Protein AF-A0A7M2WTW3-F1 (afdb_monomer)

pLDDT: mean 86.04, std 19.04, range [20.77, 98.5]

Nearest PDB structures (foldseek):
  6t5o-assembly1_AAA  TM=4.327E-01  e=1.636E-03  Bacteroides salyersiae
  6ik8-assembly1_B  TM=2.704E-01  e=5.068E-05  Solanum lycopersicum
  6t6g-assembly1_AAA  TM=3.487E-01  e=1.735E-03  Bacteroides salyersiae
  3w5g-assembly2_B  TM=2.703E-01  e=1.463E-04  Solanum lycopersicum
  6t7g-assembly1_CCC  TM=3.468E-01  e=3.956E-03  Bacteroides salyersiae CL02T12C01

Solvent-accessible surface area (backbone atoms only — not comparable to full-atom values): 25060 Å² total; per-residue (Å²): 130,83,80,84,72,93,78,81,79,92,83,74,89,85,85,90,75,91,74,86,79,84,78,80,78,76,84,77,74,90,70,78,80,78,69,85,51,74,84,70,75,77,50,54,74,36,30,31,42,18,70,46,69,82,59,99,49,94,29,38,41,47,35,48,77,40,36,70,57,72,98,71,40,53,58,34,52,60,51,12,60,59,36,56,74,42,55,89,30,55,18,34,38,31,34,58,45,62,47,63,45,32,71,71,28,86,82,17,35,21,32,42,83,89,68,47,78,50,95,41,63,31,92,59,59,60,51,11,18,51,56,31,19,53,49,46,35,55,46,50,53,46,14,47,74,50,65,28,61,56,43,31,41,40,31,52,47,78,85,75,64,40,57,93,79,55,56,70,69,42,30,48,43,43,45,56,14,80,69,28,66,66,52,23,64,76,60,74,47,86,48,56,56,44,27,34,80,92,63,31,94,47,85,59,40,40,32,42,45,30,10,50,32,48,23,52,51,21,50,33,44,19,57,18,44,44,53,43,44,41,75,82,34,72,83,37,40,26,29,30,54,60,28,51,32,20,35,74,96,39,48,36,74,31,58,88,43,40,61,40,35,34,38,75,55,37,34,34,68,24,24,13,57,68,50,63,52,33,60,63,30,80,81,58,92,64,68,60,86,38,35,65,40,34,26,48,50,50,39,36,48,38,12,22,34,47,71,43,36,67,65,49,44,39,36,34,36,59,31,42,67,35,48,59,68,59,14,21,32,72,52,68,43,32,59,51,33,55,50,37,35,30,25,26,40,26,26,43,42,34,31,32,52,35,50,70,70,62,98,74,70,68,90,83,73,90,64,67,84,40,46,52,68,66,30,52,49,52,52,28,52,49,33,51,48,56,33,56,77,46,71,71,47,52,50,62,35,41,71,54,51,73,82,71,64,75,84,51,60,58,47,78,26,28,20,30,30,72,85,66,29,32,43,32,43,40,37,47,36,94,92,47,56,67,48,78,44,76,55,100,85,43,79,45,80,45,73,55,50,88,98,50,62,52,48,82,47,79,44,119

Mean predicted aligned error: 7.33 Å

Foldseek 3Di:
DDPPPPDDDPDDDDDDDDDDDDDDDDFDDDDDDDDFFPDDFQADFLAAEECDALPDFPRYAYAAEAELDDPRGDQLLVLQVVLVVDDGNRSEYEYECLQPQQQPPQVQAFAAPVGHGDRAHELQRDVSLVVSQVSQLVSLVSNVVSVHAAREYEYANPDFPQQVPDDPVNQQSRLRGPVNVVVCVQLVHNGSCCLHPVNPPDLCSSQSRRQERLQSSLCSLLSNHVVSCCVRHVNHWYEYAQFAAFDQVLWAQDLCGRTHGHDDGGNTLEYEHEQLFLRDRVNAPADSLAQLLSLLSLLSSLLRRQVGDSRQYAYEAEQQQACRNNHNHDDPSSLVSVLSSCLLSLGRHYYYHADDDDPDDPPPDPGCPGHDSVSVVVSSVSSVVSCVLLVNFGFRHKPDSGRDRSPDQKDKTWTATPVRKIKIKIFGDPPDFWDWDADPNDTDIDGDDPPHRIDIDIGD

Secondary structure (DSSP, 8-state):
-------S---------PPP-PPPPPPPP----PPPPPS--SSPTTEEEESS--SS-SSEEE-EEE--SSTTPPPHHHHHHHHHTSPTT--EEEESSTTTTSS--TTSEEE-TTS-EEEEE-S--SHHHHHHHHHHHHHHHHHHHTT---SEEEE-------GGG--HHHHHHHHHSTTHHHHHHHHT-S-GGGGSTTT-SSTTHHHHHHHHHHHHHHHHHIIIIIHHHHHH-TT-EEEETT-----GGGPEEPTTSSEE--SS--SSSSB--B-------TTS-S-TTSHHHHHHHHHHHHHHHHHH--S-B--EEE-TT--GGG-STTSHHHHHHHHHHHHHHT-SEEEEE-PPPPS-PPTT--S--S--HHHHHHHHHHHHHHHHHTTTPPEEEES--PPPPTT-SEEEEEEEETTS-EEEEEEE-TT--EEEEEETTEEEEEEPPTT-SEEEEEE-

Radius of gyration: 22.62 Å; Cα contacts (8 Å, |Δi|>4): 927; chains: 1; bounding box: 59×53×59 Å

Structure (mmCIF, N/CA/C/O backbone):
data_AF-A0A7M2WTW3-F1
#
_entry.id   AF-A0A7M2WTW3-F1
#
loop_
_atom_site.group_PDB
_atom_site.id
_atom_site.type_symbol
_atom_site.label_atom_id
_atom_site.label_alt_id
_atom_site.label_comp_id
_atom_site.label_asym_id
_atom_site.label_entity_id
_atom_site.label_seq_id
_atom_site.pdbx_PDB_ins_code
_atom_site.Cartn_x
_atom_site.Cartn_y
_atom_site.Cartn_z
_atom_site.occupancy
_atom_site.B_iso_or_equiv
_atom_site.auth_seq_id
_atom_site.auth_comp_id
_atom_site.auth_asym_id
_atom_site.auth_atom_id
_atom_site.pdbx_PDB_model_num
ATOM 1 N N . MET A 1 1 ? 16.345 18.153 0.761 1.00 33.16 1 MET A N 1
ATOM 2 C CA . MET A 1 1 ? 16.183 17.418 -0.510 1.00 33.16 1 MET A CA 1
ATOM 3 C C . MET A 1 1 ? 14.768 17.681 -0.994 1.00 33.16 1 MET A C 1
ATOM 5 O O . MET A 1 1 ? 13.866 17.492 -0.183 1.00 33.16 1 MET A O 1
ATOM 9 N N . PRO A 1 2 ? 14.533 18.180 -2.218 1.00 25.56 2 PRO A N 1
ATOM 10 C CA . PRO A 1 2 ? 13.174 18.228 -2.725 1.00 25.56 2 PRO A CA 1
ATOM 11 C C . PRO A 1 2 ? 12.760 16.778 -2.978 1.00 25.56 2 PRO A C 1
ATOM 13 O O . PRO A 1 2 ? 13.417 16.083 -3.753 1.00 25.56 2 PRO A O 1
ATOM 16 N N . LEU A 1 3 ? 11.705 16.302 -2.312 1.00 30.50 3 LEU A N 1
ATOM 17 C CA . LEU A 1 3 ? 10.959 15.169 -2.845 1.00 30.50 3 LEU A CA 1
ATOM 18 C C . LEU A 1 3 ? 10.530 15.594 -4.251 1.00 30.50 3 LEU A C 1
ATOM 20 O O . LEU A 1 3 ? 9.639 16.431 -4.403 1.00 30.50 3 LEU A O 1
ATOM 24 N N . ARG A 1 4 ? 11.188 15.069 -5.287 1.00 29.17 4 ARG A N 1
ATOM 25 C CA . ARG A 1 4 ? 10.551 14.995 -6.596 1.00 29.17 4 ARG A CA 1
ATOM 26 C C . ARG A 1 4 ? 9.407 14.007 -6.389 1.00 29.17 4 ARG A C 1
ATOM 28 O O . ARG A 1 4 ? 9.630 12.808 -6.406 1.00 29.17 4 ARG A O 1
ATOM 35 N N . LEU A 1 5 ? 8.231 14.537 -6.064 1.00 31.61 5 LEU A N 1
ATOM 36 C CA . LEU A 1 5 ? 6.940 13.873 -6.196 1.00 31.61 5 LEU A CA 1
ATOM 37 C C . LEU A 1 5 ? 6.505 14.111 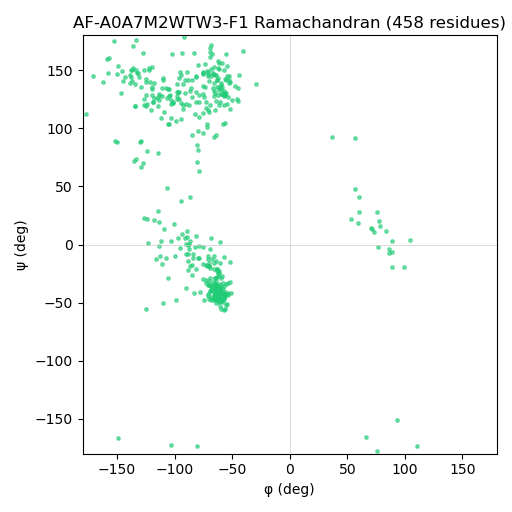-7.645 1.00 31.61 5 LEU A C 1
ATOM 39 O O . LEU A 1 5 ? 5.934 15.172 -7.914 1.00 31.61 5 LEU A O 1
ATOM 43 N N . PRO A 1 6 ? 6.769 13.214 -8.610 1.00 27.55 6 PRO A N 1
ATOM 44 C CA . PRO A 1 6 ? 6.170 13.343 -9.919 1.00 27.55 6 PRO A CA 1
ATOM 45 C C . PRO A 1 6 ? 4.794 12.669 -9.937 1.00 27.55 6 PRO A C 1
ATOM 47 O O . PRO A 1 6 ? 4.485 12.034 -10.920 1.00 27.55 6 PRO A O 1
ATOM 50 N N . PHE A 1 7 ? 3.949 12.778 -8.906 1.00 34.69 7 PHE A N 1
ATOM 51 C CA . PHE A 1 7 ? 2.553 12.329 -9.000 1.00 34.69 7 PHE A CA 1
ATOM 52 C C . PHE A 1 7 ? 1.643 13.160 -8.092 1.00 34.69 7 PHE A C 1
ATOM 54 O O . PHE A 1 7 ? 1.388 12.845 -6.936 1.00 34.69 7 PHE A O 1
ATOM 61 N N . LEU A 1 8 ? 1.146 14.265 -8.648 1.00 32.50 8 LEU A N 1
ATOM 62 C CA . LEU A 1 8 ? -0.045 14.964 -8.170 1.00 32.50 8 LEU A CA 1
ATOM 63 C C . LEU A 1 8 ? -0.688 15.683 -9.365 1.00 32.50 8 LEU A C 1
ATOM 65 O O . LEU A 1 8 ? -0.382 16.829 -9.667 1.00 32.50 8 LEU A O 1
ATOM 69 N N . VAL A 1 9 ? -1.576 14.943 -10.036 1.00 31.53 9 VAL A N 1
ATOM 70 C CA . VAL A 1 9 ? -2.760 15.427 -10.760 1.00 31.53 9 VAL A CA 1
ATOM 71 C C . VAL A 1 9 ? -2.511 16.471 -11.864 1.00 31.53 9 VAL A C 1
ATOM 73 O O . VAL A 1 9 ? -2.630 17.675 -11.654 1.00 31.53 9 VAL A O 1
ATOM 76 N N . ALA A 1 10 ? -2.314 15.995 -13.097 1.00 24.88 10 ALA A N 1
ATOM 77 C CA . ALA A 1 10 ? -2.712 16.747 -14.287 1.00 24.88 10 ALA A CA 1
ATOM 78 C C . ALA A 1 10 ? -4.229 16.556 -14.504 1.00 24.88 10 ALA A C 1
ATOM 80 O O . ALA A 1 10 ? -4.660 15.697 -15.267 1.00 24.88 10 ALA A O 1
ATOM 81 N N . LEU A 1 11 ? -5.052 17.319 -13.773 1.00 27.19 11 LEU A N 1
ATOM 82 C CA . LEU A 1 11 ? -6.486 17.462 -14.055 1.00 27.19 11 LEU A CA 1
ATOM 83 C C . LEU A 1 11 ? -6.646 18.459 -15.208 1.00 27.19 11 LEU A C 1
ATOM 85 O O . LEU A 1 11 ? -6.617 19.670 -15.000 1.00 27.19 11 LEU A O 1
ATOM 89 N N . GLY A 1 12 ? -6.801 17.935 -16.422 1.00 23.22 12 GLY A N 1
ATOM 90 C CA . GLY A 1 12 ? -7.303 18.675 -17.575 1.00 23.22 12 GLY A CA 1
ATOM 91 C C . GLY A 1 12 ? -8.742 18.257 -17.888 1.00 23.22 12 GLY A C 1
ATOM 92 O O . GLY A 1 12 ? -8.962 17.186 -18.443 1.00 23.22 12 GLY A O 1
ATOM 93 N N . LEU A 1 13 ? -9.710 19.106 -17.526 1.00 22.00 13 LEU A N 1
ATOM 94 C CA . LEU A 1 13 ? -11.040 19.222 -18.164 1.00 22.00 13 LEU A CA 1
ATOM 95 C C . LEU A 1 13 ? -10.830 19.408 -19.691 1.00 22.00 13 LEU A C 1
ATOM 97 O O . LEU A 1 13 ? -9.858 20.054 -20.065 1.00 22.00 13 LEU A O 1
ATOM 101 N N . THR A 1 14 ? -11.609 18.938 -20.673 1.00 23.00 14 THR A N 1
ATOM 102 C CA . THR A 1 14 ? -12.991 18.433 -20.818 1.00 23.00 14 THR A CA 1
ATOM 103 C C . THR A 1 14 ? -13.115 17.838 -22.234 1.00 23.00 14 THR A C 1
ATOM 105 O O . THR A 1 14 ? -12.582 18.446 -23.159 1.00 23.00 14 THR A O 1
ATOM 108 N N . LEU A 1 15 ? -13.891 16.761 -22.430 1.00 20.77 15 LEU A N 1
ATOM 109 C CA . LEU A 1 15 ? -14.921 16.631 -23.487 1.00 20.77 15 LEU A CA 1
ATOM 110 C C . LEU A 1 15 ? -15.649 15.284 -23.344 1.00 20.77 15 LEU A C 1
ATOM 112 O O . LEU A 1 15 ? -15.072 14.215 -23.527 1.00 20.77 15 LEU A O 1
ATOM 116 N N . SER A 1 16 ? -16.929 15.358 -22.983 1.00 21.55 16 SER A N 1
ATOM 117 C CA . SER A 1 16 ? -17.823 14.214 -22.829 1.00 21.55 16 SER A CA 1
ATOM 118 C C . SER A 1 16 ? -18.328 13.734 -24.189 1.00 21.55 16 SER A C 1
ATOM 120 O O . SER A 1 16 ? -18.909 14.504 -24.948 1.00 21.55 16 SER A O 1
ATOM 122 N N . THR A 1 17 ? -18.192 12.438 -24.457 1.00 23.02 17 THR A N 1
ATOM 123 C CA . THR A 1 17 ? -19.110 11.706 -25.338 1.00 23.02 17 THR A CA 1
ATOM 124 C C . THR A 1 17 ? -19.767 10.609 -24.512 1.00 23.02 17 THR A C 1
ATOM 126 O O . THR A 1 17 ? -19.100 9.809 -23.861 1.00 23.02 17 THR A O 1
ATOM 129 N N . VAL A 1 18 ? -21.098 10.646 -24.467 1.00 22.48 18 VAL A N 1
ATOM 130 C CA . VAL A 1 18 ? -21.936 9.682 -23.751 1.00 22.48 18 VAL A CA 1
ATOM 131 C C . VAL A 1 18 ? -21.878 8.356 -24.507 1.00 22.48 18 VAL A C 1
ATOM 133 O O . VAL A 1 18 ? -22.323 8.283 -25.651 1.00 22.48 18 VAL A O 1
ATOM 136 N N . LEU A 1 19 ? -21.335 7.313 -23.875 1.00 25.95 19 LEU A N 1
ATOM 137 C CA . LEU A 1 19 ? -21.500 5.929 -24.323 1.00 25.95 19 LEU A CA 1
ATOM 138 C C . LEU A 1 19 ? -22.626 5.268 -23.509 1.00 25.95 19 LEU A C 1
ATOM 140 O O . LEU A 1 19 ? -22.701 5.483 -22.298 1.00 25.95 19 LEU A O 1
ATOM 144 N N . PRO A 1 20 ? -23.510 4.478 -24.139 1.00 25.83 20 PRO A N 1
ATOM 145 C CA . PRO A 1 20 ? -24.639 3.871 -23.450 1.00 25.83 20 PRO A CA 1
ATOM 146 C C . PRO A 1 20 ? -24.216 2.680 -22.573 1.00 25.83 20 PRO A C 1
ATOM 148 O O . PRO A 1 20 ? -23.544 1.761 -23.031 1.00 25.83 20 PRO A O 1
ATOM 151 N N . GLY A 1 21 ? -24.668 2.732 -21.315 1.00 28.78 21 GLY A N 1
ATOM 152 C CA . GLY A 1 21 ? -24.974 1.631 -20.390 1.00 28.78 21 GLY A CA 1
ATOM 153 C C . GLY A 1 21 ? -24.095 0.379 -20.412 1.00 28.78 21 GLY A C 1
ATOM 154 O O . GLY A 1 21 ? -24.427 -0.599 -21.079 1.00 28.78 21 GLY A O 1
ATOM 155 N N . ALA A 1 22 ? -23.062 0.345 -19.566 1.00 29.28 22 ALA A N 1
ATOM 156 C CA . ALA A 1 22 ? -22.469 -0.915 -19.124 1.00 29.28 22 ALA A CA 1
ATOM 157 C C . ALA A 1 22 ? -23.321 -1.506 -17.988 1.00 29.28 22 ALA A C 1
ATOM 159 O O . ALA A 1 22 ? -23.556 -0.854 -16.972 1.00 29.28 22 ALA A O 1
ATOM 160 N N . ALA A 1 23 ? -23.799 -2.736 -18.173 1.00 28.83 23 ALA A N 1
ATOM 161 C CA . ALA A 1 23 ? -24.564 -3.463 -17.169 1.00 28.83 23 ALA A CA 1
ATOM 162 C C . ALA A 1 23 ? -23.736 -3.684 -15.892 1.00 28.83 23 ALA A C 1
ATOM 164 O O . ALA A 1 23 ? -22.574 -4.090 -15.948 1.00 28.83 23 ALA A O 1
ATOM 165 N N . THR A 1 24 ? -24.363 -3.460 -14.738 1.00 32.34 24 THR A N 1
ATOM 166 C CA . THR A 1 24 ? -23.836 -3.821 -13.420 1.00 32.34 24 THR A CA 1
ATOM 167 C C . THR A 1 24 ? -23.468 -5.312 -13.412 1.00 32.34 24 THR A C 1
ATOM 169 O O . THR A 1 24 ? -24.321 -6.131 -13.769 1.00 32.34 24 THR A O 1
ATOM 172 N N . PRO A 1 25 ? -22.241 -5.711 -13.022 1.00 33.41 25 PRO A N 1
ATOM 173 C CA . PRO A 1 25 ? -21.895 -7.123 -12.944 1.00 33.41 25 PRO A CA 1
ATOM 174 C C . PRO A 1 25 ? -22.824 -7.836 -11.958 1.00 33.41 25 PRO A C 1
ATOM 176 O O . PRO A 1 25 ? -23.113 -7.317 -10.876 1.00 33.41 25 PRO A O 1
ATOM 179 N N . ALA A 1 26 ? -23.290 -9.027 -12.336 1.00 28.64 26 ALA A N 1
ATOM 180 C CA . ALA A 1 26 ? -24.079 -9.886 -11.465 1.00 28.64 26 ALA A CA 1
ATOM 181 C C . ALA A 1 26 ? -23.322 -10.176 -10.157 1.00 28.64 26 ALA A C 1
ATOM 183 O O . ALA A 1 26 ? -22.101 -10.343 -10.155 1.00 28.64 26 ALA A O 1
ATOM 184 N N . ALA A 1 27 ? -24.060 -10.235 -9.046 1.00 30.17 27 ALA A N 1
ATOM 185 C CA . ALA A 1 27 ? -23.514 -10.560 -7.736 1.00 30.17 27 ALA A CA 1
ATOM 186 C C . ALA A 1 27 ? -22.765 -11.900 -7.792 1.00 30.17 27 ALA A C 1
ATOM 188 O O . ALA A 1 27 ? -23.343 -12.927 -8.150 1.00 30.17 27 ALA A O 1
ATOM 189 N N . ALA A 1 28 ? -21.476 -11.880 -7.450 1.00 32.91 28 ALA A N 1
ATOM 190 C CA . ALA A 1 28 ? -20.683 -13.091 -7.317 1.00 32.91 28 ALA A CA 1
ATOM 191 C C . ALA A 1 28 ? -21.303 -14.001 -6.244 1.00 32.91 28 ALA A C 1
ATOM 193 O O . ALA A 1 28 ? -21.667 -13.543 -5.159 1.00 32.91 28 ALA A O 1
ATOM 194 N N . THR A 1 29 ? -21.422 -15.291 -6.554 1.00 31.44 29 THR A N 1
ATOM 195 C CA . THR A 1 29 ? -21.826 -16.342 -5.613 1.00 31.44 29 THR A CA 1
ATOM 196 C C . THR A 1 29 ? -20.929 -16.287 -4.366 1.00 31.44 29 THR A C 1
ATOM 198 O O . THR A 1 29 ? -19.723 -16.094 -4.538 1.00 31.44 29 THR A O 1
ATOM 201 N N . PRO A 1 30 ? -21.450 -16.463 -3.132 1.00 35.09 30 PRO A N 1
ATOM 202 C CA . PRO A 1 30 ? -20.634 -16.418 -1.919 1.00 35.09 30 PRO A CA 1
ATOM 203 C C . PRO A 1 30 ? -19.517 -17.466 -1.991 1.00 35.09 30 PRO A C 1
ATOM 205 O O . PRO A 1 30 ? -19.758 -18.667 -1.864 1.00 35.09 30 PRO A O 1
ATOM 208 N N . GLY A 1 31 ? -18.299 -17.006 -2.268 1.00 38.06 31 GLY A N 1
ATOM 209 C CA . GLY A 1 31 ? -17.106 -17.837 -2.307 1.00 38.06 31 GLY A CA 1
ATOM 210 C C . GLY A 1 31 ? -16.693 -18.255 -0.899 1.00 38.06 31 GLY A C 1
ATOM 211 O O . GLY A 1 31 ? -16.928 -17.536 0.071 1.00 38.06 31 GLY A O 1
ATOM 212 N N . SER A 1 32 ? -16.088 -19.438 -0.815 1.00 38.78 32 SER A N 1
ATOM 213 C CA . SER A 1 32 ? -15.446 -20.047 0.357 1.00 38.78 32 SER A CA 1
ATOM 214 C C . SER A 1 32 ? -14.861 -19.048 1.364 1.00 38.78 32 SER A C 1
ATOM 216 O O . SER A 1 32 ? -14.181 -18.101 0.967 1.00 38.78 32 SER A O 1
ATOM 218 N N . GLN A 1 33 ? -15.058 -19.316 2.664 1.00 42.44 33 GLN A N 1
ATOM 219 C CA . GLN A 1 33 ? -14.425 -18.569 3.758 1.00 42.44 33 GLN A CA 1
ATOM 220 C C . GLN A 1 33 ? -12.929 -18.334 3.474 1.00 42.44 33 GLN A C 1
ATOM 222 O O . GLN A 1 33 ? -12.241 -19.277 3.070 1.00 42.44 33 GLN A O 1
ATOM 227 N N . PRO A 1 34 ? -12.410 -17.109 3.684 1.00 45.56 34 PRO A N 1
ATOM 228 C CA . PRO A 1 34 ? -10.998 -16.828 3.474 1.00 45.56 34 PRO A CA 1
ATOM 229 C C . PRO A 1 34 ? -10.151 -17.732 4.373 1.00 45.56 34 PRO A C 1
ATOM 231 O O . PRO A 1 34 ? -10.458 -17.915 5.554 1.00 45.56 34 PRO A O 1
ATOM 234 N N . ALA A 1 35 ? -9.090 -18.308 3.803 1.00 46.06 35 ALA A N 1
ATOM 235 C CA . ALA A 1 35 ? -8.145 -19.119 4.558 1.00 46.06 35 ALA A CA 1
ATOM 236 C C . ALA A 1 35 ? -7.592 -18.307 5.738 1.00 46.06 35 ALA A C 1
ATOM 238 O O . ALA A 1 35 ? -7.339 -17.105 5.621 1.00 46.06 35 ALA A O 1
ATOM 239 N N . THR A 1 36 ? -7.404 -18.965 6.881 1.00 46.28 36 THR A N 1
ATOM 240 C CA . THR A 1 36 ? -6.818 -18.358 8.079 1.00 46.28 36 THR A CA 1
ATOM 241 C C . THR A 1 36 ? -5.497 -17.680 7.722 1.00 46.28 36 THR A C 1
ATOM 243 O O . THR A 1 36 ? -4.560 -18.345 7.275 1.00 46.28 36 THR A O 1
ATOM 246 N N . ARG A 1 37 ? -5.425 -16.354 7.889 1.00 55.03 37 ARG A N 1
ATOM 247 C CA . ARG A 1 37 ? -4.187 -15.602 7.669 1.00 55.03 37 ARG A CA 1
ATOM 248 C C . ARG A 1 37 ? -3.127 -16.067 8.673 1.00 55.03 37 ARG A C 1
ATOM 250 O O . ARG A 1 37 ? -3.480 -16.317 9.828 1.00 55.03 37 ARG A O 1
ATOM 257 N N . PRO A 1 38 ? -1.847 -16.177 8.273 1.00 52.59 38 PRO A N 1
ATOM 258 C CA . PRO A 1 38 ? -0.775 -16.398 9.235 1.00 52.59 38 PRO A CA 1
ATOM 259 C C . PRO A 1 38 ? -0.831 -15.308 10.314 1.00 52.59 38 PRO A C 1
ATOM 261 O O . PRO A 1 38 ? -1.214 -14.172 10.018 1.00 52.59 38 PRO A O 1
ATOM 264 N N . ALA A 1 39 ? -0.496 -15.674 11.558 1.00 53.09 39 ALA A N 1
ATOM 265 C CA . ALA A 1 39 ? -0.490 -14.753 12.692 1.00 53.09 39 ALA A CA 1
ATOM 266 C C . ALA A 1 39 ? 0.196 -13.438 12.285 1.00 53.09 39 ALA A C 1
ATOM 268 O O . ALA A 1 39 ? 1.290 -13.461 11.721 1.00 53.09 39 ALA A O 1
ATOM 269 N N . GLY A 1 40 ? -0.511 -12.318 12.478 1.00 53.31 40 GLY A N 1
ATOM 270 C CA . GLY A 1 40 ? -0.120 -11.011 11.949 1.00 53.31 40 GLY A CA 1
ATOM 271 C C . GLY A 1 40 ? 1.289 -10.586 12.363 1.00 53.31 40 GLY A C 1
ATOM 272 O O . GLY A 1 40 ? 1.870 -11.128 13.300 1.00 53.31 40 GLY A O 1
ATOM 273 N N . SER A 1 41 ? 1.832 -9.587 11.661 1.00 62.38 41 SER A N 1
ATOM 274 C CA . SER A 1 41 ? 3.168 -9.039 11.913 1.00 62.38 41 SER A CA 1
ATOM 275 C C . SER A 1 41 ? 3.456 -8.824 13.402 1.00 62.38 41 SER A C 1
ATOM 277 O O . SER A 1 41 ? 2.580 -8.366 14.146 1.00 62.38 41 SER A O 1
ATOM 279 N N . ALA A 1 42 ? 4.715 -9.021 13.800 1.00 82.94 42 ALA A N 1
ATOM 280 C CA . ALA A 1 42 ? 5.224 -8.724 15.143 1.00 82.94 42 ALA A CA 1
ATOM 281 C C . ALA A 1 42 ? 5.119 -7.236 15.549 1.00 82.94 42 ALA A C 1
ATOM 283 O O . ALA A 1 42 ? 5.542 -6.870 16.641 1.00 82.94 42 ALA A O 1
ATOM 284 N N . LEU A 1 43 ? 4.544 -6.380 14.695 1.00 92.56 43 LEU A N 1
ATOM 285 C CA . LEU A 1 43 ? 4.290 -4.973 14.971 1.00 92.56 43 LEU A CA 1
ATOM 286 C C . LEU A 1 43 ? 3.432 -4.771 16.221 1.00 92.56 43 LEU A C 1
ATOM 288 O O . LEU A 1 43 ? 2.561 -5.589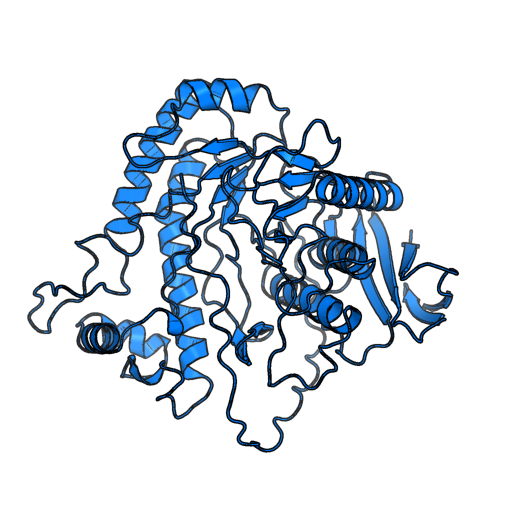 16.555 1.00 92.56 43 LEU A O 1
ATOM 292 N N . GLU A 1 44 ? 3.664 -3.640 16.884 1.00 92.69 44 GLU A N 1
ATOM 293 C CA . GLU A 1 44 ? 2.814 -3.184 17.977 1.00 92.69 44 GLU A CA 1
ATOM 294 C C . GLU A 1 44 ? 1.398 -2.878 17.443 1.00 92.69 44 GLU A C 1
ATOM 296 O O . GLU A 1 44 ? 1.251 -2.060 16.524 1.00 92.69 44 GLU A O 1
ATOM 301 N N . PRO A 1 45 ? 0.337 -3.504 17.986 1.00 94.06 45 PRO A N 1
ATOM 302 C CA . PRO A 1 45 ? -1.028 -3.274 17.531 1.00 94.06 45 PRO A CA 1
ATOM 303 C C . PRO A 1 45 ? -1.470 -1.834 17.729 1.00 94.06 45 PRO A C 1
ATOM 305 O O . PRO A 1 45 ? -1.070 -1.166 18.680 1.00 94.06 45 PRO A O 1
ATOM 308 N N . TYR A 1 46 ? -2.390 -1.396 16.880 1.00 96.38 46 TYR A N 1
ATOM 309 C CA . TYR A 1 46 ? -3.000 -0.073 16.948 1.00 96.38 46 TYR A CA 1
ATOM 310 C C . TYR A 1 46 ? -1.967 1.046 16.810 1.00 96.38 46 TYR A C 1
ATOM 312 O O . TYR A 1 46 ? -2.042 2.063 17.500 1.00 96.38 46 TYR A O 1
ATOM 320 N N . THR A 1 47 ? -1.015 0.847 15.896 1.00 96.88 47 THR A N 1
ATOM 321 C CA . THR A 1 47 ? 0.051 1.804 15.593 1.00 96.88 47 THR A CA 1
ATOM 322 C C . THR A 1 47 ? -0.075 2.315 14.167 1.00 96.88 47 THR A C 1
ATOM 324 O O . THR A 1 47 ? -0.091 1.528 13.216 1.00 96.88 47 THR A O 1
ATOM 327 N N . ALA A 1 48 ? -0.120 3.636 14.029 1.00 97.00 48 ALA A N 1
ATOM 328 C CA . ALA A 1 48 ? 0.052 4.338 12.771 1.00 97.00 48 ALA A CA 1
ATOM 329 C C . ALA A 1 48 ? 1.539 4.664 12.559 1.00 97.00 48 ALA A C 1
ATOM 331 O O . ALA A 1 48 ? 2.164 5.341 13.378 1.00 97.00 48 ALA A O 1
ATOM 332 N N . LEU A 1 49 ? 2.109 4.172 11.464 1.00 96.31 49 LEU A N 1
ATOM 333 C CA . LEU A 1 49 ? 3.519 4.320 11.115 1.00 96.31 49 LEU A CA 1
ATOM 334 C C . LEU A 1 49 ? 3.693 5.527 10.189 1.00 96.31 49 LEU A C 1
ATOM 336 O O . LEU A 1 49 ? 3.272 5.502 9.037 1.00 96.31 49 LEU A O 1
ATOM 340 N N . ALA A 1 50 ? 4.270 6.601 10.711 1.00 94.00 50 ALA A N 1
ATOM 341 C CA . ALA A 1 50 ? 4.347 7.908 10.077 1.00 94.00 50 ALA A CA 1
ATOM 342 C C . ALA A 1 50 ? 5.641 8.096 9.279 1.00 94.00 50 ALA A C 1
ATOM 344 O O . ALA A 1 50 ? 6.724 7.748 9.754 1.00 94.00 50 ALA A O 1
ATOM 345 N N . LEU A 1 51 ? 5.536 8.701 8.090 1.00 86.19 51 LEU A N 1
ATOM 346 C CA . LEU A 1 51 ? 6.692 9.114 7.279 1.00 86.19 51 LEU A CA 1
ATOM 347 C C . LEU A 1 51 ? 7.602 10.080 8.039 1.00 86.19 51 LEU A C 1
ATOM 349 O O . LEU A 1 51 ? 8.820 10.010 7.920 1.00 86.19 51 LEU A O 1
ATOM 353 N N . ASN A 1 52 ? 7.002 10.975 8.821 1.00 83.00 52 ASN A N 1
ATOM 354 C CA . ASN A 1 52 ? 7.711 11.951 9.634 1.00 83.00 52 ASN A CA 1
ATOM 355 C C . ASN A 1 52 ? 7.281 11.846 11.095 1.00 83.00 52 ASN A C 1
ATOM 357 O O . ASN A 1 52 ? 6.102 11.641 11.378 1.00 83.00 52 ASN A O 1
ATOM 361 N N . PHE A 1 53 ? 8.219 12.018 12.027 1.00 80.06 53 PHE A N 1
ATOM 362 C CA . PHE A 1 53 ? 7.940 11.936 13.460 1.00 80.06 53 PHE A CA 1
ATOM 363 C C . PHE A 1 53 ? 7.101 13.143 13.927 1.00 80.06 53 PHE A C 1
ATOM 365 O O . PHE A 1 53 ? 7.607 14.266 13.896 1.00 80.06 53 PHE A O 1
ATOM 372 N N . PRO A 1 54 ? 5.844 12.953 14.376 1.00 75.31 54 PRO A N 1
ATOM 373 C CA . PRO A 1 54 ? 4.974 14.064 14.764 1.00 75.31 54 PRO A CA 1
ATOM 374 C C . PRO A 1 54 ? 5.152 14.497 16.230 1.00 75.31 54 PRO A C 1
ATOM 376 O O . PRO A 1 54 ? 4.422 15.367 16.695 1.00 75.31 54 PRO A O 1
ATOM 379 N N . GLY A 1 55 ? 6.086 13.890 16.972 1.00 81.19 55 GLY A N 1
ATOM 380 C CA . GLY A 1 55 ? 6.231 14.068 18.418 1.00 81.19 55 GLY A CA 1
ATOM 381 C C . GLY A 1 55 ? 5.859 12.807 19.213 1.00 81.19 55 GLY A C 1
ATOM 382 O O . GLY A 1 55 ? 5.635 11.746 18.624 1.00 81.19 55 GLY A O 1
ATOM 383 N N . PRO A 1 56 ? 5.815 12.889 20.556 1.00 89.44 56 PRO A N 1
ATOM 384 C CA . PRO A 1 56 ? 5.635 11.741 21.446 1.00 89.44 56 PRO A CA 1
ATOM 385 C C . PRO A 1 56 ? 4.166 11.286 21.530 1.00 89.44 56 PRO A C 1
ATOM 387 O O . PRO A 1 56 ? 3.550 11.316 22.593 1.00 89.44 56 PRO A O 1
ATOM 390 N N . LEU A 1 57 ? 3.593 10.843 20.409 1.00 93.06 57 LEU A N 1
ATOM 391 C CA . LEU A 1 57 ? 2.242 10.284 20.380 1.00 93.06 57 LEU A CA 1
ATOM 392 C C . LEU A 1 57 ? 2.263 8.778 20.720 1.00 93.06 57 LEU A C 1
ATOM 394 O O . LEU A 1 57 ? 3.104 8.027 20.205 1.00 93.06 57 LEU A O 1
ATOM 398 N N . PRO A 1 58 ? 1.353 8.287 21.586 1.00 93.44 58 PRO A N 1
ATOM 399 C CA . PRO A 1 58 ? 1.319 6.876 21.965 1.00 93.44 58 PRO A CA 1
ATOM 400 C C . PRO A 1 58 ? 1.094 5.928 20.785 1.00 93.44 58 PRO A C 1
ATOM 402 O O . PRO A 1 58 ? 1.771 4.908 20.718 1.00 93.44 58 PRO A O 1
ATOM 405 N N . ASN A 1 59 ? 0.212 6.281 19.844 1.00 96.69 59 ASN A N 1
ATOM 406 C CA . ASN A 1 59 ? -0.213 5.398 18.753 1.00 96.69 59 ASN A CA 1
ATOM 407 C C . ASN A 1 59 ? 0.254 5.846 17.361 1.00 96.69 59 ASN A C 1
ATOM 409 O O . ASN A 1 59 ? -0.090 5.201 16.375 1.00 96.69 59 ASN A O 1
ATOM 413 N N . VAL A 1 60 ? 1.033 6.926 17.261 1.00 96.12 60 VAL A N 1
ATOM 414 C CA . VAL A 1 60 ? 1.632 7.380 15.998 1.00 96.12 60 VAL A CA 1
ATOM 415 C C . VAL A 1 60 ? 3.145 7.385 16.158 1.00 96.12 60 VAL A C 1
ATOM 417 O O . VAL A 1 60 ? 3.684 8.120 16.984 1.00 96.12 60 VAL A O 1
ATOM 420 N N . LYS A 1 61 ? 3.834 6.536 15.396 1.00 94.88 61 LYS A N 1
ATOM 421 C CA . LYS A 1 61 ? 5.276 6.290 15.524 1.00 94.88 61 LYS A CA 1
ATOM 422 C C . LYS A 1 61 ? 5.978 6.646 14.228 1.00 94.88 61 LYS A C 1
ATOM 424 O O . LYS A 1 61 ? 5.510 6.275 13.159 1.00 94.88 61 LYS A O 1
ATOM 429 N N . GLY A 1 62 ? 7.092 7.365 14.320 1.00 93.06 62 GLY A N 1
ATOM 430 C CA . GLY A 1 62 ? 7.907 7.671 13.146 1.00 93.06 62 GLY A CA 1
ATOM 431 C C . GLY A 1 62 ? 8.612 6.423 12.625 1.00 93.06 62 GLY A C 1
ATOM 432 O O . GLY A 1 62 ? 9.108 5.617 13.410 1.00 93.06 62 GLY A O 1
ATOM 433 N N . MET A 1 63 ? 8.674 6.291 11.306 1.00 94.31 63 MET A N 1
ATOM 434 C CA . MET A 1 63 ? 9.580 5.365 10.636 1.00 94.31 63 MET A CA 1
ATOM 435 C C . MET A 1 63 ? 10.962 6.009 10.538 1.00 94.31 63 MET A C 1
ATOM 437 O O . MET A 1 63 ? 11.067 7.221 10.353 1.00 94.31 63 MET A O 1
ATOM 441 N N . TYR A 1 64 ? 12.027 5.220 10.654 1.00 94.19 64 TYR A N 1
ATOM 442 C CA . TYR A 1 64 ? 13.383 5.738 10.497 1.00 94.19 64 TYR A CA 1
ATOM 443 C C . TYR A 1 64 ? 13.735 5.818 9.005 1.00 94.19 64 TYR A C 1
ATOM 445 O O . TYR A 1 64 ? 13.834 4.769 8.359 1.00 94.19 64 TYR A O 1
ATOM 453 N N . PRO A 1 65 ? 13.905 7.021 8.429 1.00 92.81 65 PRO A N 1
ATOM 454 C CA . PRO A 1 65 ? 14.220 7.153 7.017 1.00 92.81 65 PRO A CA 1
ATOM 455 C C . PRO A 1 65 ? 15.671 6.746 6.758 1.00 92.81 65 PRO A C 1
ATOM 457 O O . PRO A 1 65 ? 16.586 7.161 7.471 1.00 92.81 65 PRO A O 1
ATOM 460 N N . VAL A 1 66 ? 15.884 5.967 5.703 1.00 92.62 66 VAL A N 1
ATOM 461 C CA . VAL A 1 66 ? 17.210 5.642 5.181 1.00 92.62 66 VAL A CA 1
ATOM 462 C C . VAL A 1 66 ? 17.295 6.008 3.706 1.00 92.62 66 VAL A C 1
ATOM 464 O O . VAL A 1 66 ? 16.363 5.786 2.931 1.00 92.62 66 VAL A O 1
ATOM 467 N N . THR A 1 67 ? 18.445 6.559 3.346 1.00 88.88 67 THR A N 1
ATOM 468 C CA . THR A 1 67 ? 18.889 6.784 1.974 1.00 88.88 67 THR A CA 1
ATOM 469 C C . THR A 1 67 ? 19.971 5.753 1.697 1.00 88.88 67 THR A C 1
ATOM 471 O O . THR A 1 67 ? 20.918 5.624 2.473 1.00 88.88 67 THR A O 1
ATOM 474 N N . LEU A 1 68 ? 19.838 4.982 0.633 1.00 84.00 68 LEU A N 1
ATOM 475 C CA . LEU A 1 68 ? 20.698 3.841 0.325 1.00 84.00 68 LEU A CA 1
ATOM 476 C C . LEU A 1 68 ? 21.561 4.076 -0.915 1.00 84.00 68 LEU A C 1
ATOM 478 O O . LEU A 1 68 ? 22.477 3.297 -1.181 1.00 84.00 68 LEU A O 1
ATOM 482 N N . ALA A 1 69 ? 21.300 5.152 -1.654 1.00 77.06 69 ALA A N 1
ATOM 483 C CA . ALA A 1 69 ? 22.024 5.542 -2.847 1.00 77.06 69 ALA A CA 1
ATOM 484 C C . ALA A 1 69 ? 22.619 6.958 -2.738 1.00 77.06 69 ALA A C 1
ATOM 486 O O . ALA A 1 69 ? 22.113 7.855 -2.062 1.00 77.06 69 ALA A O 1
ATOM 487 N N . GLY A 1 70 ? 23.721 7.160 -3.462 1.00 78.81 70 GLY A N 1
ATOM 488 C CA . GLY A 1 70 ? 24.376 8.456 -3.615 1.00 78.81 70 GLY A CA 1
ATOM 489 C C . GLY A 1 70 ? 25.190 8.932 -2.399 1.00 78.81 70 GLY A C 1
ATOM 490 O O . GLY A 1 70 ? 25.300 8.239 -1.390 1.00 78.81 70 GLY A O 1
ATOM 491 N N . PRO A 1 71 ? 25.771 10.146 -2.477 1.00 75.25 71 PRO A N 1
ATOM 492 C CA . PRO A 1 71 ? 26.669 10.690 -1.447 1.00 75.25 71 PRO A CA 1
ATOM 493 C C . PRO A 1 71 ? 26.016 10.918 -0.078 1.00 75.25 71 PRO A C 1
ATOM 495 O O . PRO A 1 71 ? 26.708 11.155 0.906 1.00 75.25 71 PRO A O 1
ATOM 498 N N . GLN A 1 72 ? 24.683 10.894 -0.027 1.00 81.12 72 GLN A N 1
ATOM 499 C CA . GLN A 1 72 ? 23.877 11.102 1.175 1.00 81.12 72 GLN A CA 1
ATOM 500 C C . GLN A 1 72 ? 23.372 9.774 1.761 1.00 81.12 72 GLN A C 1
ATOM 502 O O . GLN A 1 72 ? 22.416 9.779 2.535 1.00 81.12 72 GLN A O 1
ATOM 507 N N . SER A 1 73 ? 23.979 8.639 1.386 1.00 82.75 73 SER A N 1
ATOM 508 C CA . SER A 1 73 ? 23.609 7.337 1.935 1.00 82.75 73 SER A CA 1
ATOM 509 C C . SER A 1 73 ? 23.728 7.342 3.462 1.00 82.75 73 SER A C 1
ATOM 511 O O . SER A 1 73 ? 24.770 7.706 4.015 1.00 82.75 73 SER A O 1
ATOM 513 N N . THR A 1 74 ? 22.676 6.920 4.153 1.00 90.06 74 THR A N 1
ATOM 514 C CA . THR A 1 74 ? 22.619 6.852 5.609 1.00 90.06 74 THR A CA 1
ATOM 515 C C . THR A 1 74 ? 23.662 5.873 6.133 1.00 90.06 74 THR A C 1
ATOM 517 O O . THR A 1 74 ? 23.706 4.718 5.710 1.00 90.06 74 THR A O 1
ATOM 520 N N . ASN A 1 75 ? 24.475 6.305 7.100 1.00 95.44 75 ASN A N 1
ATOM 521 C CA . ASN A 1 75 ? 25.462 5.440 7.740 1.00 95.44 75 ASN A CA 1
ATOM 522 C C . ASN A 1 75 ? 24.766 4.259 8.461 1.00 95.44 75 ASN A C 1
ATOM 524 O O . ASN A 1 75 ? 23.997 4.505 9.398 1.00 95.44 75 ASN A O 1
ATOM 528 N N . PRO A 1 76 ? 25.057 2.993 8.095 1.00 96.50 76 PRO A N 1
ATOM 529 C CA . PRO A 1 76 ? 24.387 1.827 8.676 1.00 96.50 76 PRO A CA 1
ATOM 530 C C . PRO A 1 76 ? 24.564 1.699 10.192 1.00 96.50 76 PRO A C 1
ATOM 532 O O . PRO A 1 76 ? 23.634 1.310 10.891 1.00 96.50 76 PRO A O 1
ATOM 535 N N . GLY A 1 77 ? 25.736 2.057 10.724 1.00 97.25 77 GLY A N 1
ATOM 536 C CA . GLY A 1 77 ? 26.021 1.970 12.157 1.00 97.25 77 GLY A CA 1
ATOM 537 C C . GLY A 1 77 ? 25.268 3.011 12.986 1.00 97.25 77 GLY A C 1
ATOM 538 O O . GLY A 1 77 ? 24.846 2.721 14.105 1.00 97.25 77 GLY A O 1
ATOM 539 N N . ILE A 1 78 ? 25.057 4.213 12.439 1.00 96.31 78 ILE A N 1
ATOM 540 C CA . ILE A 1 78 ? 24.204 5.232 13.071 1.00 96.31 78 ILE A CA 1
ATOM 541 C C . ILE A 1 78 ? 22.746 4.770 13.045 1.00 96.31 78 ILE A C 1
ATOM 543 O O . ILE A 1 78 ? 22.095 4.769 14.088 1.00 96.31 78 ILE A O 1
ATOM 547 N N . ALA A 1 79 ? 22.261 4.305 11.890 1.00 96.19 79 ALA A N 1
ATOM 548 C CA . ALA A 1 79 ? 20.904 3.782 11.761 1.00 96.19 79 ALA A CA 1
ATOM 549 C C . ALA A 1 79 ? 20.642 2.622 12.734 1.00 96.19 79 ALA A C 1
ATOM 551 O O . ALA A 1 79 ? 19.609 2.603 13.400 1.00 96.19 79 ALA A O 1
ATOM 552 N N . ALA A 1 80 ? 21.593 1.691 12.876 1.00 97.50 80 ALA A N 1
ATOM 553 C CA . ALA A 1 80 ? 21.493 0.568 13.806 1.00 97.50 80 ALA A CA 1
ATOM 554 C C . ALA A 1 80 ? 21.342 1.039 15.258 1.00 97.50 80 ALA A C 1
ATOM 556 O O . ALA A 1 80 ? 20.451 0.571 15.968 1.00 97.50 80 ALA A O 1
ATOM 557 N N . LYS A 1 81 ? 22.155 2.010 15.694 1.00 96.44 81 LYS A N 1
ATOM 558 C CA . LYS A 1 81 ? 22.068 2.580 17.049 1.00 96.44 81 LYS A CA 1
ATOM 559 C C . LYS A 1 81 ? 20.729 3.259 17.318 1.00 96.44 81 LYS A C 1
ATOM 561 O O . LYS A 1 81 ? 20.219 3.146 18.426 1.00 96.44 81 LYS A O 1
ATOM 566 N N . GLU A 1 82 ? 20.168 3.960 16.337 1.00 95.25 82 GLU A N 1
ATOM 567 C CA . GLU A 1 82 ? 18.884 4.645 16.509 1.00 95.25 82 GLU A CA 1
ATOM 568 C C . GLU A 1 82 ? 17.710 3.662 16.510 1.00 95.25 82 GLU A C 1
ATOM 570 O O . GLU A 1 82 ? 16.887 3.680 17.423 1.00 95.25 82 GLU A O 1
ATOM 575 N N . ILE A 1 83 ? 17.662 2.744 15.543 1.00 94.81 83 ILE A N 1
ATOM 576 C CA . ILE A 1 83 ? 16.581 1.759 15.433 1.00 94.81 83 ILE A CA 1
ATOM 577 C C . ILE A 1 83 ? 16.545 0.802 16.632 1.00 94.81 83 ILE A C 1
ATOM 579 O O . ILE A 1 83 ? 15.469 0.474 17.125 1.00 94.81 83 ILE A O 1
ATOM 583 N N . THR A 1 84 ? 17.697 0.359 17.139 1.00 93.38 84 THR A N 1
ATOM 584 C CA . THR A 1 84 ? 17.750 -0.619 18.248 1.00 93.38 84 THR A CA 1
ATOM 585 C C . THR A 1 84 ? 17.290 -0.055 19.591 1.00 93.38 84 THR A C 1
ATOM 587 O O . THR A 1 84 ? 16.951 -0.832 20.483 1.00 93.38 84 THR A O 1
ATOM 590 N N . ARG A 1 85 ? 17.202 1.276 19.729 1.00 94.62 85 ARG A N 1
ATOM 591 C CA . ARG A 1 85 ? 16.565 1.934 20.883 1.00 94.62 85 ARG A CA 1
ATOM 592 C C . ARG A 1 85 ? 15.048 1.756 20.899 1.00 94.62 85 ARG A C 1
ATOM 594 O O . ARG A 1 85 ? 14.431 1.955 21.942 1.00 94.62 85 ARG A O 1
ATOM 601 N N . LEU A 1 86 ? 14.442 1.406 19.764 1.00 94.25 86 LEU A N 1
ATOM 602 C CA . LEU A 1 86 ? 13.012 1.147 19.664 1.00 94.25 86 LEU A CA 1
ATOM 603 C C . LEU A 1 86 ? 12.686 -0.273 20.146 1.00 94.25 86 LEU A C 1
ATOM 605 O O . LEU A 1 86 ? 13.439 -1.234 19.927 1.00 94.25 86 LEU A O 1
ATOM 609 N N . ALA A 1 87 ? 11.529 -0.404 20.794 1.00 94.69 87 ALA A N 1
ATOM 610 C CA . ALA A 1 87 ? 11.009 -1.694 21.227 1.00 94.69 87 ALA A CA 1
ATOM 611 C C . ALA A 1 87 ? 10.767 -2.630 20.021 1.00 94.69 87 ALA A C 1
ATOM 613 O O . ALA A 1 87 ? 10.480 -2.147 18.922 1.00 94.69 87 ALA A O 1
ATOM 614 N N . PRO A 1 88 ? 10.860 -3.962 20.204 1.00 95.06 88 PRO A N 1
ATOM 615 C CA . PRO A 1 88 ? 10.389 -4.914 19.203 1.00 95.06 88 PRO A CA 1
ATOM 616 C C . PRO A 1 88 ? 8.945 -4.614 18.781 1.00 95.06 88 PRO A C 1
ATOM 618 O O . PRO A 1 88 ? 8.106 -4.270 19.612 1.00 95.06 88 PRO A O 1
ATOM 621 N N . GLY A 1 89 ? 8.671 -4.738 17.490 1.00 94.31 89 GLY A N 1
ATOM 622 C CA . GLY A 1 89 ? 7.418 -4.336 16.858 1.00 94.31 89 GLY A CA 1
ATOM 623 C C . GLY A 1 89 ? 7.362 -2.866 16.424 1.00 94.31 89 GLY A C 1
ATOM 624 O O . GLY A 1 89 ? 6.379 -2.471 15.796 1.00 94.31 89 GLY A O 1
ATOM 625 N N . LEU A 1 90 ? 8.392 -2.063 16.719 1.00 95.50 90 LEU A N 1
ATOM 626 C CA . LEU A 1 90 ? 8.496 -0.649 16.332 1.00 95.50 90 LEU A CA 1
ATOM 627 C C . LEU A 1 90 ? 9.750 -0.325 15.508 1.00 95.50 90 LEU A C 1
ATOM 629 O O . LEU A 1 90 ? 9.952 0.832 15.138 1.00 95.50 90 LEU A O 1
ATOM 633 N N . ARG A 1 91 ? 10.598 -1.309 15.194 1.00 96.62 91 ARG A N 1
ATOM 634 C CA . ARG A 1 91 ? 11.839 -1.111 14.428 1.00 96.62 91 ARG A CA 1
ATOM 635 C C . ARG A 1 91 ? 11.527 -1.029 12.938 1.00 96.62 91 ARG A C 1
ATOM 637 O O . ARG A 1 91 ? 11.792 -1.961 12.177 1.00 96.62 91 ARG A O 1
ATOM 644 N N . VAL A 1 92 ? 10.900 0.077 12.544 1.00 96.88 92 VAL A N 1
ATOM 645 C CA . VAL A 1 92 ? 10.413 0.304 11.181 1.00 96.88 92 VAL A CA 1
ATOM 646 C C . VAL A 1 92 ? 11.359 1.222 10.419 1.00 96.88 92 VAL A C 1
ATOM 648 O O . VAL A 1 92 ? 11.591 2.363 10.818 1.00 96.88 92 VAL A O 1
ATOM 651 N N . VAL A 1 93 ? 11.881 0.722 9.303 1.00 96.38 93 VAL A N 1
ATOM 652 C CA . VAL A 1 93 ? 12.787 1.447 8.406 1.00 96.38 93 VAL A CA 1
ATOM 653 C C . VAL A 1 93 ? 12.032 1.844 7.142 1.00 96.38 93 VAL A C 1
ATOM 655 O O . VAL A 1 93 ? 11.345 1.013 6.555 1.00 96.38 93 VAL A O 1
ATOM 658 N N . LEU A 1 94 ? 12.178 3.094 6.703 1.00 95.12 94 LEU A N 1
ATOM 659 C CA . LEU A 1 94 ? 11.628 3.602 5.446 1.00 95.12 94 LEU A CA 1
ATOM 660 C C . LEU A 1 94 ? 12.761 3.850 4.447 1.00 95.12 94 LEU A C 1
ATOM 662 O O . LEU A 1 94 ? 13.565 4.756 4.646 1.00 95.12 94 LEU A O 1
ATOM 666 N N . ALA A 1 95 ? 12.793 3.091 3.355 1.00 92.88 95 ALA A N 1
ATOM 667 C CA . ALA A 1 95 ? 13.745 3.264 2.263 1.00 92.88 95 ALA A CA 1
ATOM 668 C C . ALA A 1 95 ? 13.054 3.920 1.057 1.00 92.88 95 ALA A C 1
ATOM 670 O O . ALA A 1 95 ? 12.280 3.282 0.338 1.00 92.88 95 ALA A O 1
ATOM 671 N N . GLY A 1 96 ? 13.315 5.213 0.850 1.00 83.19 96 GLY A N 1
ATOM 672 C CA . GLY A 1 96 ? 12.683 5.994 -0.221 1.00 83.19 96 GLY A CA 1
ATOM 673 C C . GLY A 1 96 ? 13.375 5.878 -1.583 1.00 83.19 96 GLY A C 1
ATOM 674 O O . GLY A 1 96 ? 12.733 6.044 -2.612 1.00 83.19 96 GLY A O 1
ATOM 675 N N . ASP A 1 97 ? 14.673 5.582 -1.605 1.00 85.56 97 ASP A N 1
ATOM 676 C CA . ASP A 1 97 ? 15.521 5.643 -2.802 1.00 85.56 97 ASP A CA 1
ATOM 677 C C . ASP A 1 97 ? 16.031 4.275 -3.275 1.00 85.56 97 ASP A C 1
ATOM 679 O O . ASP A 1 97 ? 16.688 4.184 -4.307 1.00 85.56 97 ASP A O 1
ATOM 683 N N . VAL A 1 98 ? 15.699 3.191 -2.566 1.00 79.31 98 VAL A N 1
ATOM 684 C CA . VAL A 1 98 ? 16.117 1.824 -2.933 1.00 79.31 98 VAL A CA 1
ATOM 685 C C . VAL A 1 98 ? 15.588 1.392 -4.307 1.00 79.31 98 VAL A C 1
ATOM 687 O O . VAL A 1 98 ? 16.161 0.510 -4.941 1.00 79.31 98 VAL A O 1
ATOM 690 N N . ALA A 1 99 ? 14.509 2.031 -4.767 1.00 77.50 99 ALA A N 1
ATOM 691 C CA . ALA A 1 99 ? 13.907 1.809 -6.073 1.00 77.50 99 ALA A CA 1
ATOM 692 C C . ALA A 1 99 ? 14.763 2.312 -7.238 1.00 77.50 99 ALA A C 1
ATOM 694 O O . ALA A 1 99 ? 14.682 1.748 -8.323 1.00 77.50 99 ALA A O 1
ATOM 695 N N . GLN A 1 100 ? 15.578 3.345 -7.001 1.00 82.50 100 GLN A N 1
ATOM 696 C CA . GLN A 1 100 ? 16.325 4.021 -8.057 1.00 82.50 100 GLN A CA 1
ATOM 697 C C . GLN A 1 100 ? 17.232 3.025 -8.777 1.00 82.50 100 GLN A C 1
ATOM 699 O O . GLN A 1 100 ? 18.000 2.296 -8.136 1.00 82.50 100 GLN A O 1
ATOM 704 N N . GLY A 1 101 ? 17.178 2.986 -10.106 1.00 87.00 101 GLY A N 1
ATOM 705 C CA . GLY A 1 101 ? 17.983 2.050 -10.885 1.00 87.00 101 GLY A CA 1
ATOM 706 C C . GLY A 1 101 ? 17.324 0.694 -11.130 1.00 87.00 101 GLY A C 1
ATOM 707 O O . GLY A 1 101 ? 17.930 -0.122 -11.821 1.00 87.00 101 GLY A O 1
ATOM 708 N N . ILE A 1 102 ? 16.153 0.381 -10.548 1.00 94.44 102 ILE A N 1
ATOM 709 C CA . ILE A 1 102 ? 15.523 -0.938 -10.745 1.00 94.44 102 ILE A CA 1
ATOM 710 C C . ILE A 1 102 ? 14.974 -1.065 -12.168 1.00 94.44 102 ILE A C 1
ATOM 712 O O . ILE A 1 102 ? 15.119 -2.130 -12.769 1.00 94.44 102 ILE A O 1
ATOM 716 N N . LEU A 1 103 ? 14.331 -0.017 -12.692 1.00 95.12 103 LEU A N 1
ATOM 717 C CA . LEU A 1 103 ? 13.657 -0.056 -13.995 1.00 95.12 103 LEU A CA 1
ATOM 718 C C . LEU A 1 103 ? 14.378 0.722 -15.102 1.00 95.12 103 LEU A C 1
ATOM 720 O O . LEU A 1 103 ? 14.017 0.555 -16.265 1.00 95.12 103 LEU A O 1
ATOM 724 N N . ASP A 1 104 ? 15.379 1.534 -14.766 1.00 93.69 104 ASP A N 1
ATOM 725 C CA . ASP A 1 104 ? 16.114 2.434 -15.667 1.00 93.69 104 ASP A CA 1
ATOM 726 C C . ASP A 1 104 ? 17.616 2.101 -15.767 1.00 93.69 104 ASP A C 1
ATOM 728 O O . ASP A 1 104 ? 18.431 2.939 -16.152 1.00 93.69 104 ASP A O 1
ATOM 732 N N . HIS A 1 105 ? 18.005 0.864 -15.437 1.00 96.00 105 HIS A N 1
ATOM 733 C CA . HIS A 1 105 ? 19.387 0.416 -15.608 1.00 96.00 105 HIS A CA 1
ATOM 734 C C . HIS A 1 105 ? 19.789 0.430 -17.096 1.00 96.00 105 HIS A C 1
ATOM 736 O O . HIS A 1 105 ? 19.026 -0.090 -17.918 1.00 96.00 105 HIS A O 1
ATOM 742 N N . PRO A 1 106 ? 20.989 0.935 -17.453 1.00 96.19 106 PRO A N 1
ATOM 743 C CA . PRO A 1 106 ? 21.419 1.093 -18.850 1.00 96.19 106 PRO A CA 1
ATOM 744 C C . PRO A 1 106 ? 21.500 -0.220 -19.644 1.00 96.19 106 PRO A C 1
ATOM 746 O O . PRO A 1 106 ? 21.369 -0.206 -20.862 1.00 96.19 106 PRO A O 1
ATOM 749 N N . ASP A 1 107 ? 21.677 -1.354 -18.966 1.00 97.19 107 ASP A N 1
ATOM 750 C CA . ASP A 1 107 ? 21.700 -2.679 -19.610 1.00 97.19 107 ASP A CA 1
ATOM 751 C C . ASP A 1 107 ? 20.296 -3.281 -19.836 1.00 97.19 107 ASP A C 1
ATOM 753 O O . ASP A 1 107 ? 20.152 -4.272 -20.550 1.00 97.19 107 ASP A O 1
ATOM 757 N N . ASP A 1 108 ? 19.245 -2.699 -19.247 1.00 97.44 108 ASP A N 1
ATOM 758 C CA . ASP A 1 108 ? 17.862 -3.192 -19.338 1.00 97.44 108 ASP A CA 1
ATOM 759 C C . ASP A 1 108 ? 17.074 -2.511 -20.479 1.00 97.44 108 ASP A C 1
ATOM 761 O O . ASP A 1 108 ? 15.875 -2.234 -20.383 1.00 97.44 108 ASP A O 1
ATOM 765 N N . VAL A 1 109 ? 17.751 -2.252 -21.597 1.00 98.19 109 VAL A N 1
ATOM 766 C CA . VAL A 1 109 ? 17.186 -1.634 -22.807 1.00 98.19 109 VAL A CA 1
ATOM 767 C C . VAL A 1 109 ? 16.486 -2.648 -23.720 1.00 98.19 109 VAL A C 1
ATOM 769 O O . VAL A 1 109 ? 16.640 -3.869 -23.586 1.00 98.19 109 VAL A O 1
ATOM 772 N N . CYS A 1 110 ? 15.679 -2.147 -24.658 1.00 98.38 110 CYS A N 1
ATOM 773 C CA . CYS A 1 110 ? 15.151 -2.953 -25.758 1.00 98.38 110 CYS A CA 1
ATOM 774 C C . CYS A 1 110 ? 16.297 -3.394 -26.676 1.00 98.38 110 CYS A C 1
ATOM 776 O O . CYS A 1 110 ? 17.303 -2.693 -26.802 1.00 98.38 110 CYS A O 1
ATOM 778 N N . MET A 1 111 ? 16.116 -4.526 -27.343 1.00 98.31 111 MET A N 1
ATOM 779 C CA . MET A 1 111 ? 17.039 -5.076 -28.328 1.00 98.31 111 MET A CA 1
ATOM 780 C C . MET A 1 111 ? 16.420 -4.970 -29.718 1.00 98.31 111 MET A C 1
ATOM 782 O O . MET A 1 111 ? 15.230 -5.204 -29.897 1.00 98.31 111 MET A O 1
ATOM 786 N N . THR A 1 112 ? 17.230 -4.666 -30.721 1.00 97.50 112 THR A N 1
ATOM 787 C CA . THR A 1 112 ? 16.840 -4.759 -32.130 1.00 97.50 112 THR A CA 1
ATOM 788 C C . THR A 1 112 ? 16.673 -6.225 -32.561 1.00 97.50 112 THR A C 1
ATOM 790 O O . THR A 1 112 ? 17.115 -7.153 -31.878 1.00 97.50 112 THR A O 1
ATOM 793 N N . ALA A 1 113 ? 16.113 -6.460 -33.753 1.00 95.06 113 ALA A N 1
ATOM 794 C CA . ALA A 1 113 ? 15.929 -7.811 -34.298 1.00 95.06 113 ALA A CA 1
ATOM 795 C C . ALA A 1 113 ? 17.244 -8.608 -34.466 1.00 95.06 113 ALA A C 1
ATOM 797 O O . ALA A 1 113 ? 17.241 -9.833 -34.372 1.00 95.06 113 ALA A O 1
ATOM 798 N N . ASN A 1 114 ? 18.375 -7.926 -34.684 1.00 95.50 114 ASN A N 1
ATOM 799 C CA . ASN A 1 114 ? 19.712 -8.533 -34.737 1.00 95.50 114 ASN A CA 1
ATOM 800 C C . ASN A 1 114 ? 20.413 -8.602 -33.362 1.00 95.50 114 ASN A C 1
ATOM 802 O O . ASN A 1 114 ? 21.610 -8.881 -33.301 1.00 95.50 114 ASN A O 1
ATOM 806 N N . GLY A 1 115 ? 19.689 -8.343 -32.269 1.00 94.75 115 GLY A N 1
ATOM 807 C CA . GLY A 1 115 ? 20.171 -8.486 -30.895 1.00 94.75 115 GLY A CA 1
ATOM 808 C C . GLY A 1 115 ? 21.072 -7.355 -30.395 1.00 94.75 115 GLY A C 1
ATOM 809 O O . GLY A 1 115 ? 21.759 -7.548 -29.396 1.00 94.75 115 GLY A O 1
ATOM 810 N N . GLN A 1 116 ? 21.102 -6.200 -31.066 1.00 97.38 116 GLN A N 1
ATOM 811 C CA . GLN A 1 116 ? 21.867 -5.039 -30.601 1.00 97.38 116 GLN A CA 1
ATOM 812 C C . GLN A 1 116 ? 21.049 -4.220 -29.592 1.00 97.38 116 GLN A C 1
ATOM 814 O O . GLN A 1 116 ? 19.841 -4.064 -29.783 1.00 97.38 116 GLN A O 1
ATOM 819 N N . PRO A 1 117 ? 21.672 -3.677 -28.533 1.00 97.56 117 PRO A N 1
ATOM 820 C CA . PRO A 1 117 ? 20.978 -2.815 -27.585 1.00 97.56 117 PRO A CA 1
ATOM 821 C C . PRO A 1 117 ? 20.536 -1.506 -28.250 1.00 97.56 117 PRO A C 1
ATOM 823 O O . PRO A 1 117 ? 21.271 -0.899 -29.029 1.00 97.56 117 PRO A O 1
ATOM 826 N N . THR A 1 118 ? 19.326 -1.063 -27.925 1.00 97.81 118 THR A N 1
ATOM 827 C CA . THR A 1 118 ? 18.799 0.258 -28.296 1.00 97.81 118 THR A CA 1
ATOM 828 C C . THR A 1 118 ? 19.084 1.284 -27.193 1.00 97.81 118 THR A C 1
ATOM 830 O O . THR A 1 118 ? 19.617 0.952 -26.138 1.00 97.81 118 THR A O 1
ATOM 833 N N . THR A 1 119 ? 18.695 2.542 -27.405 1.00 96.81 119 THR A N 1
ATOM 834 C CA . THR A 1 119 ? 18.713 3.584 -26.362 1.00 96.81 119 THR A CA 1
ATOM 835 C C . THR A 1 119 ? 17.426 3.634 -25.531 1.00 96.81 119 THR A C 1
ATOM 837 O O . THR A 1 119 ? 17.328 4.435 -24.604 1.00 96.81 119 THR A O 1
ATOM 840 N N . LEU A 1 120 ? 16.417 2.825 -25.872 1.00 97.50 120 LEU A N 1
ATOM 841 C CA . LEU A 1 120 ? 15.090 2.878 -25.265 1.00 97.50 120 LEU A CA 1
ATOM 842 C C . LEU A 1 120 ? 14.955 1.810 -24.180 1.00 97.50 120 LEU A C 1
ATOM 844 O O . LEU A 1 120 ? 15.182 0.624 -24.422 1.00 97.50 120 LEU A O 1
ATOM 848 N N . GLN A 1 121 ? 14.535 2.224 -22.984 1.00 97.00 121 GLN A N 1
ATOM 849 C CA . GLN A 1 121 ? 14.384 1.330 -21.837 1.00 97.00 121 GLN A CA 1
ATOM 850 C C . GLN A 1 121 ? 13.355 0.222 -22.109 1.00 97.00 121 GLN A C 1
ATOM 852 O O . GLN A 1 121 ? 12.237 0.493 -22.555 1.00 97.00 121 GLN A O 1
ATOM 857 N N . GLY A 1 122 ? 13.701 -1.024 -21.789 1.00 96.88 122 GLY A N 1
ATOM 858 C CA . GLY A 1 122 ? 12.819 -2.176 -21.944 1.00 96.88 122 GLY A CA 1
ATOM 859 C C . GLY A 1 122 ? 11.798 -2.330 -20.817 1.00 96.88 122 GLY A C 1
ATOM 860 O O . GLY A 1 122 ? 11.667 -1.486 -19.927 1.00 96.88 122 GLY A O 1
ATOM 861 N N . VAL A 1 123 ? 11.071 -3.449 -20.864 1.00 97.44 123 VAL A N 1
ATOM 862 C CA . VAL A 1 123 ? 10.187 -3.937 -19.783 1.00 97.44 123 VAL A CA 1
ATOM 863 C C . VAL A 1 123 ? 10.757 -5.183 -19.094 1.00 97.44 123 VAL A C 1
ATOM 865 O O . VAL A 1 123 ? 10.048 -5.878 -18.373 1.00 97.44 123 VAL A O 1
ATOM 868 N N . TRP A 1 124 ? 12.033 -5.496 -19.330 1.00 97.19 124 TRP A N 1
ATOM 869 C CA . TRP A 1 124 ? 12.713 -6.690 -18.818 1.00 97.19 124 TRP A CA 1
ATOM 870 C C . TRP A 1 124 ? 13.817 -6.293 -17.827 1.00 97.19 124 TRP A C 1
ATOM 872 O O . TRP A 1 124 ? 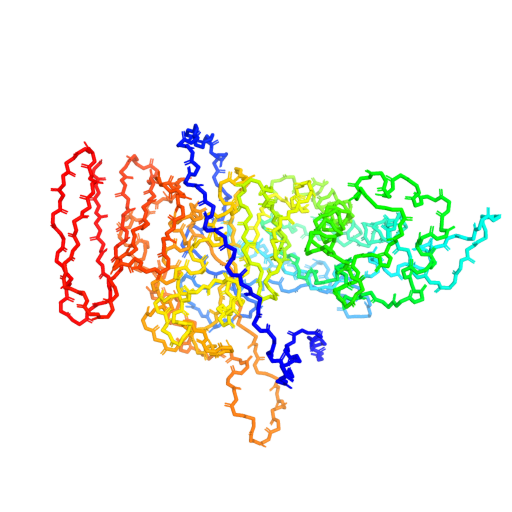14.984 -6.277 -18.216 1.00 97.19 124 TRP A O 1
ATOM 882 N N . PRO A 1 125 ? 13.477 -5.970 -16.567 1.00 95.88 125 PRO A N 1
ATOM 883 C CA . PRO A 1 125 ? 14.461 -5.565 -15.567 1.00 95.88 125 PRO A CA 1
ATOM 884 C C . PRO A 1 125 ? 15.296 -6.774 -15.119 1.00 95.88 125 PRO A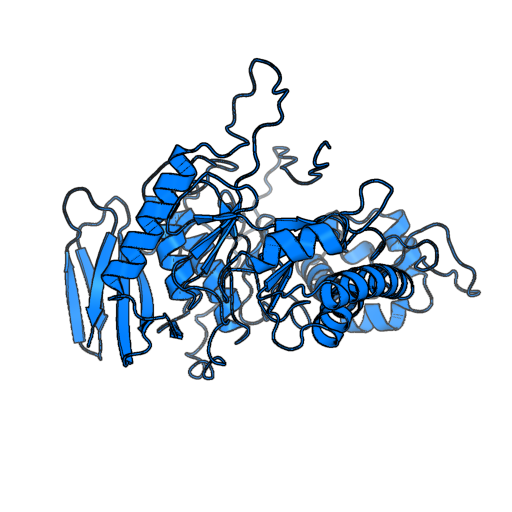 C 1
ATOM 886 O O . PRO A 1 125 ? 14.844 -7.594 -14.316 1.00 95.88 125 PRO A O 1
ATOM 889 N N . ASN A 1 126 ? 16.513 -6.912 -15.645 1.00 95.94 126 ASN A N 1
ATOM 890 C CA . ASN A 1 126 ? 17.433 -8.002 -15.318 1.00 95.94 126 ASN A CA 1
ATOM 891 C C . ASN A 1 126 ? 18.626 -7.498 -14.505 1.00 95.94 126 ASN A C 1
ATOM 893 O O . ASN A 1 126 ? 18.931 -8.072 -13.454 1.00 95.94 126 ASN A O 1
ATOM 897 N N . ALA A 1 127 ? 19.279 -6.438 -14.981 1.00 97.75 127 ALA A N 1
ATOM 898 C CA . ALA A 1 127 ? 20.477 -5.863 -14.385 1.00 97.75 127 ALA A CA 1
ATOM 899 C C . ALA A 1 127 ? 20.145 -4.894 -13.241 1.00 97.75 127 ALA A C 1
ATOM 901 O O . ALA A 1 127 ? 20.756 -4.976 -12.173 1.00 97.75 127 ALA A O 1
ATOM 902 N N . GLY A 1 128 ? 19.119 -4.056 -13.402 1.00 96.69 128 GLY A N 1
ATOM 903 C CA . GLY A 1 128 ? 18.677 -3.089 -12.395 1.00 96.69 128 GLY A CA 1
ATOM 904 C C . GLY A 1 128 ? 18.382 -3.711 -11.028 1.00 96.69 128 GLY A C 1
ATOM 905 O O . GLY A 1 128 ? 18.977 -3.291 -10.029 1.00 96.69 128 GLY A O 1
ATOM 906 N N . PRO A 1 129 ? 17.564 -4.779 -10.949 1.00 96.88 129 PRO A N 1
ATOM 907 C CA . PRO A 1 129 ? 17.298 -5.463 -9.687 1.00 96.88 129 PRO A CA 1
ATOM 908 C C . PRO A 1 129 ? 18.548 -6.054 -9.030 1.00 96.88 129 PRO A C 1
ATOM 910 O O . PRO A 1 129 ? 18.635 -6.077 -7.806 1.00 96.88 129 PRO A O 1
ATOM 913 N N . LEU A 1 130 ? 19.519 -6.530 -9.818 1.00 96.94 130 LEU A N 1
ATOM 914 C CA . LEU A 1 130 ? 20.776 -7.082 -9.301 1.00 96.94 130 LEU A CA 1
ATOM 915 C C . LEU A 1 130 ? 21.677 -5.985 -8.729 1.00 96.94 130 LEU A C 1
ATOM 917 O O . LEU A 1 130 ? 22.202 -6.135 -7.626 1.00 96.94 130 LEU A O 1
ATOM 921 N N . ALA A 1 131 ? 21.809 -4.867 -9.442 1.00 95.25 131 ALA A N 1
ATOM 922 C CA . ALA A 1 131 ? 22.565 -3.713 -8.974 1.00 95.25 131 ALA A CA 1
ATOM 923 C C . ALA A 1 131 ? 21.954 -3.134 -7.686 1.00 95.25 131 ALA A C 1
ATOM 925 O O . ALA A 1 131 ? 22.677 -2.837 -6.732 1.00 95.25 131 ALA A O 1
ATOM 926 N N . ALA A 1 132 ? 20.623 -3.016 -7.625 1.00 94.81 132 ALA A N 1
ATOM 927 C CA . ALA A 1 132 ? 19.910 -2.599 -6.420 1.00 94.81 132 ALA A CA 1
ATOM 928 C C . ALA A 1 132 ? 20.105 -3.592 -5.263 1.00 94.81 132 ALA A C 1
ATOM 930 O O . ALA A 1 132 ? 20.452 -3.167 -4.159 1.00 94.81 132 ALA A O 1
ATOM 931 N N . ALA A 1 133 ? 19.993 -4.901 -5.527 1.00 96.00 133 ALA A N 1
ATOM 932 C CA . ALA A 1 133 ? 20.238 -5.943 -4.531 1.00 96.00 133 ALA A CA 1
ATOM 933 C C . ALA A 1 133 ? 21.644 -5.858 -3.933 1.00 96.00 133 ALA A C 1
ATOM 935 O O . ALA A 1 133 ? 21.789 -5.969 -2.721 1.00 96.00 133 ALA A O 1
ATOM 936 N N . GLN A 1 134 ? 22.677 -5.623 -4.745 1.00 94.94 134 GLN A N 1
ATOM 937 C CA . GLN A 1 134 ? 24.055 -5.514 -4.260 1.00 94.94 134 GLN A CA 1
ATOM 938 C C . GLN A 1 134 ? 24.259 -4.302 -3.339 1.00 94.94 134 GLN A C 1
ATOM 940 O O . GLN A 1 134 ? 24.917 -4.412 -2.298 1.00 94.94 134 GLN A O 1
ATOM 945 N N . ARG A 1 135 ? 23.683 -3.145 -3.696 1.00 92.94 135 ARG A N 1
ATOM 946 C CA . ARG A 1 135 ? 23.713 -1.951 -2.835 1.00 92.94 135 ARG A CA 1
ATOM 947 C C . ARG A 1 135 ? 23.002 -2.222 -1.514 1.00 92.94 135 ARG A C 1
ATOM 949 O O . ARG A 1 135 ? 23.547 -1.937 -0.448 1.00 92.94 135 ARG A O 1
ATOM 956 N N . PHE A 1 136 ? 21.812 -2.813 -1.594 1.00 94.06 136 PHE A N 1
ATOM 957 C CA . PHE A 1 136 ? 20.986 -3.096 -0.429 1.00 94.06 136 PHE A CA 1
ATOM 958 C C . PHE A 1 136 ? 21.629 -4.132 0.500 1.00 94.06 136 PHE A C 1
ATOM 960 O O . PHE A 1 136 ? 21.710 -3.910 1.705 1.00 94.06 136 PHE A O 1
ATOM 967 N N . ASP A 1 137 ? 22.181 -5.208 -0.062 1.00 95.69 137 ASP A N 1
ATOM 968 C CA . ASP A 1 137 ? 22.930 -6.243 0.656 1.00 95.69 137 ASP A CA 1
ATOM 969 C C . ASP A 1 137 ? 24.124 -5.656 1.416 1.00 95.69 137 ASP A C 1
ATOM 971 O O . ASP A 1 137 ? 24.293 -5.913 2.607 1.00 95.69 137 ASP A O 1
ATOM 975 N N . THR A 1 138 ? 24.900 -4.786 0.762 1.00 95.62 138 THR A N 1
ATOM 976 C CA . THR A 1 138 ? 26.054 -4.125 1.385 1.00 95.62 138 THR A CA 1
ATOM 977 C C . THR A 1 138 ? 25.635 -3.301 2.602 1.00 95.62 138 THR A C 1
ATOM 979 O O . THR A 1 138 ? 26.253 -3.407 3.665 1.00 95.62 138 THR A O 1
ATOM 982 N N . TRP A 1 139 ? 24.572 -2.504 2.467 1.00 96.06 139 TRP A N 1
ATOM 983 C CA . TRP A 1 139 ? 24.060 -1.680 3.559 1.00 96.06 139 TRP A CA 1
ATOM 984 C C . TRP A 1 139 ? 23.513 -2.538 4.706 1.00 96.06 139 TRP A C 1
ATOM 986 O O . TRP A 1 139 ? 23.893 -2.337 5.860 1.00 96.06 139 TRP A O 1
ATOM 996 N N . LEU A 1 140 ? 22.682 -3.540 4.397 1.00 97.12 140 LEU A N 1
ATOM 997 C CA . LEU A 1 140 ? 22.077 -4.430 5.391 1.00 97.12 140 LEU A CA 1
ATOM 998 C C . LEU A 1 140 ? 23.121 -5.249 6.147 1.00 97.12 140 LEU A C 1
ATOM 1000 O O . LEU A 1 140 ? 23.009 -5.391 7.362 1.00 97.12 140 LEU A O 1
ATOM 1004 N N . LYS A 1 141 ? 24.163 -5.732 5.464 1.00 98.06 141 LYS A N 1
ATOM 1005 C CA . LYS A 1 141 ? 25.287 -6.430 6.093 1.00 98.06 141 LYS A CA 1
ATOM 1006 C C . LYS A 1 141 ? 25.961 -5.563 7.152 1.00 98.06 141 LYS A C 1
ATOM 1008 O O . LYS A 1 141 ? 26.222 -6.031 8.257 1.00 98.06 141 LYS A O 1
ATOM 1013 N N . GLN A 1 142 ? 26.245 -4.304 6.819 1.00 97.81 142 GLN A N 1
ATOM 1014 C CA . GLN A 1 142 ? 26.880 -3.355 7.735 1.00 97.81 142 GLN A CA 1
ATOM 1015 C C . GLN A 1 142 ? 25.941 -2.964 8.884 1.00 97.81 142 GLN A C 1
ATOM 1017 O O . GLN A 1 142 ? 26.373 -2.903 10.034 1.00 97.81 142 GLN A O 1
ATOM 1022 N N . PHE A 1 143 ? 24.656 -2.753 8.591 1.00 98.19 143 PHE A N 1
ATOM 1023 C CA . PHE A 1 143 ? 23.625 -2.461 9.586 1.00 98.19 143 PHE A CA 1
ATOM 1024 C C . PHE A 1 143 ? 23.468 -3.620 10.586 1.00 98.19 143 PHE A C 1
ATOM 1026 O O . PHE A 1 143 ? 23.490 -3.400 11.796 1.00 98.19 143 PHE A O 1
ATOM 1033 N N . ALA A 1 144 ? 23.391 -4.862 10.098 1.00 98.38 144 ALA A N 1
ATOM 1034 C CA . ALA A 1 144 ? 23.317 -6.067 10.922 1.00 98.38 144 ALA A CA 1
ATOM 1035 C C . ALA A 1 144 ? 24.589 -6.269 11.763 1.00 98.38 144 ALA A C 1
ATOM 1037 O O . ALA A 1 144 ? 24.498 -6.531 12.959 1.00 98.38 144 ALA A O 1
ATOM 1038 N N . ALA A 1 145 ? 25.776 -6.080 11.174 1.00 98.38 145 ALA A N 1
ATOM 1039 C CA . ALA A 1 145 ? 27.051 -6.172 11.893 1.00 98.38 145 ALA A CA 1
ATOM 1040 C C . ALA A 1 145 ? 27.185 -5.121 13.011 1.00 98.38 145 ALA A C 1
ATOM 1042 O O . ALA A 1 145 ? 27.858 -5.365 14.010 1.00 98.38 145 ALA A O 1
ATOM 1043 N N . ALA A 1 146 ? 26.515 -3.974 12.874 1.00 98.12 146 ALA A N 1
ATOM 1044 C CA . ALA A 1 146 ? 26.419 -2.951 13.912 1.00 98.12 146 ALA A CA 1
ATOM 1045 C C . ALA A 1 146 ? 25.347 -3.248 14.985 1.00 98.12 146 ALA A C 1
ATOM 1047 O O . ALA A 1 146 ? 25.075 -2.392 15.827 1.00 98.12 146 ALA A O 1
ATOM 1048 N N . GLY A 1 147 ? 24.733 -4.437 14.964 1.00 97.94 147 GLY A N 1
ATOM 1049 C CA . GLY A 1 147 ? 23.701 -4.865 15.912 1.00 97.94 147 GLY A CA 1
ATOM 1050 C C . GLY A 1 147 ? 22.286 -4.403 15.562 1.00 97.94 147 GLY A C 1
ATOM 1051 O O . GLY A 1 147 ? 21.395 -4.499 16.402 1.00 97.94 147 GLY A O 1
ATOM 1052 N N . GLY A 1 148 ? 22.067 -3.885 14.349 1.00 97.81 148 GLY A N 1
ATOM 1053 C CA . GLY A 1 148 ? 20.758 -3.435 13.889 1.00 97.81 148 GLY A CA 1
ATOM 1054 C C . GLY A 1 148 ? 19.714 -4.557 13.857 1.00 97.81 148 GLY A C 1
ATOM 1055 O O . GLY A 1 148 ? 20.041 -5.735 13.741 1.00 97.81 148 GLY A O 1
ATOM 1056 N N . SER A 1 149 ? 18.435 -4.191 13.941 1.00 96.94 149 SER A N 1
ATOM 1057 C CA . SER A 1 149 ? 17.295 -5.111 13.850 1.00 96.94 149 SER A CA 1
ATOM 1058 C C . SER A 1 149 ? 16.141 -4.411 13.134 1.00 96.94 149 SER A C 1
ATOM 1060 O O . SER A 1 149 ? 15.942 -3.222 13.350 1.00 96.94 149 SER A O 1
ATOM 1062 N N . ILE A 1 150 ? 15.406 -5.120 12.276 1.00 97.00 150 ILE A N 1
ATOM 1063 C CA . ILE A 1 150 ? 14.281 -4.573 11.503 1.00 97.00 150 ILE A CA 1
ATOM 1064 C C . ILE A 1 150 ? 13.056 -5.453 11.747 1.00 97.00 150 ILE A C 1
ATOM 1066 O O . ILE A 1 150 ? 13.117 -6.658 11.516 1.00 97.00 150 ILE A O 1
ATOM 1070 N N . ASP A 1 151 ? 11.949 -4.846 12.176 1.00 97.56 151 ASP A N 1
ATOM 1071 C CA . ASP A 1 151 ? 10.646 -5.518 12.267 1.00 97.56 151 ASP A CA 1
ATOM 1072 C C . ASP A 1 151 ? 9.863 -5.361 10.957 1.00 97.56 151 ASP A C 1
ATOM 1074 O O . ASP A 1 151 ? 9.186 -6.286 10.508 1.00 97.56 151 ASP A O 1
ATOM 1078 N N . LEU A 1 152 ? 9.980 -4.190 10.322 1.00 97.56 152 LEU A N 1
ATOM 1079 C CA . LEU A 1 152 ? 9.340 -3.873 9.050 1.00 97.56 152 LEU A CA 1
ATOM 1080 C C . LEU A 1 152 ? 10.216 -2.936 8.214 1.00 97.56 152 LEU A C 1
ATOM 1082 O O . LEU A 1 152 ? 10.647 -1.882 8.680 1.00 97.56 152 LEU A O 1
ATOM 1086 N N . LEU A 1 153 ? 10.410 -3.303 6.952 1.00 97.19 153 LEU A N 1
ATOM 1087 C CA . LEU A 1 153 ? 10.949 -2.435 5.919 1.00 97.19 153 LEU A CA 1
ATOM 1088 C C . LEU A 1 153 ? 9.815 -1.905 5.038 1.00 97.19 153 LEU A C 1
ATOM 1090 O O . LEU A 1 153 ? 9.094 -2.666 4.391 1.00 97.19 153 LEU A O 1
ATOM 1094 N N . VAL A 1 154 ? 9.699 -0.588 4.966 1.00 96.19 154 VAL A N 1
ATOM 1095 C CA . VAL A 1 154 ? 8.777 0.107 4.074 1.00 96.19 154 VAL A CA 1
ATOM 1096 C C . VAL A 1 154 ? 9.567 0.660 2.906 1.00 96.19 154 VAL A C 1
ATOM 1098 O O . VAL A 1 154 ? 10.523 1.411 3.092 1.00 96.19 154 VAL A O 1
ATOM 1101 N N . VAL A 1 155 ? 9.161 0.300 1.696 1.00 94.38 155 VAL A N 1
ATOM 1102 C CA . VAL A 1 155 ? 9.719 0.854 0.466 1.00 94.38 155 VAL A CA 1
ATOM 1103 C C . VAL A 1 155 ? 8.704 1.797 -0.162 1.00 94.38 155 VAL A C 1
ATOM 1105 O O . VAL A 1 155 ? 7.523 1.468 -0.264 1.00 94.38 155 VAL A O 1
ATOM 1108 N N . SER A 1 156 ? 9.161 2.970 -0.589 1.00 88.75 156 SER A N 1
ATOM 1109 C CA . SER A 1 156 ? 8.333 3.943 -1.311 1.00 88.75 156 SER A CA 1
ATOM 1110 C C . SER A 1 156 ? 8.706 3.983 -2.795 1.00 88.75 156 SER A C 1
ATOM 1112 O O . SER A 1 156 ? 8.954 5.050 -3.348 1.00 88.75 156 SER A O 1
ATOM 1114 N N . ALA A 1 157 ? 8.806 2.812 -3.435 1.00 89.19 157 ALA A N 1
ATOM 1115 C CA . ALA A 1 157 ? 9.104 2.716 -4.858 1.00 89.19 157 ALA A CA 1
ATOM 1116 C C . ALA A 1 157 ? 7.838 3.012 -5.663 1.00 89.19 157 ALA A C 1
ATOM 1118 O O . ALA A 1 157 ? 6.910 2.198 -5.690 1.00 89.19 157 ALA A O 1
ATOM 1119 N N . GLU A 1 158 ? 7.824 4.160 -6.332 1.00 86.88 158 GLU A N 1
ATOM 1120 C CA . GLU A 1 158 ? 6.732 4.577 -7.219 1.00 86.88 158 GLU A CA 1
ATOM 1121 C C . GLU A 1 158 ? 7.040 4.325 -8.702 1.00 86.88 158 GLU A C 1
ATOM 1123 O O . GLU A 1 158 ? 6.144 4.415 -9.530 1.00 86.88 158 GLU A O 1
ATOM 1128 N N . GLU A 1 159 ? 8.279 3.959 -9.048 1.00 89.12 159 GLU A N 1
ATOM 1129 C CA . GLU A 1 159 ? 8.648 3.613 -10.426 1.00 89.12 159 GLU A CA 1
ATOM 1130 C C . GLU A 1 159 ? 7.835 2.413 -10.920 1.00 89.12 159 GLU A C 1
ATOM 1132 O O . GLU A 1 159 ? 7.897 1.333 -10.327 1.00 89.12 159 GLU A O 1
ATOM 1137 N N . ASP A 1 160 ? 7.101 2.571 -12.015 1.00 91.94 160 ASP A N 1
ATOM 1138 C CA . ASP A 1 160 ? 6.286 1.509 -12.590 1.00 91.94 160 ASP A CA 1
ATOM 1139 C C . ASP A 1 160 ? 6.482 1.392 -14.109 1.00 91.94 160 ASP A C 1
ATOM 1141 O O . ASP A 1 160 ? 7.217 2.150 -14.745 1.00 91.94 160 ASP A O 1
ATOM 1145 N N . LEU A 1 161 ? 5.835 0.380 -14.683 1.00 95.44 161 LEU A N 1
ATOM 1146 C CA . LEU A 1 161 ? 5.757 0.170 -16.126 1.00 95.44 161 LEU A CA 1
ATOM 1147 C C . LEU A 1 161 ? 4.307 0.335 -16.617 1.00 95.44 161 LEU A C 1
ATOM 1149 O O . LEU A 1 161 ? 3.891 -0.312 -17.582 1.00 95.44 161 LEU A O 1
ATOM 1153 N N . ALA A 1 162 ? 3.514 1.161 -15.930 1.00 92.88 162 ALA A N 1
ATOM 1154 C CA . ALA A 1 162 ? 2.135 1.414 -16.304 1.00 92.88 162 ALA A CA 1
ATOM 1155 C C . ALA A 1 162 ? 2.064 2.163 -17.637 1.00 92.88 162 ALA A C 1
ATOM 1157 O O . ALA A 1 162 ? 2.925 2.971 -17.982 1.00 92.88 162 ALA A O 1
ATOM 1158 N N . ILE A 1 163 ? 1.016 1.902 -18.410 1.00 93.19 163 ILE A N 1
ATOM 1159 C CA . ILE A 1 163 ? 0.935 2.356 -19.798 1.00 93.19 163 ILE A CA 1
ATOM 1160 C C . ILE A 1 163 ? 0.879 3.880 -19.942 1.00 93.19 163 ILE A C 1
ATOM 1162 O O . ILE A 1 163 ? 1.370 4.422 -20.924 1.00 93.19 163 ILE A O 1
ATOM 1166 N N . TRP A 1 164 ? 0.330 4.592 -18.956 1.00 87.81 164 TRP A N 1
ATOM 1167 C CA . TRP A 1 164 ? 0.301 6.059 -18.952 1.00 87.81 164 TRP A CA 1
ATOM 1168 C C . TRP A 1 164 ? 1.681 6.693 -18.719 1.00 87.81 164 TRP A C 1
ATOM 1170 O O . TRP A 1 164 ? 1.835 7.886 -18.957 1.00 87.81 164 TRP A O 1
ATOM 1180 N N . ASN A 1 165 ? 2.677 5.906 -18.300 1.00 89.88 165 ASN A N 1
ATOM 1181 C CA . ASN A 1 165 ? 4.073 6.324 -18.160 1.00 89.88 165 ASN A CA 1
ATOM 1182 C C . ASN A 1 165 ? 4.932 5.936 -19.381 1.00 89.88 165 ASN A C 1
ATOM 1184 O O . ASN A 1 165 ? 6.151 6.106 -19.363 1.00 89.88 165 ASN A O 1
ATOM 1188 N N . MET A 1 166 ? 4.321 5.398 -20.444 1.00 92.50 166 MET A N 1
ATOM 1189 C CA . MET A 1 166 ? 5.025 4.929 -21.638 1.00 92.50 166 MET A CA 1
ATOM 1190 C C . MET A 1 166 ? 4.883 5.907 -22.803 1.00 92.50 166 MET A C 1
ATOM 1192 O O . MET A 1 166 ? 3.777 6.279 -23.192 1.00 92.50 166 MET A O 1
ATOM 1196 N N . ALA A 1 167 ? 6.018 6.267 -23.399 1.00 93.75 167 ALA A N 1
ATOM 1197 C CA . ALA A 1 167 ? 6.068 6.981 -24.667 1.00 93.75 167 ALA A CA 1
ATOM 1198 C C . ALA A 1 167 ? 5.862 6.022 -25.857 1.00 93.75 167 ALA A C 1
ATOM 1200 O O . ALA A 1 167 ? 6.124 4.819 -25.772 1.00 93.75 167 ALA A O 1
ATOM 1201 N N . GLU A 1 168 ? 5.377 6.555 -26.978 1.00 94.38 168 GLU A N 1
ATOM 1202 C CA . GLU A 1 168 ? 5.031 5.764 -28.165 1.00 94.38 168 GLU A CA 1
ATOM 1203 C C . GLU A 1 168 ? 6.244 5.095 -28.833 1.00 94.38 168 GLU A C 1
ATOM 1205 O O . GLU A 1 168 ? 6.166 3.942 -29.270 1.00 94.38 168 GLU A O 1
ATOM 1210 N N . ASP A 1 169 ? 7.369 5.801 -28.904 1.00 96.69 169 ASP A N 1
ATOM 1211 C CA . ASP A 1 169 ? 8.637 5.289 -29.424 1.00 96.69 169 ASP A CA 1
ATOM 1212 C C . ASP A 1 169 ? 9.149 4.115 -28.578 1.00 96.69 169 ASP A C 1
ATOM 1214 O O . ASP A 1 169 ? 9.521 3.073 -29.120 1.00 96.69 169 ASP A O 1
ATOM 1218 N N . ARG A 1 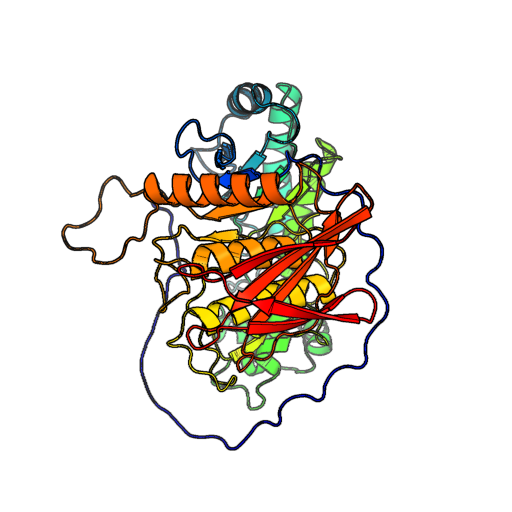170 ? 9.050 4.223 -27.248 1.00 96.56 170 ARG A N 1
ATOM 1219 C CA . ARG A 1 170 ? 9.362 3.137 -26.316 1.00 96.56 170 ARG A CA 1
ATOM 1220 C C . ARG A 1 170 ? 8.472 1.917 -26.552 1.00 96.56 170 ARG A C 1
ATOM 1222 O O . ARG A 1 170 ? 8.982 0.802 -26.595 1.00 96.56 170 ARG A O 1
ATOM 1229 N N . LEU A 1 171 ? 7.162 2.094 -26.746 1.00 96.94 171 LEU A N 1
ATOM 1230 C CA . LEU A 1 171 ? 6.248 0.979 -27.046 1.00 96.94 171 LEU A CA 1
ATOM 1231 C C . LEU A 1 171 ? 6.540 0.323 -28.401 1.00 96.94 171 LEU A C 1
ATOM 1233 O O . LEU A 1 171 ? 6.397 -0.894 -28.536 1.00 96.94 171 LEU A O 1
ATOM 1237 N N . THR A 1 172 ? 6.973 1.108 -29.388 1.00 97.12 172 THR A N 1
ATOM 1238 C CA . THR A 1 172 ? 7.425 0.582 -30.683 1.00 97.12 172 THR A CA 1
ATOM 1239 C C . THR A 1 172 ? 8.667 -0.288 -30.500 1.00 97.12 172 THR A C 1
ATOM 1241 O O . THR A 1 172 ? 8.644 -1.451 -30.894 1.00 97.12 172 THR A O 1
ATOM 1244 N N . ALA A 1 173 ? 9.687 0.206 -29.793 1.00 98.19 173 ALA A N 1
ATOM 1245 C CA . ALA A 1 173 ? 10.896 -0.568 -29.508 1.00 98.19 173 ALA A CA 1
ATOM 1246 C C . ALA A 1 173 ? 10.622 -1.832 -28.677 1.00 98.19 173 ALA A C 1
ATOM 1248 O O . ALA A 1 173 ? 11.198 -2.880 -28.951 1.00 98.19 173 ALA A O 1
ATOM 1249 N N . ILE A 1 174 ? 9.699 -1.770 -27.708 1.00 98.00 174 ILE A N 1
ATOM 1250 C CA . ILE A 1 174 ? 9.257 -2.955 -26.959 1.00 98.00 174 ILE A CA 1
ATOM 1251 C C . ILE A 1 174 ? 8.600 -3.970 -27.895 1.00 98.00 174 ILE A C 1
ATOM 1253 O O . ILE A 1 174 ? 8.849 -5.158 -27.743 1.00 98.00 174 ILE A O 1
ATOM 1257 N N . THR A 1 175 ? 7.771 -3.529 -28.842 1.00 97.81 175 THR A N 1
ATOM 1258 C CA . THR A 1 175 ? 7.076 -4.423 -29.785 1.00 97.81 175 THR A CA 1
ATOM 1259 C C . THR A 1 175 ? 8.048 -5.127 -30.731 1.00 97.81 175 THR A C 1
ATOM 1261 O O . THR A 1 175 ? 7.857 -6.299 -31.051 1.00 97.81 175 THR A O 1
ATOM 1264 N N . GLU A 1 176 ? 9.090 -4.420 -31.165 1.00 97.94 176 GLU A N 1
ATOM 1265 C CA . GLU A 1 176 ? 10.116 -4.922 -32.087 1.00 97.94 176 GLU A CA 1
ATOM 1266 C C . GLU A 1 176 ? 11.179 -5.796 -31.400 1.00 97.94 176 GLU A C 1
ATOM 1268 O O . GLU A 1 176 ? 11.951 -6.481 -32.076 1.00 97.94 176 GLU A O 1
ATOM 1273 N N . ASP A 1 177 ? 11.209 -5.815 -30.065 1.00 98.50 177 ASP A N 1
ATOM 1274 C CA . ASP A 1 177 ? 12.161 -6.603 -29.293 1.00 98.50 177 ASP A CA 1
ATOM 1275 C C . ASP A 1 177 ? 11.936 -8.119 -29.481 1.00 98.50 177 ASP A C 1
ATOM 1277 O O . ASP A 1 177 ? 10.813 -8.609 -29.306 1.00 98.50 177 ASP A O 1
ATOM 1281 N N . PRO A 1 178 ? 12.986 -8.924 -29.742 1.00 97.88 178 PRO A N 1
ATOM 1282 C CA . PRO A 1 178 ? 12.862 -10.373 -29.932 1.00 97.88 178 PRO A CA 1
ATOM 1283 C C . PRO A 1 178 ? 12.301 -11.126 -28.712 1.00 97.88 178 PRO A C 1
ATOM 1285 O O . PRO A 1 178 ? 11.867 -12.273 -28.833 1.00 97.88 178 PRO A O 1
ATOM 1288 N N . ARG A 1 179 ? 12.281 -10.508 -27.524 1.00 97.75 179 ARG A N 1
ATOM 1289 C CA . ARG A 1 179 ? 11.685 -11.062 -26.297 1.00 97.75 179 ARG A CA 1
ATOM 1290 C C . ARG A 1 179 ? 10.177 -10.797 -26.206 1.00 97.75 179 ARG A C 1
ATOM 1292 O O . ARG A 1 179 ? 9.489 -11.476 -25.434 1.00 97.75 179 ARG A O 1
ATOM 1299 N N . PHE A 1 180 ? 9.642 -9.850 -26.979 1.00 98.06 180 PHE A N 1
ATOM 1300 C CA . PHE A 1 180 ? 8.239 -9.440 -26.921 1.00 98.06 180 PHE A CA 1
ATOM 1301 C C . PHE A 1 180 ? 7.224 -10.532 -27.258 1.00 98.06 180 PHE A C 1
ATOM 1303 O O . PHE A 1 180 ? 6.212 -10.576 -26.563 1.00 98.06 180 PHE A O 1
ATOM 1310 N N . PRO A 1 181 ? 7.453 -11.481 -28.191 1.00 97.81 181 PRO A N 1
ATOM 1311 C CA . PRO A 1 181 ? 6.475 -12.535 -28.479 1.00 97.81 181 PRO A CA 1
ATOM 1312 C C . PRO A 1 181 ? 5.991 -13.308 -27.238 1.00 97.81 181 PRO A C 1
ATOM 1314 O O . PRO A 1 181 ? 4.823 -13.694 -27.152 1.00 97.81 181 PRO A O 1
ATOM 1317 N N . LYS A 1 182 ? 6.853 -13.487 -26.225 1.00 96.12 182 LYS A N 1
ATOM 1318 C CA . LYS A 1 182 ? 6.472 -14.099 -24.940 1.00 96.12 182 LYS A CA 1
ATOM 1319 C C . LYS A 1 182 ? 5.541 -13.199 -24.118 1.00 96.12 182 LYS A C 1
ATOM 1321 O O . LYS A 1 182 ? 4.606 -13.699 -23.496 1.00 96.12 182 LYS A O 1
ATOM 1326 N N . VAL A 1 183 ? 5.798 -11.892 -24.116 1.00 96.56 183 VAL A N 1
ATOM 1327 C CA . VAL A 1 183 ? 4.985 -10.874 -23.432 1.00 96.56 183 VAL A CA 1
ATOM 1328 C C . VAL A 1 183 ? 3.642 -10.702 -24.149 1.00 96.56 183 VAL A C 1
ATOM 1330 O O . VAL A 1 183 ? 2.599 -10.784 -23.508 1.00 96.56 183 VAL A O 1
ATOM 1333 N N . ALA A 1 184 ? 3.653 -10.587 -25.478 1.00 96.88 184 ALA A N 1
ATOM 1334 C CA . ALA A 1 184 ? 2.472 -10.518 -26.335 1.00 96.88 184 ALA A CA 1
ATOM 1335 C C . ALA A 1 184 ? 1.503 -11.685 -26.092 1.00 96.88 184 ALA A C 1
ATOM 1337 O O . ALA A 1 184 ? 0.297 -11.482 -25.950 1.00 96.88 184 ALA A O 1
ATOM 1338 N N . LYS A 1 185 ? 2.030 -12.912 -25.954 1.00 96.88 185 LYS A N 1
ATOM 1339 C CA . LYS A 1 185 ? 1.224 -14.092 -25.608 1.00 96.88 185 LYS A CA 1
ATOM 1340 C C . LYS A 1 185 ? 0.505 -13.940 -24.263 1.00 96.88 185 LYS A C 1
ATOM 1342 O O . LYS A 1 185 ? -0.644 -14.354 -24.155 1.00 96.88 185 LYS A O 1
ATOM 1347 N N . ALA A 1 186 ? 1.161 -13.366 -23.253 1.00 95.00 186 ALA A N 1
ATOM 1348 C CA . ALA A 1 186 ? 0.554 -13.129 -21.941 1.00 95.00 186 ALA A CA 1
ATOM 1349 C C . ALA A 1 186 ? -0.471 -11.979 -21.964 1.00 95.00 186 ALA A C 1
ATOM 1351 O O . ALA A 1 186 ? -1.471 -12.035 -21.257 1.00 95.00 186 ALA A O 1
ATOM 1352 N N . LEU A 1 187 ? -0.241 -10.958 -22.793 1.00 95.00 187 LEU A N 1
ATOM 1353 C CA . LEU A 1 187 ? -1.140 -9.813 -22.971 1.00 95.00 187 LEU A CA 1
ATOM 1354 C C . LEU A 1 187 ? -2.387 -10.147 -23.812 1.00 95.00 187 LEU A C 1
ATOM 1356 O O . LEU A 1 187 ? -3.460 -9.562 -23.631 1.00 95.00 187 LEU A O 1
ATOM 1360 N N . GLY A 1 188 ? -2.256 -11.095 -24.742 1.00 94.69 188 GLY A N 1
ATOM 1361 C CA . GLY A 1 188 ? -3.295 -11.434 -25.713 1.00 94.69 188 GLY A CA 1
ATOM 1362 C C . GLY A 1 188 ? -3.400 -10.439 -26.873 1.00 94.69 188 GLY A C 1
ATOM 1363 O O . GLY A 1 188 ? -4.444 -10.386 -27.521 1.00 94.69 188 GLY A O 1
ATOM 1364 N N . PHE A 1 189 ? -2.350 -9.653 -27.128 1.00 94.62 189 PHE A N 1
ATOM 1365 C CA . PHE A 1 189 ? -2.221 -8.773 -28.291 1.00 94.62 189 PHE A CA 1
ATOM 1366 C C . PHE A 1 189 ? -0.762 -8.688 -28.756 1.00 94.62 189 PHE A C 1
ATOM 1368 O O . PHE A 1 189 ? 0.163 -8.828 -27.959 1.00 94.62 189 PHE A O 1
ATOM 1375 N N . ALA A 1 190 ? -0.567 -8.490 -30.062 1.00 94.69 190 ALA A N 1
ATOM 1376 C CA . ALA A 1 190 ? 0.734 -8.599 -30.729 1.00 94.69 190 ALA A CA 1
ATOM 1377 C C . ALA A 1 190 ? 1.491 -7.268 -30.891 1.00 94.69 190 ALA A C 1
ATOM 1379 O O . ALA A 1 190 ? 2.611 -7.280 -31.386 1.00 94.69 190 ALA A O 1
ATOM 1380 N N . ASP A 1 191 ? 0.901 -6.139 -30.490 1.00 94.94 191 ASP A N 1
ATOM 1381 C CA . ASP A 1 191 ? 1.514 -4.808 -30.585 1.00 94.94 191 ASP A CA 1
ATOM 1382 C C . ASP A 1 191 ? 1.310 -4.051 -29.267 1.00 94.94 191 ASP A C 1
ATOM 1384 O O . ASP A 1 191 ? 0.171 -3.809 -28.864 1.00 94.94 191 ASP A O 1
ATOM 1388 N N . ALA A 1 192 ? 2.401 -3.671 -28.592 1.00 95.06 192 ALA A N 1
ATOM 1389 C CA . ALA A 1 192 ? 2.353 -2.985 -27.300 1.00 95.06 192 ALA A CA 1
ATOM 1390 C C . ALA A 1 192 ? 1.585 -1.654 -27.360 1.00 95.06 192 ALA A C 1
ATOM 1392 O O . ALA A 1 192 ? 0.981 -1.245 -26.368 1.00 95.06 192 ALA A O 1
ATOM 1393 N N . ARG A 1 193 ? 1.539 -0.996 -28.527 1.00 94.44 193 ARG A N 1
ATOM 1394 C CA . ARG A 1 193 ? 0.813 0.269 -28.730 1.00 94.44 193 ARG A CA 1
ATOM 1395 C C . ARG A 1 193 ? -0.699 0.115 -28.579 1.00 94.44 193 ARG A C 1
ATOM 1397 O O . ARG A 1 193 ? -1.367 1.101 -28.278 1.00 94.44 193 ARG A O 1
ATOM 1404 N N . GLN A 1 194 ? -1.233 -1.102 -28.718 1.00 92.50 194 GLN A N 1
ATOM 1405 C CA . GLN A 1 194 ? -2.649 -1.390 -28.454 1.00 92.50 194 GLN A CA 1
ATOM 1406 C C . GLN A 1 194 ? -3.021 -1.127 -26.987 1.00 92.50 194 GLN A C 1
ATOM 1408 O O . GLN A 1 194 ? -4.156 -0.777 -26.695 1.00 92.50 194 GLN A O 1
ATOM 1413 N N . ALA A 1 195 ? -2.062 -1.180 -26.056 1.00 90.69 195 ALA A N 1
ATOM 1414 C CA . ALA A 1 195 ? -2.322 -0.836 -24.663 1.00 90.69 195 ALA A CA 1
ATOM 1415 C C . ALA A 1 195 ? -2.585 0.667 -24.435 1.00 90.69 195 ALA A C 1
ATOM 1417 O O . ALA A 1 195 ? -3.150 1.025 -23.400 1.00 90.69 195 ALA A O 1
ATOM 1418 N N . MET A 1 196 ? -2.185 1.568 -25.345 1.00 87.69 196 MET A N 1
ATOM 1419 C CA . MET A 1 196 ? -2.378 3.010 -25.151 1.00 87.69 196 MET A CA 1
ATOM 1420 C C . MET A 1 196 ? -3.864 3.372 -25.152 1.00 87.69 196 MET A C 1
ATOM 1422 O O . MET A 1 196 ? -4.571 3.103 -26.120 1.00 87.69 196 MET A O 1
ATOM 1426 N N . LEU A 1 197 ? -4.316 4.086 -24.116 1.00 72.94 197 LEU A N 1
ATOM 1427 C CA . LEU A 1 197 ? -5.722 4.482 -23.947 1.00 72.94 197 LEU A CA 1
ATOM 1428 C C . LEU A 1 197 ? -6.324 5.155 -25.191 1.00 72.94 197 LEU A C 1
ATOM 1430 O O . LEU A 1 197 ? -7.451 4.855 -25.561 1.00 72.94 197 LEU A O 1
ATOM 1434 N N . GLN A 1 198 ? -5.568 6.033 -25.855 1.00 73.38 198 GLN A N 1
ATOM 1435 C CA . GLN A 1 198 ? -6.042 6.782 -27.028 1.00 73.38 198 GLN A CA 1
ATOM 1436 C C . GLN A 1 198 ? -6.118 5.945 -28.314 1.00 73.38 198 GLN A C 1
ATOM 1438 O O . GLN A 1 198 ? -6.736 6.376 -29.283 1.00 73.38 198 GLN A O 1
ATOM 1443 N N . ARG A 1 199 ? -5.457 4.783 -28.354 1.00 63.97 199 ARG A N 1
ATOM 1444 C CA . ARG A 1 199 ? -5.353 3.927 -29.548 1.00 63.97 199 ARG A CA 1
ATOM 1445 C C . ARG A 1 199 ? -6.016 2.572 -29.377 1.00 63.97 199 ARG A C 1
ATOM 1447 O O . ARG A 1 199 ? -6.184 1.863 -30.364 1.00 63.97 199 ARG A O 1
ATOM 1454 N N . SER A 1 200 ? -6.369 2.211 -28.149 1.00 67.19 200 SER A N 1
ATOM 1455 C CA . SER A 1 200 ? -6.967 0.924 -27.864 1.00 67.19 200 SER A CA 1
ATOM 1456 C C . SER A 1 200 ? -8.412 0.885 -28.367 1.00 67.19 200 SER A C 1
ATOM 1458 O O . SER A 1 200 ? -9.259 1.626 -27.860 1.00 67.19 200 SER A O 1
ATOM 1460 N N . PRO A 1 201 ? -8.744 -0.004 -29.319 1.00 60.47 201 PRO A N 1
ATOM 1461 C CA . PRO A 1 201 ? -10.126 -0.213 -29.735 1.00 60.47 201 PRO A CA 1
ATOM 1462 C C . PRO A 1 201 ? -10.949 -0.940 -28.657 1.00 60.47 201 PRO A C 1
ATOM 1464 O O . PRO A 1 201 ? -12.165 -1.068 -28.799 1.00 60.47 201 PRO A O 1
ATOM 1467 N N . LYS A 1 202 ? -10.306 -1.459 -27.595 1.00 66.94 202 LYS A N 1
ATOM 1468 C CA . LYS A 1 202 ? -10.926 -2.273 -26.543 1.00 66.94 202 LYS A CA 1
ATOM 1469 C C . LYS A 1 202 ? -10.473 -1.812 -25.162 1.00 66.94 202 LYS A C 1
ATOM 1471 O O . LYS A 1 202 ? -9.326 -2.008 -24.785 1.00 66.94 202 LYS A O 1
ATOM 1476 N N . ALA A 1 203 ? -11.413 -1.383 -24.324 1.00 68.38 203 ALA A N 1
ATOM 1477 C CA . ALA A 1 203 ? -11.143 -0.911 -22.958 1.00 68.38 203 ALA A CA 1
ATOM 1478 C C . ALA A 1 203 ? -10.300 -1.857 -22.055 1.00 68.38 203 ALA A C 1
ATOM 1480 O O . ALA A 1 203 ? -9.798 -1.424 -21.021 1.00 68.38 203 ALA A O 1
ATOM 1481 N N . GLY A 1 204 ? -10.122 -3.135 -22.417 1.00 87.44 204 GLY A N 1
ATOM 1482 C CA . GLY A 1 204 ? -9.363 -4.119 -21.637 1.00 87.44 204 GLY A CA 1
ATOM 1483 C C . GLY A 1 204 ? -7.846 -4.192 -21.883 1.00 87.44 204 GLY A C 1
ATOM 1484 O O . GLY A 1 204 ? -7.148 -4.755 -21.043 1.00 87.44 204 GLY A O 1
ATOM 1485 N N . GLU A 1 205 ? -7.307 -3.672 -22.990 1.00 91.94 205 GLU A N 1
ATOM 1486 C CA . GLU A 1 205 ? -5.862 -3.781 -23.299 1.00 91.94 205 GLU A CA 1
ATOM 1487 C C . GLU A 1 205 ? -4.970 -2.964 -22.340 1.00 91.94 205 GLU A C 1
ATOM 1489 O O . GLU A 1 205 ? -4.010 -3.541 -21.813 1.00 91.94 205 GLU A O 1
ATOM 1494 N N . PRO A 1 206 ? -5.299 -1.694 -22.005 1.00 92.12 206 PRO A N 1
ATOM 1495 C CA . PRO A 1 206 ? -4.567 -0.941 -20.983 1.00 92.12 206 PRO A CA 1
ATOM 1496 C C . PRO A 1 206 ? -4.539 -1.661 -19.625 1.00 92.12 206 PRO A C 1
ATOM 1498 O O . PRO A 1 206 ? -3.510 -1.699 -18.950 1.00 92.12 206 PRO A O 1
ATOM 1501 N N . ALA A 1 207 ? -5.664 -2.270 -19.229 1.00 91.88 207 ALA A N 1
ATOM 1502 C CA . ALA A 1 207 ? -5.783 -2.989 -17.962 1.00 91.88 207 ALA A CA 1
ATOM 1503 C C . ALA A 1 207 ? -4.877 -4.231 -17.920 1.00 91.88 207 ALA A C 1
ATOM 1505 O O . ALA A 1 207 ? -4.138 -4.410 -16.954 1.00 91.88 207 ALA A O 1
ATOM 1506 N N . ARG A 1 208 ? -4.863 -5.042 -18.989 1.00 94.31 208 ARG A N 1
ATOM 1507 C CA . ARG A 1 208 ? -3.977 -6.218 -19.104 1.00 94.31 208 ARG A CA 1
ATOM 1508 C C . ARG A 1 208 ? -2.503 -5.847 -19.084 1.00 94.31 208 ARG A C 1
ATOM 1510 O O . ARG A 1 208 ? -1.720 -6.526 -18.421 1.00 94.31 208 ARG A O 1
ATOM 1517 N N . TRP A 1 209 ? -2.129 -4.773 -19.783 1.00 95.69 209 TRP A N 1
ATOM 1518 C CA . TRP A 1 209 ? -0.764 -4.254 -19.746 1.00 95.69 209 TRP A CA 1
ATOM 1519 C C . TRP A 1 209 ? -0.349 -3.915 -18.320 1.00 95.69 209 TRP A C 1
ATOM 1521 O O . TRP A 1 209 ? 0.622 -4.474 -17.815 1.00 95.69 209 TRP A O 1
ATOM 1531 N N . ASN A 1 210 ? -1.116 -3.052 -17.652 1.00 94.62 210 ASN A N 1
ATOM 1532 C CA . ASN A 1 210 ? -0.807 -2.604 -16.297 1.00 94.62 210 ASN A CA 1
ATOM 1533 C C . ASN A 1 210 ? -0.756 -3.770 -15.308 1.00 94.62 210 ASN A C 1
ATOM 1535 O O . ASN A 1 210 ? 0.144 -3.819 -14.472 1.00 94.62 210 ASN A O 1
ATOM 1539 N N . ALA A 1 211 ? -1.673 -4.732 -15.429 1.00 95.19 211 ALA A N 1
ATOM 1540 C CA . ALA A 1 211 ? -1.704 -5.900 -14.563 1.00 95.19 211 ALA A CA 1
ATOM 1541 C C . ALA A 1 211 ? -0.457 -6.782 -14.731 1.00 95.19 211 ALA A C 1
ATOM 1543 O O . ALA A 1 211 ? 0.158 -7.165 -13.732 1.00 95.19 211 ALA A O 1
ATOM 1544 N N . LEU A 1 212 ? -0.055 -7.075 -15.976 1.00 96.94 212 LEU A N 1
ATOM 1545 C CA . LEU A 1 212 ? 1.148 -7.862 -16.263 1.00 96.94 212 LEU A CA 1
ATOM 1546 C C . LEU A 1 212 ? 2.417 -7.126 -15.821 1.00 96.94 212 LEU A C 1
ATOM 1548 O O . LEU A 1 212 ? 3.278 -7.704 -15.157 1.00 96.94 212 LEU A O 1
ATOM 1552 N N . MET A 1 213 ? 2.520 -5.846 -16.173 1.00 97.38 213 MET A N 1
ATOM 1553 C CA . MET A 1 213 ? 3.676 -5.011 -15.870 1.00 97.38 213 MET A CA 1
ATOM 1554 C C . MET A 1 213 ? 3.845 -4.769 -14.370 1.00 97.38 213 MET A C 1
ATOM 1556 O O . MET A 1 213 ? 4.969 -4.816 -13.875 1.00 97.38 213 MET A O 1
ATOM 1560 N N . SER A 1 214 ? 2.751 -4.612 -13.619 1.00 95.25 214 SER A N 1
ATOM 1561 C CA . SER A 1 214 ? 2.802 -4.580 -12.155 1.00 95.25 214 SER A CA 1
ATOM 1562 C C . SER A 1 214 ? 3.453 -5.848 -11.601 1.00 95.25 214 SER A C 1
ATOM 1564 O O . SER A 1 214 ? 4.318 -5.746 -10.739 1.00 95.25 214 SER A O 1
ATOM 1566 N N . GLY A 1 215 ? 3.121 -7.028 -12.135 1.00 95.94 215 GLY A N 1
ATOM 1567 C CA . GLY A 1 215 ? 3.747 -8.289 -11.731 1.00 95.94 215 GLY A CA 1
ATOM 1568 C C . GLY A 1 215 ? 5.249 -8.352 -12.000 1.00 95.94 215 GLY A C 1
ATOM 1569 O O . GLY A 1 215 ? 6.014 -8.819 -11.152 1.00 95.94 215 GLY A O 1
ATOM 1570 N N . VAL A 1 216 ? 5.684 -7.848 -13.159 1.00 97.12 216 VAL A N 1
ATOM 1571 C CA . VAL A 1 216 ? 7.109 -7.739 -13.516 1.00 97.12 216 VAL A CA 1
ATOM 1572 C C . VAL A 1 216 ? 7.845 -6.834 -12.527 1.00 97.12 216 VAL A C 1
ATOM 1574 O O . VAL A 1 216 ? 8.884 -7.223 -11.990 1.00 97.12 216 VAL A O 1
ATOM 1577 N N . VAL A 1 217 ? 7.285 -5.659 -12.233 1.00 96.56 217 VAL A N 1
ATOM 1578 C CA . VAL A 1 217 ? 7.866 -4.693 -11.292 1.00 96.56 217 VAL A CA 1
ATOM 1579 C C . VAL A 1 217 ? 7.913 -5.261 -9.868 1.00 96.56 217 VAL A C 1
ATOM 1581 O O . VAL A 1 217 ? 8.947 -5.169 -9.204 1.00 96.56 217 VAL A O 1
ATOM 1584 N N . SER A 1 218 ? 6.846 -5.909 -9.392 1.00 96.25 218 SER A N 1
ATOM 1585 C CA . SER A 1 218 ? 6.820 -6.510 -8.051 1.00 96.25 218 SER A CA 1
ATOM 1586 C C . SER A 1 218 ? 7.829 -7.661 -7.921 1.00 96.25 218 SER A C 1
ATOM 1588 O O . SER A 1 218 ? 8.494 -7.787 -6.890 1.00 96.25 218 SER A O 1
ATOM 1590 N N . ALA A 1 219 ? 8.024 -8.469 -8.970 1.00 96.44 219 ALA A N 1
ATOM 1591 C CA . ALA A 1 219 ? 9.059 -9.506 -8.991 1.00 96.44 219 ALA A CA 1
ATOM 1592 C C . ALA A 1 219 ? 10.480 -8.915 -8.950 1.00 96.44 219 ALA A C 1
ATOM 1594 O O . ALA A 1 219 ? 11.319 -9.377 -8.173 1.00 96.44 219 ALA A O 1
ATOM 1595 N N . ALA A 1 220 ? 10.735 -7.863 -9.731 1.00 97.00 220 ALA A N 1
ATOM 1596 C CA . ALA A 1 220 ? 12.000 -7.133 -9.727 1.00 97.00 220 ALA A CA 1
ATOM 1597 C C . ALA A 1 220 ? 12.326 -6.558 -8.338 1.00 97.00 220 ALA A C 1
ATOM 1599 O O . ALA A 1 220 ? 13.422 -6.762 -7.817 1.00 97.00 220 ALA A O 1
ATOM 1600 N N . ARG A 1 221 ? 11.349 -5.917 -7.687 1.00 96.12 221 ARG A N 1
ATOM 1601 C CA . ARG A 1 221 ? 11.495 -5.369 -6.329 1.00 96.12 221 ARG A CA 1
ATOM 1602 C C . ARG A 1 221 ? 11.727 -6.448 -5.274 1.00 96.12 221 ARG A C 1
ATOM 1604 O O . ARG A 1 221 ? 12.527 -6.238 -4.366 1.00 96.12 221 ARG A O 1
ATOM 1611 N N . ARG A 1 222 ? 11.082 -7.614 -5.392 1.00 96.38 222 ARG A N 1
ATOM 1612 C CA . ARG A 1 222 ? 11.323 -8.748 -4.483 1.00 96.38 222 ARG A CA 1
ATOM 1613 C C . ARG A 1 222 ? 12.787 -9.186 -4.520 1.00 96.38 222 ARG A C 1
ATOM 1615 O O . ARG A 1 222 ? 13.414 -9.300 -3.470 1.00 96.38 222 ARG A O 1
ATOM 1622 N N . LYS A 1 223 ? 13.336 -9.351 -5.725 1.00 96.69 223 LYS A N 1
ATOM 1623 C CA . LYS A 1 223 ? 14.745 -9.704 -5.943 1.00 96.69 223 LYS A CA 1
ATOM 1624 C C . LYS A 1 223 ? 15.700 -8.615 -5.444 1.00 96.69 223 LYS A C 1
ATOM 1626 O O . LYS A 1 223 ? 16.713 -8.913 -4.822 1.00 96.69 223 LYS A O 1
ATOM 1631 N N . ALA A 1 224 ? 15.360 -7.351 -5.697 1.00 96.50 224 ALA A N 1
ATOM 1632 C CA . ALA A 1 224 ? 16.172 -6.201 -5.310 1.00 96.50 224 ALA A CA 1
ATOM 1633 C C . ALA A 1 224 ? 16.197 -5.945 -3.794 1.00 96.50 224 ALA A C 1
ATOM 1635 O O . ALA A 1 224 ? 17.208 -5.488 -3.269 1.00 96.50 224 ALA A O 1
ATOM 1636 N N . VAL A 1 225 ? 15.088 -6.204 -3.093 1.00 96.31 225 VAL A N 1
ATOM 1637 C CA . VAL A 1 225 ? 14.897 -5.737 -1.712 1.00 96.31 225 VAL A CA 1
ATOM 1638 C C . VAL A 1 225 ? 14.574 -6.868 -0.741 1.00 96.31 225 VAL A C 1
ATOM 1640 O O . VAL A 1 225 ? 15.277 -7.021 0.258 1.00 96.31 225 VAL A O 1
ATOM 1643 N N . LEU A 1 226 ? 13.533 -7.664 -1.007 1.00 96.81 226 LEU A N 1
ATOM 1644 C CA . LEU A 1 226 ? 13.067 -8.679 -0.055 1.00 96.81 226 LEU A CA 1
ATOM 1645 C C . LEU A 1 226 ? 14.112 -9.776 0.164 1.00 96.81 226 LEU A C 1
ATOM 1647 O O . LEU A 1 226 ? 14.377 -10.159 1.300 1.00 96.81 226 LEU A O 1
ATOM 1651 N N . GLU A 1 227 ? 14.714 -10.273 -0.916 1.00 97.06 227 GLU A N 1
ATOM 1652 C CA . GLU A 1 227 ? 15.702 -11.351 -0.835 1.00 97.06 227 GLU A CA 1
ATOM 1653 C C . GLU A 1 227 ? 16.949 -10.942 -0.019 1.00 97.06 227 GLU A C 1
ATOM 1655 O O . GLU A 1 227 ? 17.306 -11.677 0.908 1.00 97.06 227 GLU A O 1
ATOM 1660 N N . PRO A 1 228 ? 17.593 -9.775 -0.255 1.00 97.31 228 PRO A N 1
ATOM 1661 C CA . PRO A 1 228 ? 18.654 -9.300 0.633 1.00 97.31 228 PRO A CA 1
ATOM 1662 C C . PRO A 1 228 ? 18.175 -9.015 2.063 1.00 97.31 228 PRO A C 1
ATOM 1664 O O . PRO A 1 228 ? 18.894 -9.343 3.005 1.00 97.31 228 PRO A O 1
ATOM 1667 N N . LEU A 1 229 ? 16.969 -8.457 2.252 1.00 97.50 229 LEU A N 1
ATOM 1668 C CA . LEU A 1 229 ? 16.402 -8.221 3.588 1.00 97.50 229 LEU A CA 1
ATOM 1669 C C . LEU A 1 229 ? 16.365 -9.514 4.401 1.00 97.50 229 LEU A C 1
ATOM 1671 O O . LEU A 1 229 ? 16.880 -9.557 5.516 1.00 97.50 229 LEU A O 1
ATOM 1675 N N . HIS A 1 230 ? 15.797 -10.578 3.837 1.00 97.94 230 HIS A N 1
ATOM 1676 C CA . HIS A 1 230 ? 15.607 -11.853 4.529 1.00 97.94 230 HIS A CA 1
ATOM 1677 C C . HIS A 1 230 ? 16.897 -12.639 4.754 1.00 97.94 230 HIS A C 1
ATOM 1679 O O . HIS A 1 230 ? 16.939 -13.470 5.659 1.00 97.94 230 HIS A O 1
ATOM 1685 N N . ARG A 1 231 ? 17.973 -12.337 4.018 1.00 98.06 231 ARG A N 1
ATOM 1686 C CA . ARG A 1 231 ? 19.310 -12.885 4.295 1.00 98.06 231 ARG A CA 1
ATOM 1687 C C . ARG A 1 231 ? 19.841 -12.459 5.668 1.00 98.06 231 ARG A C 1
ATOM 1689 O O . ARG A 1 231 ? 20.519 -13.248 6.319 1.00 98.06 231 ARG A O 1
ATOM 1696 N N . TYR A 1 232 ? 19.535 -11.235 6.102 1.00 98.06 232 TYR A N 1
ATOM 1697 C CA . TYR A 1 232 ? 20.002 -10.681 7.381 1.00 98.06 232 TYR A CA 1
ATOM 1698 C C . TYR A 1 232 ? 18.904 -10.622 8.450 1.00 98.06 232 TYR A C 1
ATOM 1700 O O . TYR A 1 232 ? 19.193 -10.735 9.639 1.00 98.06 232 TYR A O 1
ATOM 1708 N N . PHE A 1 233 ? 17.646 -10.475 8.033 1.00 97.00 233 PHE A N 1
ATOM 1709 C CA . PHE A 1 233 ? 16.478 -10.305 8.894 1.00 97.00 233 PHE A CA 1
ATOM 1710 C C . PHE A 1 233 ? 15.316 -11.188 8.403 1.00 97.00 233 PHE A C 1
ATOM 1712 O O . PHE A 1 233 ? 14.333 -10.676 7.868 1.00 97.00 233 PHE A O 1
ATOM 1719 N N . PRO A 1 234 ? 15.389 -12.523 8.567 1.00 96.31 234 PRO A N 1
ATOM 1720 C CA . PRO A 1 234 ? 14.412 -13.461 7.994 1.00 96.31 234 PRO A CA 1
ATOM 1721 C C . PRO A 1 234 ? 12.982 -13.288 8.530 1.00 96.31 234 PRO A C 1
ATOM 1723 O O . PRO A 1 234 ? 12.024 -13.678 7.870 1.00 96.31 234 PRO A O 1
ATOM 1726 N N . ALA A 1 235 ? 12.825 -12.696 9.717 1.00 95.31 235 ALA A N 1
ATOM 1727 C CA . ALA A 1 235 ? 11.522 -12.404 10.312 1.00 95.31 235 ALA A CA 1
ATOM 1728 C C . ALA A 1 235 ? 10.966 -11.017 9.934 1.00 95.31 235 ALA A C 1
ATOM 1730 O O . ALA A 1 235 ? 9.818 -10.719 10.264 1.00 95.31 235 ALA A O 1
ATOM 1731 N N . ALA A 1 236 ? 11.757 -10.161 9.273 1.00 96.44 236 ALA A N 1
ATOM 1732 C CA . ALA A 1 236 ? 11.329 -8.809 8.943 1.00 96.44 236 ALA A CA 1
ATOM 1733 C C . ALA A 1 236 ? 10.186 -8.829 7.924 1.00 96.44 236 ALA A C 1
ATOM 1735 O O . ALA A 1 236 ? 10.224 -9.520 6.897 1.00 96.44 236 ALA A O 1
ATOM 1736 N N . ALA A 1 237 ? 9.171 -8.015 8.190 1.00 96.88 237 ALA A N 1
ATOM 1737 C CA . ALA A 1 237 ? 8.147 -7.710 7.216 1.00 96.88 237 ALA A CA 1
ATOM 1738 C C . ALA A 1 237 ? 8.690 -6.763 6.134 1.00 96.88 237 ALA A C 1
ATOM 1740 O O . ALA A 1 237 ? 9.605 -5.976 6.373 1.00 96.88 237 ALA A O 1
ATOM 1741 N N . MET A 1 238 ? 8.083 -6.800 4.950 1.00 96.38 238 MET A N 1
ATOM 1742 C CA . MET A 1 238 ? 8.309 -5.803 3.910 1.00 96.38 238 MET A CA 1
ATOM 1743 C C . MET A 1 238 ? 6.989 -5.440 3.248 1.00 96.38 238 MET A C 1
ATOM 1745 O O . MET A 1 238 ? 6.208 -6.327 2.904 1.00 96.38 238 MET A O 1
ATOM 1749 N N . CYS A 1 239 ? 6.792 -4.157 2.980 1.00 95.56 239 CYS A N 1
ATOM 1750 C CA . CYS A 1 239 ? 5.775 -3.675 2.054 1.00 95.56 239 CYS A CA 1
ATOM 1751 C C . CYS A 1 239 ? 6.380 -2.633 1.114 1.00 95.56 239 CYS A C 1
ATOM 1753 O O . CYS A 1 239 ? 7.271 -1.875 1.502 1.00 95.56 239 CYS A O 1
ATOM 1755 N N . ASN A 1 240 ? 5.849 -2.552 -0.101 1.00 95.56 240 ASN A N 1
ATOM 1756 C CA . ASN A 1 240 ? 6.076 -1.410 -0.973 1.00 95.56 240 ASN A CA 1
ATOM 1757 C C . ASN A 1 240 ? 4.789 -0.604 -1.110 1.00 95.56 240 ASN A C 1
ATOM 1759 O O . ASN A 1 240 ? 3.711 -1.201 -1.183 1.00 95.56 240 ASN A O 1
ATOM 1763 N N . PHE A 1 241 ? 4.917 0.721 -1.177 1.00 92.38 241 PHE A N 1
ATOM 1764 C CA . PHE A 1 241 ? 3.820 1.643 -1.442 1.00 92.38 241 PHE A CA 1
ATOM 1765 C C . PHE A 1 241 ? 2.932 1.151 -2.591 1.00 92.38 241 PHE A C 1
ATOM 1767 O O . PHE A 1 241 ? 3.415 0.883 -3.693 1.00 92.38 241 PHE A O 1
ATOM 1774 N N . ASN A 1 242 ? 1.637 1.001 -2.301 1.00 91.62 242 ASN A N 1
ATOM 1775 C CA . ASN A 1 242 ? 0.599 0.608 -3.252 1.00 91.62 242 ASN A CA 1
ATOM 1776 C C . ASN A 1 242 ? 0.876 -0.692 -4.036 1.00 91.62 242 ASN A C 1
ATOM 1778 O O . ASN A 1 242 ? 0.302 -0.925 -5.097 1.00 91.62 242 ASN A O 1
ATOM 1782 N N . ASP A 1 243 ? 1.746 -1.556 -3.512 1.00 93.31 243 ASP A N 1
ATOM 1783 C CA . ASP A 1 243 ? 2.025 -2.869 -4.080 1.00 93.31 243 ASP A CA 1
ATOM 1784 C C . ASP A 1 243 ? 1.113 -3.911 -3.432 1.00 93.31 243 ASP A C 1
ATOM 1786 O O . ASP A 1 243 ? 1.068 -4.068 -2.204 1.00 93.31 243 ASP A O 1
ATOM 1790 N N . LEU A 1 244 ? 0.315 -4.565 -4.267 1.00 94.88 244 LEU A N 1
ATOM 1791 C CA . LEU A 1 244 ? -0.837 -5.349 -3.851 1.00 94.88 244 LEU A CA 1
ATOM 1792 C C . LEU A 1 244 ? -1.233 -6.366 -4.920 1.00 94.88 244 LEU A C 1
ATOM 1794 O O . LEU A 1 244 ? -0.923 -6.236 -6.106 1.00 94.88 244 LEU A O 1
ATOM 1798 N N . ARG A 1 245 ? -1.962 -7.384 -4.476 1.00 94.75 245 ARG A N 1
ATOM 1799 C CA . ARG A 1 245 ? -2.620 -8.366 -5.321 1.00 94.75 245 ARG A CA 1
ATOM 1800 C C . ARG A 1 245 ? -4.112 -8.065 -5.387 1.00 94.75 245 ARG A C 1
ATOM 1802 O O . ARG A 1 245 ? -4.789 -8.087 -4.361 1.00 94.75 245 ARG A O 1
ATOM 1809 N N . ILE A 1 246 ? -4.617 -7.838 -6.595 1.00 95.38 246 ILE A N 1
ATOM 1810 C CA . ILE A 1 246 ? -6.052 -7.866 -6.892 1.00 95.38 246 ILE A CA 1
ATOM 1811 C C . ILE A 1 246 ? -6.260 -8.876 -8.013 1.00 95.38 246 ILE A C 1
ATOM 1813 O O . ILE A 1 246 ? -5.689 -8.721 -9.088 1.00 95.38 246 ILE A O 1
ATOM 1817 N N . ASP A 1 247 ? -7.064 -9.901 -7.757 1.00 94.62 247 ASP A N 1
ATOM 1818 C CA . ASP A 1 247 ? -7.429 -10.904 -8.747 1.00 94.62 247 ASP A CA 1
ATOM 1819 C C . ASP A 1 247 ? -8.452 -10.300 -9.717 1.00 94.62 247 ASP A C 1
ATOM 1821 O O . ASP A 1 247 ? -9.310 -9.504 -9.329 1.00 94.62 247 ASP A O 1
ATOM 1825 N N . GLU A 1 248 ? -8.403 -10.709 -10.984 1.00 92.62 248 GLU A N 1
ATOM 1826 C CA . GLU A 1 248 ? -9.295 -10.193 -12.033 1.00 92.62 248 GLU A CA 1
ATOM 1827 C C . GLU A 1 248 ? -10.786 -10.400 -11.696 1.00 92.62 248 GLU A C 1
ATOM 1829 O O . GLU A 1 248 ? -11.616 -9.537 -11.969 1.00 92.62 248 GLU A O 1
ATOM 1834 N N . ALA A 1 249 ? -11.126 -11.488 -10.993 1.00 93.69 249 ALA A N 1
ATOM 1835 C CA . ALA A 1 249 ? -12.485 -11.768 -10.515 1.00 93.69 249 ALA A CA 1
ATOM 1836 C C . ALA A 1 249 ? -12.986 -10.796 -9.424 1.00 93.69 249 ALA A C 1
ATOM 1838 O O . ALA A 1 249 ? -14.169 -10.796 -9.074 1.00 93.69 249 ALA A O 1
ATOM 1839 N N . HIS A 1 250 ? -12.098 -9.987 -8.846 1.00 93.44 250 HIS A N 1
ATOM 1840 C CA . HIS A 1 250 ? -12.377 -9.075 -7.733 1.00 93.44 250 HIS A CA 1
ATOM 1841 C C . HIS A 1 250 ? -11.955 -7.639 -8.035 1.00 93.44 250 HIS A C 1
ATOM 1843 O O . HIS A 1 250 ? -11.723 -6.854 -7.111 1.00 93.44 250 HIS A O 1
ATOM 1849 N N . VAL A 1 251 ? -11.865 -7.319 -9.324 1.00 89.50 251 VAL A N 1
ATOM 1850 C CA . VAL A 1 251 ? -11.333 -6.071 -9.850 1.00 89.50 251 VAL A CA 1
ATOM 1851 C C . VAL A 1 251 ? -11.897 -4.832 -9.152 1.00 89.50 251 VAL A C 1
ATOM 1853 O O . VAL A 1 251 ? -13.094 -4.728 -8.878 1.00 89.50 251 VAL A O 1
ATOM 1856 N N . ALA A 1 252 ? -11.015 -3.883 -8.848 1.00 84.12 252 ALA A N 1
ATOM 1857 C CA . ALA A 1 252 ? -11.407 -2.551 -8.412 1.00 84.12 252 ALA A CA 1
ATOM 1858 C C . ALA A 1 252 ? -11.442 -1.619 -9.624 1.00 84.12 252 ALA A C 1
ATOM 1860 O O . ALA A 1 252 ? -10.614 -1.747 -10.518 1.00 84.12 252 ALA A O 1
ATOM 1861 N N . MET A 1 253 ? -12.355 -0.654 -9.665 1.00 85.81 253 MET A N 1
ATOM 1862 C CA . MET A 1 253 ? -12.279 0.381 -10.697 1.00 85.81 253 MET A CA 1
ATOM 1863 C C . MET A 1 253 ? -11.221 1.406 -10.299 1.00 85.81 253 MET A C 1
ATOM 1865 O O . MET A 1 253 ? -11.290 1.994 -9.219 1.00 85.81 253 MET A O 1
ATOM 1869 N N . GLY A 1 254 ? -10.227 1.602 -11.164 1.00 80.00 254 GLY A N 1
ATOM 1870 C CA . GLY A 1 254 ? -9.233 2.655 -11.002 1.00 80.00 254 GLY A CA 1
ATOM 1871 C C . GLY A 1 254 ? -9.844 4.041 -11.201 1.00 80.00 254 GLY A C 1
ATOM 1872 O O . GLY A 1 254 ? -10.926 4.193 -11.760 1.00 80.00 254 GLY A O 1
ATOM 1873 N N . VAL A 1 255 ? -9.118 5.079 -10.789 1.00 76.31 255 VAL A N 1
ATOM 1874 C CA . VAL A 1 255 ? -9.590 6.478 -10.851 1.00 76.31 255 VAL A CA 1
ATOM 1875 C C . VAL A 1 255 ? -9.837 6.979 -12.277 1.00 76.31 255 VAL A C 1
ATOM 1877 O O . VAL A 1 255 ? -10.681 7.836 -12.500 1.00 76.31 255 VAL A O 1
ATOM 1880 N N . LEU A 1 256 ? -9.115 6.415 -13.245 1.00 76.50 256 LEU A N 1
ATOM 1881 C CA . LEU A 1 256 ? -9.277 6.683 -14.676 1.00 76.50 256 LEU A CA 1
ATOM 1882 C C . LEU A 1 256 ? -10.324 5.761 -15.323 1.00 76.50 256 LEU A C 1
ATOM 1884 O O . LEU A 1 256 ? -10.605 5.862 -16.515 1.00 76.50 256 LEU A O 1
ATOM 1888 N N . GLY A 1 257 ? -10.915 4.864 -14.533 1.00 76.94 257 GLY A N 1
ATOM 1889 C CA . GLY A 1 257 ? -12.037 4.063 -1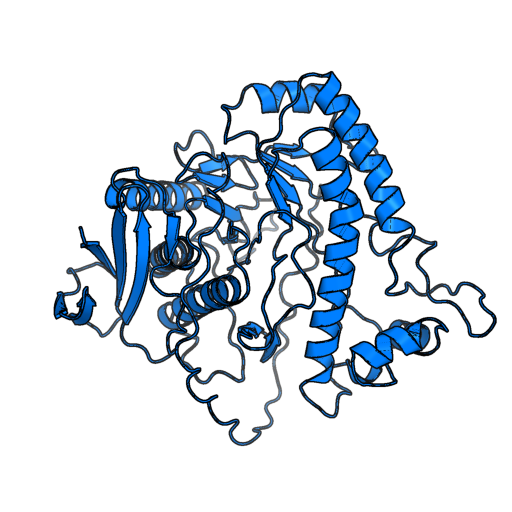4.963 1.00 76.94 257 GLY A CA 1
ATOM 1890 C C . GLY A 1 257 ? -11.722 2.736 -15.640 1.00 76.94 257 GLY A C 1
ATOM 1891 O O . GLY A 1 257 ? -12.623 2.019 -16.066 1.00 76.94 257 GLY A O 1
ATOM 1892 N N . GLN A 1 258 ? -10.450 2.370 -15.729 1.00 83.44 258 GLN A N 1
ATOM 1893 C CA . GLN A 1 258 ? -10.062 1.016 -16.096 1.00 83.44 258 GLN A CA 1
ATOM 1894 C C . GLN A 1 258 ? -10.266 0.044 -14.924 1.00 83.44 258 GLN A C 1
ATOM 1896 O O . GLN A 1 258 ? -10.034 0.413 -13.766 1.00 83.44 258 GLN A O 1
ATOM 1901 N N . PRO A 1 259 ? -10.610 -1.220 -15.215 1.00 88.06 259 PRO A N 1
ATOM 1902 C CA . PRO A 1 259 ? -10.482 -2.297 -14.249 1.00 88.06 259 PRO A CA 1
ATOM 1903 C C . PRO A 1 259 ? -9.022 -2.397 -13.769 1.00 88.06 259 PRO A C 1
ATOM 1905 O O . PRO A 1 259 ? -8.093 -2.440 -14.575 1.00 88.06 259 PRO A O 1
ATOM 1908 N N . TRP A 1 260 ? -8.814 -2.416 -12.456 1.00 88.50 260 TRP 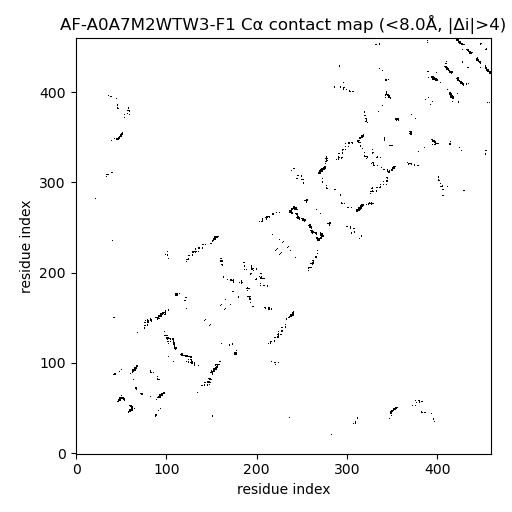A N 1
ATOM 1909 C CA . TRP A 1 260 ? -7.514 -2.520 -11.806 1.00 88.50 260 TRP A CA 1
ATOM 1910 C C . TRP A 1 260 ? -7.382 -3.859 -11.087 1.00 88.50 260 TRP A C 1
ATOM 1912 O O . TRP A 1 260 ? -8.012 -4.113 -10.058 1.00 88.50 260 TRP A O 1
ATOM 1922 N N . TYR A 1 261 ? -6.538 -4.707 -11.658 1.00 93.06 261 TYR A N 1
ATOM 1923 C CA . TYR A 1 261 ? -6.087 -5.971 -11.098 1.00 93.06 261 TYR A CA 1
ATOM 1924 C C . TYR A 1 261 ? -4.576 -6.101 -11.324 1.00 93.06 261 TYR A C 1
ATOM 1926 O O . TYR A 1 261 ? -3.974 -5.277 -12.021 1.00 93.06 261 TYR A O 1
ATOM 1934 N N . THR A 1 262 ? -3.946 -7.102 -10.720 1.00 93.06 262 THR A N 1
ATOM 1935 C CA . THR A 1 262 ? -2.505 -7.342 -10.849 1.00 93.06 262 THR A CA 1
ATOM 1936 C C . THR A 1 262 ? -2.225 -8.811 -11.140 1.00 93.06 262 THR A C 1
ATOM 1938 O O . THR A 1 262 ? -2.955 -9.704 -10.715 1.00 93.06 262 THR A O 1
ATOM 1941 N N . VAL A 1 263 ? -1.163 -9.078 -11.901 1.00 91.88 263 VAL A N 1
ATOM 1942 C CA . VAL A 1 263 ? -0.674 -10.439 -12.142 1.00 91.88 263 VAL A CA 1
ATOM 1943 C C . VAL A 1 263 ? 0.459 -10.731 -11.163 1.00 91.88 263 VAL A C 1
ATOM 1945 O O . VAL A 1 263 ? 1.399 -9.954 -11.042 1.00 91.88 263 VAL A O 1
ATOM 1948 N N . GLY A 1 264 ? 0.406 -11.877 -10.484 1.00 90.75 264 GLY A N 1
ATOM 1949 C CA . GLY A 1 264 ? 1.426 -12.278 -9.514 1.00 90.75 264 GLY A CA 1
ATOM 1950 C C . GLY A 1 264 ? 1.087 -11.870 -8.078 1.00 90.75 264 GLY A C 1
ATOM 1951 O O . GLY A 1 264 ? -0.073 -11.855 -7.677 1.00 90.75 264 GLY A O 1
ATOM 1952 N N . GLY A 1 265 ? 2.114 -11.636 -7.265 1.00 90.69 265 GLY A N 1
ATOM 1953 C CA . GLY A 1 265 ? 1.969 -11.242 -5.862 1.00 90.69 265 GLY A CA 1
ATOM 1954 C C . GLY A 1 265 ? 2.772 -9.980 -5.552 1.00 90.69 265 GLY A C 1
ATOM 1955 O O . GLY A 1 265 ? 3.669 -9.646 -6.332 1.00 90.69 265 GLY A O 1
ATOM 1956 N N . PRO A 1 266 ? 2.502 -9.322 -4.411 1.00 93.62 266 PRO A N 1
ATOM 1957 C CA . PRO A 1 266 ? 3.215 -8.110 -4.005 1.00 93.62 266 PRO A CA 1
ATOM 1958 C C . PRO A 1 266 ? 4.724 -8.368 -3.866 1.00 93.62 266 PRO A C 1
ATOM 1960 O O . PRO A 1 266 ? 5.150 -9.507 -3.643 1.00 93.62 266 PRO A O 1
ATOM 1963 N N . ALA A 1 267 ? 5.557 -7.332 -3.974 1.00 93.62 267 ALA A N 1
ATOM 1964 C CA . ALA A 1 267 ? 7.008 -7.462 -3.831 1.00 93.62 267 ALA A CA 1
ATOM 1965 C C . ALA A 1 267 ? 7.434 -7.904 -2.426 1.00 93.62 267 ALA A C 1
ATOM 1967 O O . ALA A 1 267 ? 8.453 -8.577 -2.285 1.00 93.62 267 ALA A O 1
ATOM 1968 N N . GLY A 1 268 ? 6.667 -7.518 -1.404 1.00 94.75 268 GLY A N 1
ATOM 1969 C CA . GLY A 1 268 ? 6.957 -7.788 0.002 1.00 94.75 268 GLY A CA 1
ATOM 1970 C C . GLY A 1 268 ? 6.121 -8.915 0.615 1.00 94.75 268 GLY A C 1
ATOM 1971 O O . GLY A 1 268 ? 5.353 -9.603 -0.055 1.00 94.75 268 GLY A O 1
ATOM 1972 N N . THR A 1 269 ? 6.255 -9.076 1.931 1.00 96.50 269 THR A N 1
ATOM 1973 C CA . THR A 1 269 ? 5.433 -9.995 2.741 1.00 96.50 269 THR A CA 1
ATOM 1974 C C . THR A 1 269 ? 4.100 -9.385 3.171 1.00 96.50 269 THR A C 1
ATOM 1976 O O . THR A 1 269 ? 3.269 -10.084 3.742 1.00 96.50 269 THR A O 1
ATOM 1979 N N . HIS A 1 270 ? 3.910 -8.086 2.934 1.00 96.12 270 HIS A N 1
ATOM 1980 C CA . HIS A 1 270 ? 2.708 -7.322 3.245 1.00 96.12 270 HIS A CA 1
ATOM 1981 C C . HIS A 1 270 ? 2.285 -6.496 2.027 1.00 96.12 270 HIS A C 1
ATOM 1983 O O . HIS A 1 270 ? 3.118 -6.021 1.253 1.00 96.12 270 HIS A O 1
ATOM 1989 N N . GLN A 1 271 ? 0.978 -6.300 1.887 1.00 96.25 271 GLN A N 1
ATOM 1990 C CA . GLN A 1 271 ? 0.374 -5.408 0.899 1.00 96.25 271 GLN A CA 1
ATOM 1991 C C . GLN A 1 271 ? 0.113 -4.045 1.537 1.00 96.25 271 GLN A C 1
ATOM 1993 O O . GLN A 1 271 ? -0.199 -3.974 2.728 1.00 96.25 271 GLN A O 1
ATOM 1998 N N . SER A 1 272 ? 0.193 -2.962 0.766 1.00 95.75 272 SER A N 1
ATOM 1999 C CA . SER A 1 272 ? -0.091 -1.623 1.301 1.00 95.75 272 SER A CA 1
ATOM 2000 C C . SER A 1 272 ? -1.012 -0.810 0.386 1.00 95.75 272 SER A C 1
ATOM 2002 O O . SER A 1 272 ? -0.549 0.095 -0.305 1.00 95.75 272 SER A O 1
ATOM 2004 N N . PRO A 1 273 ? -2.324 -1.129 0.336 1.00 94.75 273 PRO A N 1
ATOM 2005 C CA . PRO A 1 273 ? -3.264 -0.362 -0.479 1.00 94.75 273 PRO A CA 1
ATOM 2006 C C . PRO A 1 273 ? -3.246 1.113 -0.076 1.00 94.75 273 PRO A C 1
ATOM 2008 O O . PRO A 1 273 ? -3.306 1.426 1.115 1.00 94.75 273 PRO A O 1
ATOM 2011 N N . ALA A 1 274 ? -3.156 2.007 -1.061 1.00 91.31 274 ALA A N 1
ATOM 2012 C CA . ALA A 1 274 ? -3.085 3.442 -0.823 1.00 91.31 274 ALA A CA 1
ATOM 2013 C C . ALA A 1 274 ? -4.446 4.127 -0.986 1.00 91.31 274 ALA A C 1
ATOM 2015 O O . ALA A 1 274 ? -5.105 3.986 -2.014 1.00 91.31 274 ALA A O 1
ATOM 2016 N N . LEU A 1 275 ? -4.884 4.853 0.047 1.00 87.88 275 LEU A N 1
ATOM 2017 C CA . LEU A 1 275 ? -6.282 5.265 0.205 1.00 87.88 275 LEU A CA 1
ATOM 2018 C C . LEU A 1 275 ? -6.397 6.772 0.421 1.00 87.88 275 LEU A C 1
ATOM 2020 O O . LEU A 1 275 ? -6.743 7.230 1.504 1.00 87.88 275 LEU A O 1
ATOM 2024 N N . PHE A 1 276 ? -6.116 7.554 -0.618 1.00 74.31 276 PHE A N 1
ATOM 2025 C CA . PHE A 1 276 ? -6.085 9.020 -0.532 1.00 74.31 276 PHE A CA 1
ATOM 2026 C C . PHE A 1 276 ? -7.424 9.719 -0.826 1.00 74.31 276 PHE A C 1
ATOM 2028 O O . PHE A 1 276 ? -7.499 10.942 -0.743 1.00 74.31 276 PHE A O 1
ATOM 2035 N N . GLY A 1 277 ? -8.485 8.960 -1.128 1.00 69.81 277 GLY A N 1
ATOM 2036 C CA . GLY A 1 277 ? -9.779 9.512 -1.544 1.00 69.81 277 GLY A CA 1
ATOM 2037 C C . GLY A 1 277 ? -9.708 10.228 -2.900 1.00 69.81 277 GLY A C 1
ATOM 2038 O O . GLY A 1 277 ? -8.757 10.047 -3.657 1.00 69.81 277 GLY A O 1
ATOM 2039 N N . GLY A 1 278 ? -10.740 11.011 -3.224 1.00 62.34 278 GLY A N 1
ATOM 2040 C CA . GLY A 1 278 ? -10.739 11.939 -4.360 1.00 62.34 278 GLY A CA 1
ATOM 2041 C C . GLY A 1 278 ? -10.803 11.288 -5.742 1.00 62.34 278 GLY A C 1
ATOM 2042 O O . GLY A 1 278 ? -10.542 11.937 -6.753 1.00 62.34 278 GLY A O 1
ATOM 2043 N N . ALA A 1 279 ? -11.127 9.998 -5.789 1.00 69.00 279 ALA A N 1
ATOM 2044 C CA . ALA A 1 279 ? -11.359 9.263 -7.017 1.00 69.00 279 ALA A CA 1
ATOM 2045 C C . ALA A 1 279 ? -12.842 9.323 -7.378 1.00 69.00 279 ALA A C 1
ATOM 2047 O O . ALA A 1 279 ? -13.675 8.977 -6.548 1.00 69.00 279 ALA A O 1
ATOM 2048 N N . ALA A 1 280 ? -13.152 9.682 -8.623 1.00 74.44 280 ALA A N 1
ATOM 2049 C CA . ALA A 1 280 ? -14.483 9.543 -9.207 1.00 74.44 280 ALA A CA 1
ATOM 2050 C C . ALA A 1 280 ? -14.374 8.714 -10.497 1.00 74.44 280 ALA A C 1
ATOM 2052 O O . ALA A 1 280 ? -14.279 9.288 -11.583 1.00 74.44 280 ALA A O 1
ATOM 2053 N N . PRO A 1 281 ? -14.306 7.370 -10.399 1.00 78.62 281 PRO A N 1
ATOM 2054 C CA . PRO A 1 281 ? -14.253 6.504 -11.568 1.00 78.62 281 PRO A CA 1
ATOM 2055 C C . PRO A 1 281 ? -15.477 6.759 -12.461 1.00 78.62 281 PRO A C 1
ATOM 2057 O O . PRO A 1 281 ? -16.606 6.561 -12.004 1.00 78.62 281 PRO A O 1
ATOM 2060 N N . PRO A 1 282 ? -15.294 7.175 -13.725 1.00 77.62 282 PRO A N 1
ATOM 2061 C CA . PRO A 1 282 ? -16.395 7.650 -14.566 1.00 77.62 282 PRO A CA 1
ATOM 2062 C C . PRO A 1 282 ? -17.443 6.578 -14.916 1.00 77.62 282 PRO A C 1
ATOM 2064 O O . PRO A 1 282 ? -18.539 6.909 -15.351 1.00 77.62 282 PRO A O 1
ATOM 2067 N N . GLN A 1 283 ? -17.129 5.296 -14.733 1.00 81.00 283 GLN A N 1
ATOM 2068 C CA . GLN A 1 283 ? -18.000 4.145 -15.001 1.00 81.00 283 GLN A CA 1
ATOM 2069 C C . GLN A 1 283 ? -18.867 3.772 -13.796 1.00 81.00 283 GLN A C 1
ATOM 2071 O O . GLN A 1 283 ? -19.714 2.890 -13.910 1.00 81.00 283 GLN A O 1
ATOM 2076 N N . ILE A 1 284 ? -18.636 4.389 -12.636 1.00 83.06 284 ILE A N 1
ATOM 2077 C CA . ILE A 1 284 ? -19.445 4.166 -11.443 1.00 83.06 284 ILE A CA 1
ATOM 2078 C C . ILE A 1 284 ? -20.376 5.362 -11.277 1.00 83.06 284 ILE A C 1
ATOM 2080 O O . ILE A 1 284 ? -19.955 6.458 -10.898 1.00 83.06 284 ILE A O 1
ATOM 2084 N N . GLU A 1 285 ? -21.657 5.119 -11.532 1.00 89.19 285 GLU A N 1
ATOM 2085 C CA . GLU A 1 285 ? -22.719 6.086 -11.289 1.00 89.19 285 GLU A CA 1
ATOM 2086 C C . GLU A 1 285 ? -22.953 6.231 -9.778 1.00 89.19 285 GLU A C 1
ATOM 2088 O O . GLU A 1 285 ? -23.513 5.350 -9.123 1.00 89.19 285 GLU A O 1
ATOM 2093 N N . ALA A 1 286 ? -22.462 7.334 -9.214 1.00 89.81 286 ALA A N 1
ATOM 2094 C CA . ALA A 1 286 ? -22.644 7.699 -7.818 1.00 89.81 286 ALA A CA 1
ATOM 2095 C C . ALA A 1 286 ? -22.464 9.213 -7.628 1.00 89.81 286 ALA A C 1
ATOM 2097 O O . ALA A 1 286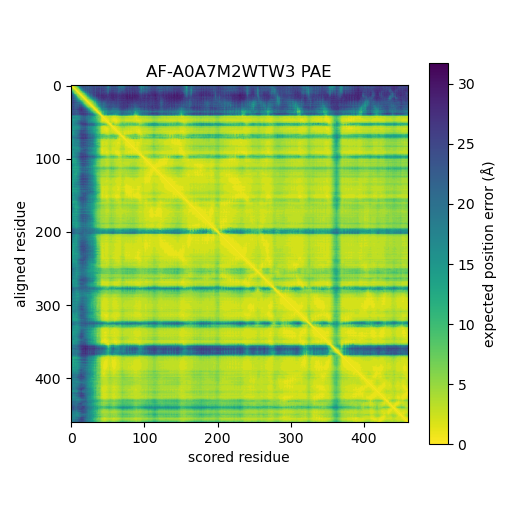 ? -21.829 9.889 -8.439 1.00 89.81 286 ALA A O 1
ATOM 2098 N N . ASP A 1 287 ? -22.985 9.745 -6.522 1.00 90.19 287 ASP A N 1
ATOM 2099 C CA . ASP A 1 287 ? -22.740 11.131 -6.128 1.00 90.19 287 ASP A CA 1
ATOM 2100 C C . ASP A 1 287 ? -21.377 11.259 -5.432 1.00 90.19 287 ASP A C 1
ATOM 2102 O O . ASP A 1 287 ? -21.255 11.207 -4.206 1.00 90.19 287 ASP A O 1
ATOM 2106 N N . TRP A 1 288 ? -20.332 11.418 -6.243 1.00 88.12 288 TRP A N 1
ATOM 2107 C CA . TRP A 1 288 ? -18.946 11.560 -5.790 1.00 88.12 288 TRP A CA 1
ATOM 2108 C C . TRP A 1 288 ? -18.675 12.842 -4.993 1.00 88.12 288 TRP A C 1
ATOM 2110 O O . TRP A 1 288 ? -17.609 12.954 -4.384 1.00 88.12 288 TRP A O 1
ATOM 2120 N N . SER A 1 289 ? -19.624 13.787 -4.949 1.00 87.25 289 SER A N 1
ATOM 2121 C CA . SER A 1 289 ? -19.520 14.974 -4.090 1.00 87.25 289 SER A CA 1
ATOM 2122 C C . SER A 1 289 ? -19.717 14.648 -2.605 1.00 87.25 289 SER A C 1
ATOM 2124 O O . SER A 1 289 ? -19.316 15.428 -1.741 1.00 87.25 289 SER A O 1
ATOM 2126 N N . ARG A 1 290 ? -20.291 13.477 -2.294 1.00 90.31 290 ARG A N 1
ATOM 2127 C CA . ARG A 1 290 ? -20.564 13.030 -0.927 1.00 90.31 290 ARG A CA 1
ATOM 2128 C C . ARG A 1 290 ? -19.354 12.301 -0.331 1.00 90.31 290 ARG A C 1
ATOM 2130 O O . ARG A 1 290 ? -18.997 11.223 -0.820 1.00 90.31 290 ARG A O 1
ATOM 2137 N N . PRO A 1 291 ? -18.780 12.785 0.789 1.00 91.50 291 PRO A N 1
ATOM 2138 C CA . PRO A 1 291 ? -17.692 12.099 1.493 1.00 91.50 291 PRO A CA 1
ATOM 2139 C C . PRO A 1 291 ? -18.018 10.642 1.854 1.00 91.50 291 PRO A C 1
ATOM 2141 O O . PRO A 1 291 ?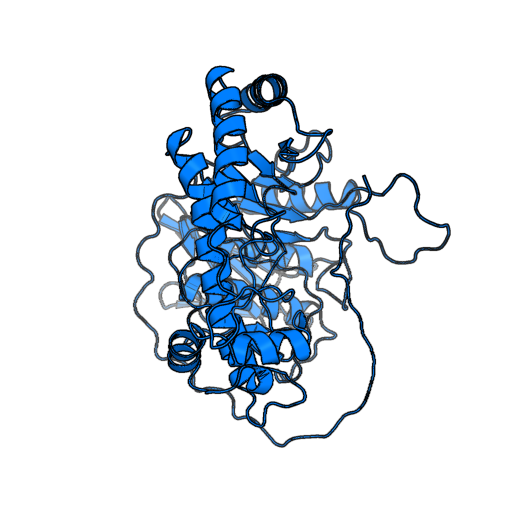 -17.144 9.778 1.805 1.00 91.50 291 PRO A O 1
ATOM 2144 N N . TYR A 1 292 ? -19.289 10.352 2.148 1.00 93.75 292 TYR A N 1
ATOM 2145 C CA . TYR A 1 292 ? -19.776 9.004 2.430 1.00 93.75 292 TYR A CA 1
ATOM 2146 C C . TYR A 1 292 ? -19.574 8.017 1.261 1.00 93.75 292 TYR A C 1
ATOM 2148 O O . TYR A 1 292 ? -19.136 6.883 1.463 1.00 93.75 292 TYR A O 1
ATOM 2156 N N . VAL A 1 293 ? -19.821 8.448 0.019 1.00 93.00 293 VAL A N 1
ATOM 2157 C CA . VAL A 1 293 ? -19.618 7.621 -1.188 1.00 93.00 293 VAL A CA 1
ATOM 2158 C C . VAL A 1 293 ? -18.128 7.348 -1.407 1.00 93.00 293 VAL A C 1
ATOM 2160 O O . VAL A 1 293 ? -17.731 6.230 -1.743 1.00 93.00 293 VAL A O 1
ATOM 2163 N N . GLN A 1 294 ? -17.276 8.337 -1.140 1.00 91.75 294 GLN A N 1
ATOM 2164 C CA . GLN A 1 294 ? -15.826 8.164 -1.235 1.00 91.75 294 GLN A CA 1
ATOM 2165 C C . GLN A 1 294 ? -15.262 7.246 -0.147 1.00 91.75 294 GLN A C 1
ATOM 2167 O O . GLN A 1 294 ? -14.338 6.472 -0.409 1.00 91.75 294 GLN A O 1
ATOM 2172 N N . MET A 1 295 ? -15.838 7.280 1.057 1.00 93.94 295 MET A N 1
ATOM 2173 C CA . MET A 1 295 ? -15.549 6.295 2.097 1.00 93.94 295 MET A CA 1
ATOM 2174 C C . MET A 1 295 ? -15.896 4.882 1.602 1.00 93.94 295 MET A C 1
ATOM 2176 O O . MET A 1 295 ? -15.050 3.993 1.694 1.00 93.94 295 MET A O 1
ATOM 2180 N N . ILE A 1 296 ? -17.086 4.668 1.018 1.00 94.56 296 ILE A N 1
ATOM 2181 C CA . ILE A 1 296 ? -17.468 3.368 0.431 1.00 94.56 296 ILE A CA 1
ATOM 2182 C C . ILE A 1 296 ? -16.439 2.912 -0.609 1.00 94.56 296 ILE A C 1
ATOM 2184 O O . ILE A 1 296 ? -16.044 1.745 -0.604 1.00 94.56 296 ILE A O 1
ATOM 2188 N N . PHE A 1 297 ? -15.961 3.816 -1.468 1.00 92.75 297 PHE A N 1
ATOM 2189 C CA . PHE A 1 297 ? -14.927 3.498 -2.454 1.00 92.75 297 PHE A CA 1
ATOM 2190 C C . PHE A 1 297 ? -13.639 2.973 -1.802 1.00 92.75 297 PHE A C 1
ATOM 2192 O O . PHE A 1 297 ? -13.157 1.904 -2.180 1.00 92.75 297 PHE A O 1
ATOM 2199 N N . ALA A 1 298 ? -13.119 3.664 -0.784 1.00 92.75 298 ALA A N 1
ATOM 2200 C CA . ALA A 1 298 ? -11.916 3.236 -0.070 1.00 92.75 298 ALA A CA 1
ATOM 2201 C C . ALA A 1 298 ? -12.106 1.888 0.649 1.00 92.75 298 ALA A C 1
ATOM 2203 O O . ALA A 1 298 ? -11.233 1.019 0.597 1.00 92.75 298 ALA A O 1
ATOM 2204 N N . VAL A 1 299 ? -13.275 1.679 1.265 1.00 95.12 299 VAL A N 1
ATOM 2205 C CA . VAL A 1 299 ? -13.634 0.408 1.911 1.00 95.12 299 VAL A CA 1
ATOM 2206 C C . VAL A 1 299 ? -13.688 -0.726 0.891 1.00 95.12 299 VAL A C 1
ATOM 2208 O O . VAL A 1 299 ? -13.104 -1.787 1.120 1.00 95.12 299 VAL A O 1
ATOM 2211 N N . ASN A 1 300 ? -14.337 -0.506 -0.253 1.00 94.94 300 ASN A N 1
ATOM 2212 C CA . ASN A 1 300 ? -14.408 -1.490 -1.326 1.00 94.94 300 ASN A CA 1
ATOM 2213 C C . ASN A 1 300 ? -13.031 -1.832 -1.885 1.00 94.94 300 ASN A C 1
ATOM 2215 O O . ASN A 1 300 ? -12.777 -3.010 -2.114 1.00 94.94 300 ASN A O 1
ATOM 2219 N N . PHE A 1 301 ? -12.133 -0.856 -2.038 1.00 94.12 301 PHE A N 1
ATOM 2220 C CA . PHE A 1 301 ? -10.771 -1.105 -2.513 1.00 94.12 301 PHE A CA 1
ATOM 2221 C C . PHE A 1 301 ? -10.013 -2.071 -1.591 1.00 94.12 301 PHE A C 1
ATOM 2223 O O . PHE A 1 301 ? -9.480 -3.081 -2.048 1.00 94.12 301 PHE A O 1
ATOM 2230 N N . VAL A 1 302 ? -10.046 -1.838 -0.275 1.00 95.75 302 VAL A N 1
ATOM 2231 C CA . VAL A 1 302 ? -9.429 -2.746 0.711 1.00 95.75 302 VAL A CA 1
ATOM 2232 C C . VAL A 1 302 ? -10.091 -4.120 0.700 1.00 95.75 302 VAL A C 1
ATOM 2234 O O . VAL A 1 302 ? -9.412 -5.143 0.786 1.00 95.75 302 VAL A O 1
ATOM 2237 N N . ARG A 1 303 ? -11.417 -4.176 0.544 1.00 96.44 303 ARG A N 1
ATOM 2238 C CA . ARG A 1 303 ? -12.136 -5.447 0.408 1.00 96.44 303 ARG A CA 1
ATOM 2239 C C . ARG A 1 303 ? -11.758 -6.196 -0.871 1.00 96.44 303 ARG A C 1
ATOM 2241 O O . ARG A 1 303 ? -11.624 -7.413 -0.806 1.00 96.44 303 ARG A O 1
ATOM 2248 N N . CYS A 1 304 ? -11.522 -5.514 -1.996 1.00 95.56 304 CYS A N 1
ATOM 2249 C CA . CYS A 1 304 ? -10.997 -6.132 -3.220 1.00 95.56 304 CYS A CA 1
ATOM 2250 C C . CYS A 1 304 ? -9.649 -6.812 -2.958 1.00 95.56 304 CYS A C 1
ATOM 2252 O O . CYS A 1 304 ? -9.476 -7.979 -3.311 1.00 95.56 304 CYS A O 1
ATOM 2254 N N . VAL A 1 305 ? -8.729 -6.123 -2.275 1.00 96.06 305 VAL A N 1
ATOM 2255 C CA . VAL A 1 305 ? -7.422 -6.685 -1.892 1.00 96.06 305 VAL A CA 1
ATOM 2256 C C . VAL A 1 305 ? -7.596 -7.881 -0.952 1.00 96.06 305 VAL A C 1
ATOM 2258 O O . VAL A 1 305 ? -7.005 -8.935 -1.180 1.00 96.06 305 VAL A O 1
ATOM 2261 N N . SER A 1 306 ? -8.455 -7.766 0.068 1.00 95.62 306 SER A N 1
ATOM 2262 C CA . SER A 1 306 ? -8.734 -8.862 1.006 1.00 95.62 306 SER A CA 1
ATOM 2263 C C . SER A 1 306 ? -9.371 -10.089 0.343 1.00 95.62 306 SER A C 1
ATOM 2265 O O . SER A 1 306 ? -9.074 -11.202 0.765 1.00 95.62 306 SER A O 1
ATOM 2267 N N . ARG A 1 307 ? -10.232 -9.916 -0.671 1.00 95.38 307 ARG A N 1
ATOM 2268 C CA . ARG A 1 307 ? -10.818 -11.033 -1.439 1.00 95.38 307 ARG A CA 1
ATOM 2269 C C . ARG A 1 307 ? -9.791 -11.737 -2.323 1.00 95.38 307 ARG A C 1
ATOM 2271 O O . ARG A 1 307 ? -9.894 -12.933 -2.544 1.00 95.38 307 ARG A O 1
ATOM 2278 N N . SER A 1 308 ? -8.806 -10.989 -2.808 1.00 95.88 308 SER A N 1
ATOM 2279 C CA . SER A 1 308 ? -7.821 -11.462 -3.785 1.00 95.88 308 SER A CA 1
ATOM 2280 C C . SER A 1 308 ? -6.592 -12.123 -3.165 1.00 95.88 308 SER A C 1
ATOM 2282 O O . SER A 1 308 ? -5.766 -12.703 -3.867 1.00 95.88 308 SER A O 1
ATOM 2284 N N . SER A 1 309 ? -6.383 -11.957 -1.857 1.00 94.06 309 SER A N 1
ATOM 2285 C CA . SER A 1 309 ? -5.141 -12.374 -1.217 1.00 94.06 309 SER A CA 1
ATOM 2286 C C . SER A 1 309 ? -5.266 -12.504 0.298 1.00 94.06 309 SER A C 1
ATOM 2288 O O . SER A 1 309 ? -5.814 -11.641 0.985 1.00 94.06 309 SER A O 1
ATOM 2290 N N . ASN A 1 310 ? -4.638 -13.552 0.835 1.00 92.44 310 ASN A N 1
ATOM 2291 C CA . ASN A 1 310 ? -4.466 -13.746 2.277 1.00 92.44 310 ASN A CA 1
ATOM 2292 C C . ASN A 1 310 ? -3.201 -13.068 2.827 1.00 92.44 310 ASN A C 1
ATOM 2294 O O . ASN A 1 310 ? -2.925 -13.169 4.022 1.00 92.44 310 ASN A O 1
ATOM 2298 N N . VAL A 1 311 ? -2.423 -12.383 1.982 1.00 94.19 311 VAL A N 1
ATOM 2299 C CA . VAL A 1 311 ? -1.237 -11.642 2.425 1.00 94.19 311 VAL A CA 1
ATOM 2300 C C . VAL A 1 311 ? -1.675 -10.488 3.346 1.00 94.19 311 VAL A C 1
ATOM 2302 O O . VAL A 1 311 ? -2.570 -9.726 2.957 1.00 94.19 311 VAL A O 1
ATOM 2305 N N . PRO A 1 312 ? -1.067 -10.327 4.540 1.00 94.81 312 PRO A N 1
ATOM 2306 C CA . PRO A 1 312 ? -1.405 -9.252 5.472 1.00 94.81 312 PRO A CA 1
ATOM 2307 C C . PRO A 1 312 ? -1.318 -7.855 4.847 1.00 94.81 312 PRO A C 1
ATOM 2309 O O . PRO A 1 312 ? -0.562 -7.622 3.902 1.00 94.81 312 PRO A O 1
ATOM 2312 N N . GLN A 1 313 ? -2.095 -6.915 5.386 1.00 95.62 313 GLN A N 1
ATOM 2313 C CA . GLN A 1 313 ? -2.229 -5.564 4.840 1.00 95.62 313 GLN A CA 1
ATOM 2314 C C . GLN A 1 313 ? -1.836 -4.503 5.868 1.00 95.62 313 GLN A C 1
ATOM 2316 O O . GLN A 1 313 ? -2.214 -4.592 7.037 1.00 95.62 313 GLN A O 1
ATOM 2321 N N . ILE A 1 314 ? -1.132 -3.470 5.409 1.00 96.94 314 ILE A N 1
ATOM 2322 C CA . ILE A 1 314 ? -0.885 -2.229 6.152 1.00 96.94 314 ILE A CA 1
ATOM 2323 C C . ILE A 1 314 ? -1.251 -1.067 5.211 1.00 96.94 314 ILE A C 1
ATOM 2325 O O . ILE A 1 314 ? -0.416 -0.631 4.421 1.00 96.94 314 ILE A O 1
ATOM 2329 N N . PRO A 1 315 ? -2.519 -0.621 5.201 1.00 96.31 315 PRO A N 1
ATOM 2330 C CA . PRO A 1 315 ? -2.994 0.415 4.286 1.00 96.31 315 PRO A CA 1
ATOM 2331 C C . PRO A 1 315 ? -2.323 1.770 4.526 1.00 96.31 315 PRO A C 1
ATOM 2333 O O . PRO A 1 315 ? -2.071 2.132 5.675 1.00 96.31 315 PRO A O 1
ATOM 2336 N N . TRP A 1 316 ? -2.097 2.546 3.463 1.00 94.94 316 TRP A N 1
ATOM 2337 C CA . TRP A 1 316 ? -1.713 3.955 3.577 1.00 94.94 316 TRP A CA 1
ATOM 2338 C C . TRP A 1 316 ? -2.949 4.829 3.723 1.00 94.94 316 TRP A C 1
ATOM 2340 O O . TRP A 1 316 ? -3.843 4.785 2.876 1.00 94.94 316 TRP A O 1
ATOM 2350 N N . VAL A 1 317 ? -2.962 5.657 4.764 1.00 94.44 317 VAL A N 1
ATOM 2351 C CA . VAL A 1 317 ? -4.019 6.631 5.032 1.00 94.44 317 VAL A CA 1
ATOM 2352 C C . VAL A 1 317 ? -3.447 8.056 5.004 1.00 94.44 317 VAL A C 1
ATOM 2354 O O . VAL A 1 317 ? -2.331 8.279 5.489 1.00 94.44 317 VAL A O 1
ATOM 2357 N N . PRO A 1 318 ? -4.164 9.028 4.411 1.00 91.44 318 PRO A N 1
ATOM 2358 C CA . PRO A 1 318 ? -3.750 10.426 4.396 1.00 91.44 318 PRO A CA 1
ATOM 2359 C C . PRO A 1 318 ? -3.808 11.061 5.781 1.00 91.44 318 PRO A C 1
ATOM 2361 O O . PRO A 1 318 ? -4.380 10.508 6.711 1.00 91.44 318 PRO A O 1
ATOM 2364 N N . PHE A 1 319 ? -3.281 12.276 5.903 1.00 90.94 319 PHE A N 1
ATOM 2365 C CA . PHE A 1 319 ? -3.659 13.167 6.995 1.00 90.94 319 PHE A CA 1
ATOM 2366 C C . PHE A 1 319 ? -5.086 13.688 6.833 1.00 90.94 319 PHE A C 1
ATOM 2368 O O . PHE A 1 319 ? -5.552 13.886 5.711 1.00 90.94 319 PHE A O 1
ATOM 2375 N N . LYS A 1 320 ? -5.782 13.900 7.961 1.00 91.50 320 LYS A N 1
ATOM 2376 C CA . LYS A 1 320 ? -7.207 14.261 7.984 1.00 91.50 320 LYS A CA 1
ATOM 2377 C C . LYS A 1 320 ? -7.480 15.490 7.120 1.00 91.50 320 LYS A C 1
ATOM 2379 O O . LYS A 1 320 ? -8.443 15.483 6.370 1.00 91.50 320 LYS A O 1
ATOM 2384 N N . GLY A 1 321 ? -6.626 16.508 7.161 1.00 88.50 321 GLY A N 1
ATOM 2385 C CA . GLY A 1 321 ? -6.751 17.724 6.358 1.00 88.50 321 GLY A CA 1
ATOM 2386 C C . GLY A 1 321 ? -6.522 17.575 4.846 1.00 88.50 321 GLY A C 1
ATOM 2387 O O . GLY A 1 321 ? -6.679 18.565 4.133 1.00 88.50 321 GLY A O 1
ATOM 2388 N N . LEU A 1 322 ? -6.146 16.398 4.326 1.00 84.94 322 LEU A N 1
ATOM 2389 C CA . LEU A 1 322 ? -5.928 16.209 2.890 1.00 84.94 322 LEU A CA 1
ATOM 2390 C C . LEU A 1 322 ? -7.270 16.125 2.147 1.00 84.94 322 LEU A C 1
ATOM 2392 O O . LEU A 1 322 ? -8.005 15.151 2.279 1.00 84.94 322 LEU A O 1
ATOM 2396 N N . THR A 1 323 ? -7.561 17.118 1.308 1.00 76.81 323 THR A N 1
ATOM 2397 C CA . THR A 1 323 ? -8.821 17.218 0.542 1.00 76.81 323 THR A CA 1
ATOM 2398 C C . THR A 1 323 ? -8.634 17.089 -0.973 1.00 76.81 323 THR A C 1
ATOM 2400 O O . THR A 1 323 ? -9.499 17.491 -1.756 1.00 76.81 323 THR A O 1
ATOM 2403 N N . VAL A 1 324 ? -7.503 16.532 -1.421 1.00 68.00 324 VAL A N 1
ATOM 2404 C CA . VAL A 1 324 ? -7.202 16.368 -2.854 1.00 68.00 324 VAL A CA 1
ATOM 2405 C C . VAL A 1 324 ? -8.323 15.578 -3.541 1.00 68.00 324 VAL A C 1
ATOM 2407 O O . VAL A 1 324 ? -8.743 14.533 -3.054 1.00 68.00 324 VAL A O 1
ATOM 2410 N N . GLY A 1 325 ? -8.835 16.112 -4.655 1.00 62.72 325 GLY A N 1
ATOM 2411 C CA . GLY A 1 325 ? -9.902 15.483 -5.443 1.00 62.72 325 GLY A CA 1
ATOM 2412 C C . GLY A 1 325 ? -11.286 15.468 -4.781 1.00 62.72 325 GLY A C 1
ATOM 2413 O O . GLY A 1 325 ? -12.151 14.728 -5.231 1.00 62.72 325 GLY A O 1
ATOM 2414 N N . GLY A 1 326 ? -11.513 16.251 -3.718 1.00 59.41 326 GLY A N 1
ATOM 2415 C CA . GLY A 1 326 ? -12.785 16.229 -2.985 1.00 59.41 326 GLY A CA 1
ATOM 2416 C C . GLY A 1 326 ? -12.935 15.011 -2.070 1.00 59.41 326 GLY A C 1
ATOM 2417 O O . GLY A 1 326 ? -14.056 14.577 -1.846 1.00 59.41 326 GLY A O 1
ATOM 2418 N N . GLY A 1 327 ? -11.808 14.463 -1.590 1.00 69.75 327 GLY A N 1
ATOM 2419 C CA . GLY A 1 327 ? -11.680 13.328 -0.666 1.00 69.75 327 GLY A CA 1
ATOM 2420 C C . GLY A 1 327 ? -12.673 13.267 0.504 1.00 69.75 327 GLY A C 1
ATOM 2421 O O . GLY A 1 327 ? -13.248 14.270 0.909 1.00 69.75 327 GLY A O 1
ATOM 2422 N N . PHE A 1 328 ? -12.745 12.113 1.179 1.00 79.56 328 PHE A N 1
ATOM 2423 C CA . PHE A 1 328 ? -13.383 11.985 2.504 1.00 79.56 328 PHE A CA 1
ATOM 2424 C C . PHE A 1 328 ? -12.621 12.709 3.642 1.00 79.56 328 PHE A C 1
ATOM 2426 O O . PHE A 1 328 ? -12.965 12.561 4.815 1.00 79.56 328 PHE A O 1
ATOM 2433 N N . GLY A 1 329 ? -11.563 13.459 3.315 1.00 82.62 329 GLY A N 1
ATOM 2434 C CA . GLY A 1 329 ? -10.788 14.260 4.258 1.00 82.62 329 GLY A CA 1
ATOM 2435 C C . GLY A 1 329 ? -11.569 15.450 4.826 1.00 82.62 329 GLY A C 1
ATOM 2436 O O . GLY A 1 329 ? -12.602 15.864 4.311 1.00 82.62 329 GLY A O 1
ATOM 2437 N N . GLY A 1 330 ? -11.054 16.017 5.912 1.00 82.94 330 GLY A N 1
ATOM 2438 C CA . GLY A 1 330 ? -11.537 17.247 6.540 1.00 82.94 330 GLY A CA 1
ATOM 2439 C C . GLY A 1 330 ? -12.674 17.070 7.548 1.00 82.94 330 GLY A C 1
ATOM 2440 O O . GLY A 1 330 ? -12.993 18.027 8.246 1.00 82.94 330 GLY A O 1
ATOM 2441 N N . GLY A 1 331 ? -13.253 15.873 7.683 1.00 87.62 331 GLY A N 1
ATOM 2442 C CA . GLY A 1 331 ? -14.395 15.625 8.573 1.00 87.62 331 GLY A CA 1
ATOM 2443 C C . GLY A 1 331 ? -14.437 14.214 9.157 1.00 87.62 331 GLY A C 1
ATOM 2444 O O . GLY A 1 331 ? -13.460 13.471 9.082 1.00 87.62 331 GLY A O 1
ATOM 2445 N N . ASP A 1 332 ? -15.575 13.846 9.740 1.00 93.25 332 ASP A N 1
ATOM 2446 C CA . ASP A 1 332 ? -15.766 12.569 10.448 1.00 93.25 332 ASP A CA 1
ATOM 2447 C C . ASP A 1 332 ? -15.659 11.354 9.515 1.00 93.25 332 ASP A C 1
ATOM 2449 O O . ASP A 1 332 ? -15.179 10.297 9.916 1.00 93.25 332 ASP A O 1
ATOM 2453 N N . MET A 1 333 ? -16.004 11.511 8.231 1.00 93.94 333 MET A N 1
ATOM 2454 C CA . MET A 1 333 ? -15.893 10.431 7.240 1.00 93.94 333 MET A CA 1
ATOM 2455 C C . MET A 1 333 ? -14.455 9.954 7.008 1.00 93.94 333 MET A C 1
ATOM 2457 O O . MET A 1 333 ? -14.259 8.815 6.592 1.00 93.94 333 MET A O 1
ATOM 2461 N N . TYR A 1 334 ? -13.445 10.764 7.335 1.00 94.19 334 TYR A N 1
ATOM 2462 C CA . TYR A 1 334 ? -12.058 10.305 7.384 1.00 94.19 334 TYR A CA 1
ATOM 2463 C C . TYR A 1 334 ? -11.845 9.258 8.478 1.00 94.19 334 TYR A C 1
ATOM 2465 O O . TYR A 1 334 ? -11.239 8.215 8.234 1.00 94.19 334 TYR A O 1
ATOM 2473 N N . GLU A 1 335 ? -12.367 9.510 9.675 1.00 95.69 335 GLU A N 1
ATOM 2474 C CA . GLU A 1 335 ? -12.220 8.606 10.817 1.00 95.69 335 GLU A CA 1
ATOM 2475 C C . GLU A 1 335 ? -12.995 7.308 10.585 1.00 95.69 335 GLU A C 1
ATOM 2477 O O . GLU A 1 335 ? -12.493 6.214 10.864 1.00 95.69 335 GLU A O 1
ATOM 2482 N N . GLU A 1 336 ? -14.178 7.421 9.978 1.00 97.06 336 GLU A N 1
ATOM 2483 C CA . GLU A 1 336 ? -14.956 6.266 9.539 1.00 97.06 336 GLU A CA 1
ATOM 2484 C C . GLU A 1 336 ? -14.217 5.459 8.472 1.00 97.06 336 GLU A C 1
ATOM 2486 O O . GLU A 1 336 ? -14.101 4.239 8.603 1.00 97.06 336 GLU A O 1
ATOM 2491 N N . ALA A 1 337 ? -13.654 6.115 7.450 1.00 95.75 337 ALA A N 1
ATOM 2492 C CA . ALA A 1 337 ? -12.886 5.439 6.411 1.00 95.75 337 ALA A CA 1
ATOM 2493 C C . ALA A 1 337 ? -11.740 4.629 7.020 1.00 95.75 337 ALA A C 1
ATOM 2495 O O . ALA A 1 337 ? -11.681 3.418 6.810 1.00 95.75 337 ALA A O 1
ATOM 2496 N N . VAL A 1 338 ? -10.869 5.259 7.816 1.00 96.81 338 VAL A N 1
ATOM 2497 C CA . VAL A 1 338 ? -9.717 4.584 8.437 1.00 96.81 338 VAL A CA 1
ATOM 2498 C C . VAL A 1 338 ? -10.171 3.415 9.320 1.00 96.81 338 VAL A C 1
ATOM 2500 O O . VAL A 1 338 ? -9.604 2.324 9.233 1.00 96.81 338 VAL A O 1
ATOM 2503 N N . THR A 1 339 ? -11.248 3.587 10.090 1.00 97.94 339 THR A N 1
ATOM 2504 C CA . THR A 1 339 ? -11.831 2.512 10.907 1.00 97.94 339 THR A CA 1
ATOM 2505 C C . THR A 1 339 ? -12.294 1.327 10.061 1.00 97.94 339 THR A C 1
ATOM 2507 O O . THR A 1 339 ? -11.909 0.179 10.306 1.00 97.94 339 THR A O 1
ATOM 2510 N N . HIS A 1 340 ? -13.109 1.581 9.036 1.00 97.94 340 HIS A N 1
ATOM 2511 C CA . HIS A 1 340 ? -13.615 0.530 8.161 1.00 97.94 340 HIS A CA 1
ATOM 2512 C C . HIS A 1 340 ? -12.494 -0.148 7.370 1.00 97.94 340 HIS A C 1
ATOM 2514 O O . HIS A 1 340 ? -12.571 -1.356 7.136 1.00 97.94 340 HIS A O 1
ATOM 2520 N N . ILE A 1 341 ? -11.455 0.590 6.984 1.00 96.06 341 ILE A N 1
ATOM 2521 C CA . ILE A 1 341 ? -10.250 0.077 6.329 1.00 96.06 341 ILE A CA 1
ATOM 2522 C C . ILE A 1 341 ? -9.517 -0.906 7.246 1.00 96.06 341 ILE A C 1
ATOM 2524 O O . ILE A 1 341 ? -9.200 -2.009 6.807 1.00 96.06 341 ILE A O 1
ATOM 2528 N N . MET A 1 342 ? -9.309 -0.564 8.522 1.00 97.31 342 MET A N 1
ATOM 2529 C CA . MET A 1 342 ? -8.665 -1.459 9.491 1.00 97.31 342 MET A CA 1
ATOM 2530 C C . MET A 1 342 ? -9.456 -2.759 9.681 1.00 97.31 342 MET A C 1
ATOM 2532 O O . MET A 1 342 ? -8.895 -3.853 9.587 1.00 97.31 342 MET A O 1
ATOM 2536 N N . LEU A 1 343 ? -10.776 -2.657 9.869 1.00 97.75 343 LEU A N 1
ATOM 2537 C CA . LEU A 1 343 ? -11.643 -3.824 10.060 1.00 97.75 343 LEU A CA 1
ATOM 2538 C C . LEU A 1 343 ? -11.735 -4.692 8.795 1.00 97.75 343 LEU A C 1
ATOM 2540 O O . LEU A 1 343 ? -11.566 -5.906 8.869 1.00 97.75 343 LEU A O 1
ATOM 2544 N N . SER A 1 344 ? -11.952 -4.086 7.623 1.00 96.88 344 SER A N 1
ATOM 2545 C CA . SER A 1 344 ? -12.093 -4.810 6.341 1.00 96.88 344 SER A CA 1
ATOM 2546 C C . SER A 1 344 ? -10.762 -5.368 5.832 1.00 96.88 344 SER A C 1
ATOM 2548 O O . SER A 1 344 ? -10.716 -6.391 5.145 1.00 96.88 344 SER A O 1
ATOM 2550 N N . GLY A 1 345 ? -9.671 -4.681 6.162 1.00 94.69 345 GLY A N 1
ATOM 2551 C CA . GLY A 1 345 ? -8.306 -5.107 5.897 1.00 94.69 345 GLY A CA 1
ATOM 2552 C C . GLY A 1 345 ? -7.815 -6.143 6.897 1.00 94.69 345 GLY A C 1
ATOM 2553 O O . GLY A 1 345 ? -6.780 -6.748 6.642 1.00 94.69 345 GLY A O 1
ATOM 2554 N N . GLY A 1 346 ? -8.537 -6.383 8.000 1.00 95.44 346 GLY A N 1
ATOM 2555 C CA . GLY A 1 346 ? -8.129 -7.296 9.067 1.00 95.44 346 GLY A CA 1
ATOM 2556 C C . GLY A 1 346 ? -6.770 -6.925 9.652 1.00 95.44 346 GLY A C 1
ATOM 2557 O O . GLY A 1 346 ? -5.891 -7.779 9.719 1.00 95.44 346 GLY A O 1
ATOM 2558 N N . THR A 1 347 ? -6.569 -5.647 9.974 1.00 95.69 347 THR A N 1
ATOM 2559 C CA . THR A 1 347 ? -5.277 -5.111 10.411 1.00 95.69 347 THR A CA 1
ATOM 2560 C C . THR A 1 347 ? -5.432 -4.149 11.577 1.00 95.69 347 THR A C 1
ATOM 2562 O O . THR A 1 347 ? -6.437 -3.454 11.713 1.00 95.69 347 THR A O 1
ATOM 2565 N N . THR A 1 348 ? -4.404 -4.093 12.418 1.00 95.69 348 THR A N 1
ATOM 2566 C CA . THR A 1 348 ? -4.288 -3.133 13.519 1.00 95.69 348 THR A CA 1
ATOM 2567 C C . THR A 1 348 ? -3.316 -1.999 13.205 1.00 95.69 348 THR A C 1
ATOM 2569 O O . THR A 1 348 ? -3.053 -1.172 14.072 1.00 95.69 348 THR A O 1
ATOM 2572 N N . ASN A 1 349 ? -2.745 -1.962 12.000 1.00 97.19 349 ASN A N 1
ATOM 2573 C CA . ASN A 1 349 ? -1.686 -1.030 11.636 1.00 97.19 349 ASN A CA 1
ATOM 2574 C C . ASN A 1 349 ? -2.004 -0.338 10.312 1.00 97.19 349 ASN A C 1
ATOM 2576 O O . ASN A 1 349 ? -2.552 -0.944 9.392 1.00 97.19 349 ASN A O 1
ATOM 2580 N N . VAL A 1 350 ? -1.620 0.931 10.220 1.00 97.38 350 VAL A N 1
ATOM 2581 C CA . VAL A 1 350 ? -1.735 1.748 9.007 1.00 97.38 350 VAL A CA 1
ATOM 2582 C C . VAL A 1 350 ? -0.446 2.532 8.804 1.00 97.38 350 VAL A C 1
ATOM 2584 O O . VAL A 1 350 ? 0.238 2.864 9.774 1.00 97.38 350 VAL A O 1
ATOM 2587 N N . PHE A 1 351 ? -0.119 2.863 7.561 1.00 96.62 351 PHE A N 1
ATOM 2588 C CA . PHE A 1 351 ? 0.869 3.894 7.276 1.00 96.62 351 PHE A CA 1
ATOM 2589 C C . PHE A 1 351 ? 0.198 5.256 7.255 1.00 96.62 351 PHE A C 1
ATOM 2591 O O . PHE A 1 351 ? -0.828 5.443 6.606 1.00 96.62 351 PHE A O 1
ATOM 2598 N N . PHE A 1 352 ? 0.798 6.215 7.944 1.00 94.62 352 PHE A N 1
ATOM 2599 C CA . PHE A 1 352 ? 0.333 7.586 7.997 1.00 94.62 352 PHE A CA 1
ATOM 2600 C C . PHE A 1 352 ? 1.132 8.439 7.016 1.00 94.62 352 PHE A C 1
ATOM 2602 O O . PHE A 1 352 ? 2.302 8.760 7.248 1.00 94.62 352 PHE A O 1
ATOM 2609 N N . PHE A 1 353 ? 0.500 8.803 5.902 1.00 90.12 353 PHE A N 1
ATOM 2610 C CA . PHE A 1 353 ? 1.088 9.704 4.923 1.00 90.12 353 PHE A CA 1
ATOM 2611 C C . PHE A 1 353 ? 1.045 11.136 5.462 1.00 90.12 353 PHE A C 1
ATOM 2613 O O . PHE A 1 353 ? 0.030 11.819 5.357 1.00 90.12 353 PHE A O 1
ATOM 2620 N N . ASN A 1 354 ? 2.149 11.579 6.062 1.00 86.12 354 ASN A N 1
ATOM 2621 C CA . ASN A 1 354 ? 2.259 12.880 6.717 1.00 86.12 354 ASN A CA 1
ATOM 2622 C C . ASN A 1 354 ? 3.499 13.655 6.227 1.00 86.12 354 ASN A C 1
ATOM 2624 O O . ASN A 1 354 ? 4.466 13.841 6.972 1.00 86.12 354 ASN A O 1
ATOM 2628 N N . PRO A 1 355 ? 3.539 14.073 4.948 1.00 80.69 355 PRO A N 1
ATOM 2629 C CA . PRO A 1 355 ? 4.666 14.843 4.436 1.00 80.69 355 PRO A CA 1
ATOM 2630 C C . PRO A 1 355 ? 4.817 16.147 5.235 1.00 80.69 355 PRO A C 1
ATOM 2632 O O . PRO A 1 355 ? 3.849 16.890 5.423 1.00 80.69 355 PRO A O 1
ATOM 2635 N N . LEU A 1 356 ? 6.033 16.422 5.718 1.00 65.81 356 LEU A N 1
ATOM 2636 C CA . LEU A 1 356 ? 6.357 17.694 6.364 1.00 65.81 356 LEU A CA 1
ATOM 2637 C C . LEU A 1 356 ? 6.338 18.836 5.350 1.00 65.81 356 LEU A C 1
ATOM 2639 O O . LEU A 1 356 ? 6.673 18.653 4.178 1.00 65.81 356 LEU A O 1
ATOM 2643 N N . GLN A 1 357 ? 6.013 20.032 5.842 1.00 64.06 357 GLN A N 1
ATOM 2644 C CA . GLN A 1 357 ? 6.180 21.269 5.089 1.00 64.06 357 GLN A CA 1
ATOM 2645 C C . GLN A 1 357 ? 7.651 21.417 4.654 1.00 64.06 357 GLN A C 1
ATOM 2647 O O . GLN A 1 357 ? 8.547 21.349 5.503 1.00 64.06 357 GLN A O 1
ATOM 2652 N N . PRO A 1 358 ? 7.942 21.654 3.362 1.00 56.16 358 PRO A N 1
ATOM 2653 C CA . PRO A 1 358 ? 9.190 22.255 2.954 1.00 56.16 358 PRO A CA 1
ATOM 2654 C C . PRO A 1 358 ? 9.354 23.536 3.761 1.00 56.16 358 PRO A C 1
ATOM 2656 O O . PRO A 1 358 ? 8.392 24.281 3.946 1.00 56.16 358 PRO A O 1
ATOM 2659 N N . LYS A 1 359 ? 10.582 23.830 4.190 1.00 51.22 359 LYS A N 1
ATOM 2660 C CA . LYS A 1 359 ? 10.912 25.113 4.833 1.00 51.22 359 LYS A CA 1
ATOM 2661 C C . LYS A 1 359 ? 10.574 26.331 3.950 1.00 51.22 359 LYS A C 1
ATOM 2663 O O . LYS A 1 359 ? 10.598 27.454 4.432 1.00 51.22 359 LYS A O 1
ATOM 2668 N N . GLU A 1 360 ? 10.245 26.101 2.679 1.00 43.41 360 GLU A N 1
ATOM 2669 C CA . GLU A 1 360 ? 9.961 27.095 1.653 1.00 43.41 360 GLU A CA 1
ATOM 2670 C C . GLU A 1 360 ? 8.627 26.751 0.968 1.00 43.41 360 GLU A C 1
ATOM 2672 O O . GLU A 1 360 ? 8.583 26.018 -0.021 1.00 43.41 360 GLU A O 1
ATOM 2677 N N . ILE A 1 361 ? 7.512 27.249 1.507 1.00 52.53 361 ILE A N 1
ATOM 2678 C CA . ILE A 1 361 ? 6.239 27.286 0.774 1.00 52.53 361 ILE A CA 1
ATOM 2679 C C . ILE A 1 361 ? 6.124 28.682 0.153 1.00 52.53 361 ILE A C 1
ATOM 2681 O O . ILE A 1 361 ? 6.200 29.667 0.891 1.00 52.53 361 ILE A O 1
ATOM 2685 N N . PRO A 1 362 ? 5.920 28.801 -1.171 1.00 51.50 362 PRO A N 1
ATOM 2686 C CA . PRO A 1 362 ? 5.620 30.086 -1.785 1.00 51.50 362 PRO A CA 1
ATOM 2687 C C . PRO A 1 362 ? 4.390 30.716 -1.108 1.00 51.50 362 PRO A C 1
ATOM 2689 O O . PRO A 1 362 ? 3.369 30.031 -0.963 1.00 51.50 362 PRO A O 1
ATOM 2692 N N . PRO A 1 363 ? 4.446 31.995 -0.696 1.00 50.50 363 PRO A N 1
ATOM 2693 C CA . PRO A 1 363 ? 3.282 32.692 -0.163 1.00 50.50 363 PRO A CA 1
ATOM 2694 C C . PRO A 1 363 ? 2.072 32.527 -1.100 1.00 50.50 363 PRO A C 1
ATOM 2696 O O . PRO A 1 363 ? 2.163 32.826 -2.288 1.00 50.50 363 PRO A O 1
ATOM 2699 N N . GLY A 1 364 ? 0.944 32.026 -0.579 1.00 56.09 364 GLY A N 1
ATOM 2700 C CA . GLY A 1 364 ? -0.312 31.887 -1.333 1.00 56.09 364 GLY A CA 1
ATOM 2701 C C . GLY A 1 364 ? -0.698 30.475 -1.801 1.00 56.09 364 GLY A C 1
ATOM 2702 O O . GLY A 1 364 ? -1.730 30.333 -2.459 1.00 56.09 364 GLY A O 1
ATOM 2703 N N . ALA A 1 365 ? 0.050 29.419 -1.462 1.00 56.97 365 ALA A N 1
ATOM 2704 C CA . ALA A 1 365 ? -0.383 28.045 -1.744 1.00 56.97 365 ALA A CA 1
ATOM 2705 C C . ALA A 1 365 ? -1.664 27.682 -0.950 1.00 56.97 365 ALA A C 1
ATOM 2707 O O . ALA A 1 365 ? -1.649 27.643 0.277 1.00 56.97 365 ALA A O 1
ATOM 2708 N N . LYS A 1 366 ? -2.780 27.417 -1.650 1.00 54.03 366 LYS A N 1
ATOM 2709 C CA . LYS A 1 366 ? -4.134 27.250 -1.065 1.00 54.03 366 LYS A CA 1
ATOM 2710 C C . LYS A 1 366 ? -4.540 25.817 -0.678 1.00 54.03 366 LYS A C 1
ATOM 2712 O O . LYS A 1 366 ? -5.688 25.603 -0.306 1.00 54.03 366 LYS A O 1
ATOM 2717 N N . VAL A 1 367 ? -3.648 24.831 -0.765 1.00 55.16 367 VAL A N 1
ATOM 2718 C CA . VAL A 1 367 ? -3.958 23.439 -0.386 1.00 55.16 367 VAL A CA 1
ATOM 2719 C C . VAL A 1 367 ? -3.012 23.029 0.736 1.00 55.16 367 VAL A C 1
ATOM 2721 O O . VAL A 1 367 ? -1.800 23.181 0.544 1.00 55.16 367 VAL A O 1
ATOM 2724 N N . PRO A 1 368 ? -3.498 22.493 1.873 1.00 57.44 368 PRO A N 1
ATOM 2725 C CA . PRO A 1 368 ? -2.620 21.821 2.815 1.00 57.44 368 PRO A CA 1
ATOM 2726 C C . PRO A 1 368 ? -2.048 20.597 2.095 1.00 57.44 368 PRO A C 1
ATOM 2728 O O . PRO A 1 368 ? -2.676 19.552 2.000 1.00 57.44 368 PRO A O 1
ATOM 2731 N N . ARG A 1 369 ? -0.860 20.752 1.505 1.00 68.31 369 ARG A N 1
ATOM 2732 C CA . ARG A 1 369 ? -0.069 19.646 0.944 1.00 68.31 369 ARG A CA 1
ATOM 2733 C C . ARG A 1 369 ? 0.668 18.870 2.039 1.00 68.31 369 ARG A C 1
ATOM 2735 O O . ARG A 1 369 ? 1.376 17.917 1.737 1.00 68.31 369 ARG A O 1
ATOM 2742 N N . PHE A 1 370 ? 0.522 19.301 3.290 1.00 79.88 370 PHE A N 1
ATOM 2743 C CA . PHE A 1 370 ? 1.333 18.881 4.419 1.00 79.88 370 PHE A CA 1
ATOM 2744 C C . PHE A 1 370 ? 0.456 18.644 5.634 1.00 79.88 370 PHE A C 1
ATOM 2746 O O . PHE A 1 370 ? -0.500 19.385 5.870 1.00 79.88 370 PHE A O 1
ATOM 2753 N N . SER A 1 371 ? 0.830 17.639 6.416 1.00 86.00 371 SER A N 1
ATOM 2754 C CA . SER A 1 371 ? 0.175 17.341 7.682 1.00 86.00 371 SER A CA 1
ATOM 2755 C C . SER A 1 371 ? 0.491 18.396 8.736 1.00 86.00 371 SER A C 1
ATOM 2757 O O . SER A 1 371 ? 1.610 18.911 8.804 1.00 86.00 371 SER A O 1
ATOM 2759 N N . THR A 1 372 ? -0.461 18.630 9.622 1.00 87.00 372 THR A N 1
ATOM 2760 C CA . THR A 1 372 ? -0.311 19.422 10.841 1.00 87.00 372 THR A CA 1
ATOM 2761 C C . THR A 1 372 ? -0.178 18.510 12.070 1.00 87.00 372 THR A C 1
ATOM 2763 O O . THR A 1 372 ? -0.550 17.334 12.012 1.00 87.00 372 THR A O 1
ATOM 2766 N N . PRO A 1 373 ? 0.291 19.023 13.222 1.00 89.25 373 PRO A N 1
ATOM 2767 C CA . PRO A 1 373 ? 0.223 18.281 14.484 1.00 89.25 373 PRO A CA 1
ATOM 2768 C C . PRO A 1 373 ? -1.202 17.826 14.847 1.00 89.25 373 PRO A C 1
ATOM 2770 O O . PRO A 1 373 ? -1.379 16.734 15.381 1.00 89.25 373 PRO A O 1
ATOM 2773 N N . ALA A 1 374 ? -2.223 18.620 14.500 1.00 91.19 374 ALA A N 1
ATOM 2774 C CA . ALA A 1 374 ? -3.624 18.272 14.740 1.00 91.19 374 ALA A CA 1
ATOM 2775 C C . ALA A 1 374 ? -4.067 17.033 13.945 1.00 91.19 374 ALA A C 1
ATOM 2777 O O . ALA A 1 374 ? -4.841 16.226 14.453 1.00 91.19 374 ALA A O 1
ATOM 2778 N N . ASP A 1 375 ? -3.538 16.832 12.733 1.00 92.56 375 ASP A N 1
ATOM 2779 C CA . ASP A 1 375 ? -3.818 15.623 11.954 1.00 92.56 375 ASP A CA 1
ATOM 2780 C C . ASP A 1 375 ? -3.251 14.365 12.619 1.00 92.56 375 ASP A C 1
ATOM 2782 O O . ASP A 1 375 ? -3.900 13.317 12.638 1.00 92.56 375 ASP A O 1
ATOM 2786 N N . ALA A 1 376 ? -2.043 14.468 13.180 1.00 93.44 376 ALA A N 1
ATOM 2787 C CA . ALA A 1 376 ? -1.420 13.367 13.904 1.00 93.44 376 ALA A CA 1
ATOM 2788 C C . ALA A 1 376 ? -2.195 13.040 15.190 1.00 93.44 376 ALA A C 1
ATOM 2790 O O . ALA A 1 376 ? -2.393 11.866 15.499 1.00 93.44 376 ALA A O 1
ATOM 2791 N N . GLU A 1 377 ? -2.694 14.054 15.902 1.00 95.19 377 GLU A N 1
ATOM 2792 C CA . GLU A 1 377 ? -3.537 13.854 17.086 1.00 95.19 377 GLU A CA 1
ATOM 2793 C C . GLU A 1 377 ? -4.914 13.268 16.764 1.00 95.19 377 GLU A C 1
ATOM 2795 O O . GLU A 1 377 ? -5.421 12.432 17.520 1.00 95.19 377 GLU A O 1
ATOM 2800 N N . ALA A 1 378 ? -5.507 13.651 15.630 1.00 94.81 378 ALA A N 1
ATOM 2801 C CA . ALA A 1 378 ? -6.748 13.055 15.151 1.00 94.81 378 ALA A CA 1
ATOM 2802 C C . ALA A 1 378 ? -6.559 11.553 14.890 1.00 94.81 378 ALA A C 1
ATOM 2804 O O . ALA A 1 378 ? -7.308 10.733 15.422 1.00 94.81 378 ALA A O 1
ATOM 2805 N N . LEU A 1 379 ? -5.503 11.172 14.160 1.00 96.12 379 LEU A N 1
ATOM 2806 C CA . LEU A 1 379 ? -5.207 9.760 13.919 1.00 96.12 379 LEU A CA 1
ATOM 2807 C C . LEU A 1 379 ? -4.848 9.018 15.216 1.00 96.12 379 LEU A C 1
ATOM 2809 O O . LEU A 1 379 ? -5.353 7.927 15.452 1.00 96.12 379 LEU A O 1
ATOM 2813 N N . ASN A 1 380 ? -4.039 9.609 16.097 1.00 97.38 380 ASN A N 1
ATOM 2814 C CA . ASN A 1 380 ? -3.715 9.039 17.408 1.00 97.38 380 ASN A CA 1
ATOM 2815 C C . ASN A 1 380 ? -4.977 8.756 18.242 1.00 97.38 380 ASN A C 1
ATOM 2817 O O . ASN A 1 380 ? -5.114 7.690 18.844 1.00 97.38 380 ASN A O 1
ATOM 2821 N N . SER A 1 381 ? -5.922 9.697 18.262 1.00 97.25 381 SER A N 1
ATOM 2822 C CA . SER A 1 381 ? -7.195 9.551 18.973 1.00 97.25 381 SER A CA 1
ATOM 2823 C C . SER A 1 381 ? -8.057 8.443 18.381 1.00 97.25 381 SER A C 1
ATOM 2825 O O . SER A 1 381 ? -8.576 7.623 19.139 1.00 97.25 381 SER A O 1
ATOM 2827 N N . LEU A 1 382 ? -8.103 8.340 17.054 1.00 97.44 382 LEU A N 1
ATOM 2828 C CA . LEU A 1 382 ? -8.781 7.249 16.367 1.00 97.44 382 LEU A CA 1
ATOM 2829 C C . LEU A 1 382 ? -8.171 5.881 16.701 1.00 97.44 382 LEU A C 1
ATOM 2831 O O . LEU A 1 382 ? -8.891 4.957 17.073 1.00 97.44 382 LEU A O 1
ATOM 2835 N N . MET A 1 383 ? -6.842 5.746 16.649 1.00 97.88 383 MET A N 1
ATOM 2836 C CA . MET A 1 383 ? -6.167 4.485 16.989 1.00 97.88 383 MET A CA 1
ATOM 2837 C C . MET A 1 383 ? -6.447 4.062 18.442 1.00 97.88 383 MET A C 1
ATOM 2839 O O . MET A 1 383 ? -6.644 2.875 18.714 1.00 97.88 383 MET A O 1
ATOM 2843 N N . ARG A 1 384 ? -6.513 5.022 19.380 1.00 98.00 384 ARG A N 1
ATOM 2844 C CA . ARG A 1 384 ? -6.915 4.765 20.776 1.00 98.00 384 ARG A CA 1
ATOM 2845 C C . ARG A 1 384 ? -8.364 4.310 20.889 1.00 98.00 384 ARG A C 1
ATOM 2847 O O . ARG A 1 384 ? -8.640 3.409 21.678 1.00 98.00 384 ARG A O 1
ATOM 2854 N N . GLU A 1 385 ? -9.273 4.921 20.134 1.00 97.94 385 GLU A N 1
ATOM 2855 C CA . GLU A 1 385 ? -10.671 4.502 20.082 1.00 97.94 385 GLU A CA 1
ATOM 2856 C C . GLU A 1 385 ? -10.786 3.060 19.591 1.00 97.94 385 GLU A C 1
ATOM 2858 O O . GLU A 1 385 ? -11.282 2.227 20.342 1.00 97.94 385 GLU A O 1
ATOM 2863 N N . VAL A 1 386 ? -10.236 2.723 18.420 1.00 97.88 386 VAL A N 1
ATOM 2864 C CA . VAL A 1 386 ? -10.303 1.348 17.892 1.00 97.88 386 VAL A CA 1
ATOM 2865 C C . VAL A 1 386 ? -9.707 0.347 18.892 1.00 97.88 386 VAL A C 1
ATOM 2867 O O . VAL A 1 386 ? -10.311 -0.690 19.163 1.00 97.88 386 VAL A O 1
ATOM 2870 N N . ARG A 1 387 ? -8.563 0.675 19.514 1.00 97.94 387 ARG A N 1
ATOM 2871 C CA . ARG A 1 387 ? -7.947 -0.162 20.557 1.00 97.94 387 ARG A CA 1
ATOM 2872 C C . ARG A 1 387 ? -8.873 -0.374 21.755 1.00 97.94 387 ARG A C 1
ATOM 2874 O O . ARG A 1 387 ? -8.946 -1.490 22.265 1.00 97.94 387 ARG A O 1
ATOM 2881 N N . ARG A 1 388 ? -9.539 0.681 22.233 1.00 98.12 388 ARG A N 1
ATOM 2882 C CA . ARG A 1 388 ? -10.471 0.614 23.368 1.00 98.12 388 ARG A CA 1
ATOM 2883 C C . ARG A 1 388 ? -11.667 -0.271 23.033 1.00 98.12 388 ARG A C 1
ATOM 2885 O O . ARG A 1 388 ? -11.984 -1.155 23.822 1.00 98.12 388 ARG A O 1
ATOM 2892 N N . GLU A 1 389 ? -12.283 -0.072 21.871 1.00 98.06 389 GLU A N 1
ATOM 2893 C CA . GLU A 1 389 ? -13.458 -0.844 21.444 1.00 98.06 389 GLU A CA 1
ATOM 2894 C C . GLU A 1 389 ? -13.114 -2.323 21.202 1.00 98.06 389 GLU A C 1
ATOM 2896 O O . GLU A 1 389 ? -13.898 -3.215 21.522 1.00 98.06 389 GLU A O 1
ATOM 2901 N N . ALA A 1 390 ? -11.891 -2.607 20.747 1.00 97.31 390 ALA A N 1
ATOM 2902 C CA . ALA A 1 390 ? -11.355 -3.963 20.663 1.00 97.31 390 ALA A CA 1
ATOM 2903 C C . ALA A 1 390 ? -10.940 -4.563 22.023 1.00 97.31 390 ALA A C 1
ATOM 2905 O O . ALA A 1 390 ? -10.446 -5.687 22.071 1.00 97.31 390 ALA A O 1
ATOM 2906 N N . GLY A 1 391 ? -11.046 -3.830 23.138 1.00 97.00 391 GLY A N 1
ATOM 2907 C CA . GLY A 1 391 ? -10.554 -4.282 24.445 1.00 97.00 391 GLY A CA 1
ATOM 2908 C C . GLY A 1 391 ? -9.043 -4.560 24.470 1.00 97.00 391 GLY A C 1
ATOM 2909 O O . GLY A 1 391 ? -8.584 -5.432 25.205 1.00 97.00 391 GLY A O 1
ATOM 2910 N N . GLY A 1 392 ? -8.271 -3.875 23.621 1.00 95.50 392 GLY A N 1
ATOM 2911 C CA . GLY A 1 392 ? -6.830 -4.073 23.448 1.00 95.50 392 GLY A CA 1
ATOM 2912 C C . GLY A 1 392 ? -6.426 -5.312 22.640 1.00 95.50 392 GLY A C 1
ATOM 2913 O O . GLY A 1 392 ? -5.234 -5.501 22.409 1.00 95.50 392 GLY A O 1
ATOM 2914 N N . LYS A 1 393 ? -7.385 -6.132 22.198 1.00 96.31 393 LYS A N 1
ATOM 2915 C CA . LYS A 1 393 ? -7.161 -7.385 21.461 1.00 96.31 393 LYS A CA 1
ATOM 2916 C C . LYS A 1 393 ? -6.759 -7.131 20.020 1.00 96.31 393 LYS A C 1
ATOM 2918 O O . LYS A 1 393 ? -7.225 -6.159 19.438 1.00 96.31 393 LYS A O 1
ATOM 2923 N N . ARG A 1 394 ? -5.940 -7.988 19.406 1.00 94.88 394 ARG A N 1
ATOM 2924 C CA . ARG A 1 394 ? -5.615 -7.857 17.975 1.00 94.88 394 ARG A CA 1
ATOM 2925 C C . ARG A 1 394 ? -6.811 -8.218 17.095 1.00 94.88 394 ARG A C 1
ATOM 2927 O O . ARG A 1 394 ? -7.556 -9.146 17.400 1.00 94.88 394 ARG A O 1
ATOM 2934 N N . ILE A 1 395 ? -6.938 -7.518 15.970 1.00 94.94 395 ILE A N 1
ATOM 2935 C CA . ILE A 1 395 ? -7.797 -7.933 14.859 1.00 94.94 395 ILE A CA 1
ATOM 2936 C C . ILE A 1 395 ? -7.105 -9.089 14.129 1.00 94.94 395 ILE A C 1
ATOM 2938 O O . ILE A 1 395 ? -5.952 -8.960 13.724 1.00 94.94 395 ILE A O 1
ATOM 2942 N N . VAL A 1 396 ? -7.811 -10.206 13.955 1.00 91.81 396 VAL A N 1
ATOM 2943 C CA . VAL A 1 396 ? -7.284 -11.429 13.330 1.00 91.81 396 VAL A CA 1
ATOM 2944 C C . VAL A 1 396 ? -7.701 -11.528 11.866 1.00 91.81 396 VAL A C 1
ATOM 2946 O O . VAL A 1 396 ? -6.878 -11.805 10.995 1.00 91.81 396 VAL A O 1
ATOM 2949 N N . ALA A 1 397 ? -8.985 -11.313 11.580 1.00 93.44 397 ALA A N 1
ATOM 2950 C CA . ALA A 1 397 ? -9.527 -11.441 10.232 1.00 93.44 397 ALA A CA 1
ATOM 2951 C C . ALA A 1 397 ? -10.827 -10.641 10.071 1.00 93.44 397 ALA A C 1
ATOM 2953 O O . ALA A 1 397 ? -11.600 -10.551 11.028 1.00 93.44 397 ALA A O 1
ATOM 2954 N N . PRO A 1 398 ? -11.113 -10.101 8.873 1.00 95.62 398 PRO A N 1
ATOM 2955 C CA . PRO A 1 398 ? -12.425 -9.533 8.582 1.00 95.62 398 PRO A CA 1
ATOM 2956 C C . PRO A 1 398 ? -13.507 -10.626 8.630 1.00 95.62 398 PRO A C 1
ATOM 2958 O O . PRO A 1 398 ? -13.264 -11.768 8.245 1.00 95.62 398 PRO A O 1
ATOM 2961 N N . VAL A 1 399 ? -14.714 -10.275 9.079 1.00 94.50 399 VAL A N 1
ATOM 2962 C CA . VAL A 1 399 ? -15.887 -11.174 9.079 1.00 94.50 399 VAL A CA 1
ATOM 2963 C C . VAL A 1 399 ? -16.502 -11.279 7.685 1.00 94.50 399 VAL A C 1
ATOM 2965 O O . VAL A 1 399 ? -16.890 -12.363 7.263 1.00 94.50 399 VAL A O 1
ATOM 2968 N N . SER A 1 400 ? -16.579 -10.157 6.969 1.00 91.56 400 SER A N 1
ATOM 2969 C CA . SER A 1 400 ? -16.994 -10.101 5.568 1.00 91.56 400 SER A CA 1
ATOM 2970 C C . SER A 1 400 ? -16.107 -9.119 4.817 1.00 91.56 400 SER A C 1
ATOM 2972 O O . SER A 1 400 ? -15.663 -8.095 5.347 1.00 91.56 400 SER A O 1
ATOM 2974 N N . VAL A 1 401 ? -15.861 -9.463 3.561 1.00 94.94 401 VAL A N 1
ATOM 2975 C CA . VAL A 1 401 ? -15.157 -8.644 2.580 1.00 94.94 401 VAL A CA 1
ATOM 2976 C C . VAL A 1 401 ? -16.031 -8.441 1.346 1.00 94.94 401 VAL A C 1
ATOM 2978 O O . VAL A 1 401 ? -15.515 -8.146 0.276 1.00 94.94 401 VAL A O 1
ATOM 2981 N N . ASP A 1 402 ? -17.349 -8.594 1.467 1.00 94.25 402 ASP A N 1
ATOM 2982 C CA . ASP A 1 402 ? -18.281 -8.422 0.350 1.00 94.25 402 ASP A CA 1
ATOM 2983 C C . ASP A 1 402 ? -18.316 -6.960 -0.112 1.00 94.25 402 ASP A C 1
ATOM 2985 O O . ASP A 1 402 ? -18.133 -6.050 0.705 1.00 94.25 402 ASP A O 1
ATOM 2989 N N . PRO A 1 403 ? -18.517 -6.683 -1.409 1.00 94.06 403 PRO A N 1
ATOM 2990 C CA . PRO A 1 403 ? -18.621 -5.311 -1.885 1.00 94.06 403 PRO A CA 1
ATOM 2991 C C . PRO A 1 403 ? -19.831 -4.597 -1.268 1.00 94.06 403 PRO A C 1
ATOM 2993 O O . PRO A 1 403 ? -20.903 -5.173 -1.087 1.00 94.06 403 PRO A O 1
ATOM 2996 N N . VAL A 1 404 ? -19.657 -3.314 -0.973 1.00 94.75 404 VAL A N 1
ATOM 2997 C CA . VAL A 1 404 ? -20.717 -2.403 -0.537 1.00 94.75 404 VAL A CA 1
ATOM 2998 C C . VAL A 1 404 ? -21.204 -1.633 -1.755 1.00 94.75 404 VAL A C 1
ATOM 3000 O O . VAL A 1 404 ? -20.399 -1.099 -2.518 1.00 94.75 404 VAL A O 1
ATOM 3003 N N . ARG A 1 405 ? -22.518 -1.562 -1.957 1.00 94.62 405 ARG A N 1
ATOM 3004 C CA . ARG A 1 405 ? -23.082 -0.749 -3.038 1.00 94.62 405 ARG A CA 1
ATOM 3005 C C . ARG A 1 405 ? -22.869 0.739 -2.750 1.00 94.62 405 ARG A C 1
ATOM 3007 O O . ARG A 1 405 ? -22.958 1.157 -1.600 1.00 94.62 405 ARG A O 1
ATOM 3014 N N . TYR A 1 406 ? -22.641 1.545 -3.783 1.00 93.31 406 TYR A N 1
ATOM 3015 C CA . TYR A 1 406 ? -22.433 2.993 -3.626 1.00 93.31 406 TYR A CA 1
ATOM 3016 C C . TYR A 1 406 ? -23.697 3.758 -3.208 1.00 93.31 406 TYR A C 1
ATOM 3018 O O . TYR A 1 406 ? -23.594 4.855 -2.669 1.00 93.31 406 TYR A O 1
ATOM 3026 N N . ASP A 1 407 ? -24.876 3.162 -3.401 1.00 93.94 407 ASP A N 1
ATOM 3027 C CA . ASP A 1 407 ? -26.171 3.663 -2.930 1.00 93.94 407 ASP A CA 1
ATOM 3028 C C . ASP A 1 407 ? -26.578 3.090 -1.558 1.00 93.94 407 ASP A C 1
ATOM 3030 O O . ASP A 1 407 ? -27.713 3.276 -1.114 1.00 93.94 407 ASP A O 1
ATOM 3034 N N . ALA A 1 408 ? -25.674 2.376 -0.874 1.00 95.44 408 ALA A N 1
ATOM 3035 C CA . ALA A 1 408 ? -25.952 1.843 0.450 1.00 95.44 408 ALA A CA 1
ATOM 3036 C C . ALA A 1 408 ? -26.273 2.974 1.439 1.00 95.44 408 ALA A C 1
ATOM 3038 O O . ALA A 1 408 ? -25.633 4.021 1.458 1.00 95.44 408 ALA A O 1
ATOM 3039 N N . ARG A 1 409 ? -27.269 2.741 2.298 1.00 95.81 409 ARG A N 1
ATOM 3040 C CA . ARG A 1 409 ? -27.692 3.685 3.348 1.00 95.81 409 ARG A CA 1
ATOM 3041 C C . ARG A 1 409 ? -26.802 3.603 4.595 1.00 95.81 409 ARG A C 1
ATOM 3043 O O . ARG A 1 409 ? -26.743 4.530 5.397 1.00 95.81 409 ARG A O 1
ATOM 3050 N N . PHE A 1 410 ? -26.109 2.485 4.772 1.00 96.38 410 PHE A N 1
ATOM 3051 C CA . PHE A 1 410 ? -25.139 2.276 5.838 1.00 96.38 410 PHE A CA 1
ATOM 3052 C C . PHE A 1 410 ? -24.032 1.322 5.362 1.00 96.38 410 PHE A C 1
ATOM 3054 O O . PHE A 1 410 ? -24.252 0.472 4.497 1.00 96.38 410 PHE A O 1
ATOM 3061 N N . VAL A 1 411 ? -22.845 1.445 5.953 1.00 96.88 411 VAL A N 1
ATOM 3062 C CA . VAL A 1 411 ? -21.712 0.537 5.759 1.00 96.88 411 VAL A CA 1
ATOM 3063 C C . VAL A 1 411 ? -21.494 -0.226 7.050 1.00 96.88 411 VAL A C 1
ATOM 3065 O O . VAL A 1 411 ? -21.464 0.372 8.120 1.00 96.88 411 VAL A O 1
ATOM 3068 N N . VAL A 1 412 ? -21.296 -1.538 6.955 1.00 97.06 412 VAL A N 1
ATOM 3069 C CA . VAL A 1 412 ? -20.906 -2.378 8.091 1.00 97.06 412 VAL A CA 1
ATOM 3070 C C . VAL A 1 412 ? -19.561 -3.004 7.782 1.00 97.06 412 VAL A C 1
ATOM 3072 O O . VAL A 1 412 ? -19.450 -3.713 6.783 1.00 97.06 412 VAL A O 1
ATOM 3075 N N . SER A 1 413 ? -18.561 -2.787 8.633 1.00 97.62 413 SER A N 1
ATOM 3076 C CA . SER A 1 413 ? -17.339 -3.598 8.647 1.00 97.62 413 SER A CA 1
ATOM 3077 C C . SER A 1 413 ? -17.201 -4.266 9.998 1.00 97.62 413 SER A C 1
ATOM 3079 O O . SER A 1 413 ? -17.385 -3.629 11.030 1.00 97.62 413 SER A O 1
ATOM 3081 N N . ALA A 1 414 ? -16.849 -5.544 9.991 1.00 96.69 414 ALA A N 1
ATOM 3082 C CA . ALA A 1 414 ? -16.643 -6.309 11.205 1.00 96.69 414 ALA A CA 1
ATOM 3083 C C . ALA A 1 414 ? -15.399 -7.182 11.078 1.00 96.69 414 ALA A C 1
ATOM 3085 O O . ALA A 1 414 ? -15.052 -7.615 9.975 1.00 96.69 414 ALA A O 1
ATOM 3086 N N . ALA A 1 415 ? -14.740 -7.441 12.202 1.00 96.56 415 ALA A N 1
ATOM 3087 C CA . ALA A 1 415 ? -13.552 -8.272 12.268 1.00 96.56 415 ALA A CA 1
ATOM 3088 C C . ALA A 1 415 ? -13.535 -9.118 13.547 1.00 96.56 415 ALA A C 1
ATOM 3090 O O . ALA A 1 415 ? -13.974 -8.669 14.607 1.00 96.56 415 ALA A O 1
ATOM 3091 N N . ARG A 1 416 ? -13.020 -10.345 13.437 1.00 96.44 416 ARG A N 1
ATOM 3092 C CA . ARG A 1 416 ? -12.774 -11.230 14.578 1.00 96.44 416 ARG A CA 1
ATOM 3093 C C . ARG A 1 416 ? -11.539 -10.767 15.337 1.00 96.44 416 ARG A C 1
ATOM 3095 O O . ARG A 1 416 ? -10.519 -10.443 14.722 1.00 96.44 416 ARG A O 1
ATOM 3102 N N . LEU A 1 417 ? -11.639 -10.766 16.655 1.00 96.56 417 LEU A N 1
ATOM 3103 C CA . LEU A 1 417 ? -10.560 -10.471 17.584 1.00 96.56 417 LEU A CA 1
ATOM 3104 C C . LEU A 1 417 ? -9.866 -11.765 18.032 1.00 96.56 417 LEU A C 1
ATOM 3106 O O . LEU A 1 417 ? -10.383 -12.866 17.847 1.00 96.56 417 LEU A O 1
ATOM 3110 N N . GLU A 1 418 ? -8.682 -11.639 18.630 1.00 95.19 418 GLU A N 1
ATOM 3111 C CA . GLU A 1 418 ? -7.884 -12.788 19.098 1.00 95.19 418 GLU A CA 1
ATOM 3112 C C . GLU A 1 418 ? -8.561 -13.616 20.204 1.00 95.19 418 GLU A C 1
ATOM 3114 O O . GLU A 1 418 ? -8.211 -14.775 20.396 1.00 95.19 418 GLU A O 1
ATOM 3119 N N . ASP A 1 419 ? -9.531 -13.038 20.919 1.00 95.56 419 ASP A N 1
ATOM 3120 C CA . ASP A 1 419 ? -10.323 -13.730 21.941 1.00 95.56 419 ASP A CA 1
ATOM 3121 C C . ASP A 1 419 ? -11.584 -14.411 21.378 1.00 95.56 419 ASP A C 1
ATOM 3123 O O . ASP A 1 419 ? -12.394 -14.927 22.142 1.00 95.56 419 ASP A O 1
ATOM 3127 N N . GLY A 1 420 ? -11.751 -14.422 20.052 1.00 95.31 420 GLY A N 1
ATOM 3128 C CA . GLY A 1 420 ? -12.891 -15.023 19.359 1.00 95.31 420 GLY A CA 1
ATOM 3129 C C . GLY A 1 420 ? -14.082 -14.084 19.170 1.00 95.31 420 GLY A C 1
ATOM 3130 O O . GLY A 1 420 ? -14.868 -14.310 18.247 1.00 95.31 420 GLY A O 1
ATOM 3131 N N . SER A 1 421 ? -14.171 -13.003 19.952 1.00 96.25 421 SER A N 1
ATOM 3132 C CA . SER A 1 421 ? -15.257 -12.028 19.824 1.00 96.25 421 SER A CA 1
ATOM 3133 C C . SER A 1 421 ? -15.158 -11.231 18.520 1.00 96.25 421 SER A C 1
ATOM 3135 O O . SER A 1 421 ? -14.114 -11.170 17.867 1.00 96.25 421 SER A O 1
ATOM 3137 N N . THR A 1 422 ? -16.258 -10.611 18.104 1.00 96.38 422 THR A N 1
ATOM 3138 C CA . THR A 1 422 ? -16.332 -9.798 16.886 1.00 96.38 422 THR A CA 1
ATOM 3139 C C . THR A 1 422 ? -16.516 -8.325 17.224 1.00 96.38 422 THR A C 1
ATOM 3141 O O . THR A 1 422 ? -17.447 -7.947 17.935 1.00 96.38 422 THR A O 1
ATOM 3144 N N . LEU A 1 423 ? -15.659 -7.478 16.655 1.00 97.50 423 LEU A N 1
ATOM 3145 C CA . LEU A 1 423 ? -15.805 -6.026 16.676 1.00 97.50 423 LEU A CA 1
ATOM 3146 C C . LEU A 1 423 ? -16.444 -5.551 15.371 1.00 97.50 423 LEU A C 1
ATOM 3148 O O . LEU A 1 423 ? -15.994 -5.924 14.289 1.00 97.50 423 LEU A O 1
ATOM 3152 N N . CYS A 1 424 ? -17.467 -4.708 15.467 1.00 97.12 424 CYS A N 1
ATOM 3153 C CA . CYS A 1 424 ? -18.231 -4.195 14.338 1.00 97.12 424 CYS A CA 1
ATOM 3154 C C . CYS A 1 424 ? -18.333 -2.666 14.387 1.00 97.12 424 CYS A C 1
ATOM 3156 O O . CYS A 1 424 ? -18.651 -2.094 15.431 1.00 97.12 424 CYS A O 1
ATOM 3158 N N . ARG A 1 425 ? -18.121 -2.015 13.238 1.00 97.75 425 ARG A N 1
ATOM 3159 C CA . ARG A 1 425 ? -18.413 -0.598 12.999 1.00 97.75 425 ARG A CA 1
ATOM 3160 C C . ARG A 1 425 ? -19.527 -0.472 11.968 1.00 97.75 425 ARG A C 1
ATOM 3162 O O . ARG A 1 425 ? -19.440 -1.071 10.893 1.00 97.75 425 ARG A O 1
ATOM 3169 N N . ILE A 1 426 ? -20.543 0.319 12.299 1.00 97.88 426 ILE A N 1
ATOM 3170 C CA . ILE A 1 426 ? -21.646 0.667 11.401 1.00 97.88 426 ILE A CA 1
ATOM 3171 C C . ILE A 1 426 ? -21.629 2.175 11.187 1.00 97.88 426 ILE A C 1
ATOM 3173 O O . ILE A 1 426 ? -21.704 2.915 12.166 1.00 97.88 426 ILE A O 1
ATOM 3177 N N . THR A 1 427 ? -21.594 2.610 9.930 1.00 98.00 427 THR A N 1
ATOM 3178 C CA . THR A 1 427 ? -21.555 4.031 9.560 1.00 98.00 427 THR A CA 1
ATOM 3179 C C . THR A 1 427 ? -22.695 4.375 8.627 1.00 98.00 427 THR A C 1
ATOM 3181 O O . THR A 1 427 ? -22.921 3.711 7.614 1.00 98.00 427 THR A O 1
ATOM 3184 N N . PHE A 1 428 ? -23.425 5.421 8.985 1.00 97.38 428 PHE A N 1
ATOM 3185 C CA . PHE A 1 428 ? -24.680 5.820 8.366 1.00 97.38 428 PHE A CA 1
ATOM 3186 C C . PHE A 1 428 ? -24.445 6.899 7.313 1.00 97.38 428 PHE A C 1
ATOM 3188 O O . PHE A 1 428 ? -23.627 7.799 7.514 1.00 97.38 428 PHE A O 1
ATOM 3195 N N . ALA A 1 429 ? -25.199 6.841 6.216 1.00 94.88 429 ALA A N 1
ATOM 3196 C CA . ALA A 1 429 ? -25.335 7.986 5.328 1.00 94.88 429 ALA A CA 1
ATOM 3197 C C . ALA A 1 429 ? -25.997 9.160 6.074 1.00 94.88 429 ALA A C 1
ATOM 3199 O O . ALA A 1 429 ? -26.686 8.982 7.082 1.00 94.88 429 ALA A O 1
ATOM 3200 N N . GLU A 1 430 ? -25.794 10.382 5.585 1.00 89.88 430 GLU A N 1
ATOM 3201 C CA . GLU A 1 430 ? -26.151 11.610 6.301 1.00 89.88 430 GLU A CA 1
ATOM 3202 C C . GLU A 1 430 ? -27.641 11.677 6.674 1.00 89.88 430 GLU A C 1
ATOM 3204 O O . GLU A 1 430 ? -27.972 12.137 7.766 1.00 89.88 430 GLU A O 1
ATOM 3209 N N . THR A 1 431 ? -28.512 11.152 5.808 1.00 89.00 431 THR A N 1
ATOM 3210 C CA . THR A 1 431 ? -29.980 11.132 5.941 1.00 89.00 431 THR A CA 1
ATOM 3211 C C . THR A 1 431 ? -30.520 10.007 6.821 1.00 89.00 431 THR A C 1
ATOM 3213 O O . THR A 1 431 ? -31.730 9.894 7.005 1.00 89.00 431 THR A O 1
ATOM 3216 N N . GLU A 1 432 ? -29.649 9.146 7.340 1.00 92.75 432 GLU A N 1
ATOM 3217 C CA . GLU A 1 432 ? -30.043 7.890 7.963 1.00 92.75 432 GLU A CA 1
ATOM 3218 C C . GLU A 1 432 ? -29.956 7.951 9.479 1.00 92.75 432 GLU A C 1
ATOM 3220 O O . GLU A 1 432 ? -28.965 8.420 10.044 1.00 92.75 432 GLU A O 1
ATOM 3225 N N . GLY A 1 433 ? -31.010 7.455 10.132 1.00 92.38 433 GLY A N 1
ATOM 3226 C CA . GLY A 1 433 ? -31.115 7.389 11.589 1.00 92.38 433 GLY A CA 1
ATOM 3227 C C . GLY A 1 433 ? -31.068 5.973 12.157 1.00 92.38 433 GLY A C 1
ATOM 3228 O O . GLY A 1 433 ? -30.851 5.820 13.353 1.00 92.38 433 GLY A O 1
ATOM 3229 N N . THR A 1 434 ? -31.275 4.934 11.341 1.00 94.50 434 THR A N 1
ATOM 3230 C CA . THR A 1 434 ? -31.380 3.544 11.815 1.00 94.50 434 THR A CA 1
ATOM 3231 C C . THR A 1 434 ? -30.897 2.552 10.764 1.00 94.50 434 THR A C 1
ATOM 3233 O O . THR A 1 434 ? -31.123 2.763 9.575 1.00 94.50 434 THR A O 1
ATOM 3236 N N . ALA A 1 435 ? -30.307 1.441 11.196 1.00 93.25 435 ALA A N 1
ATOM 3237 C CA . ALA A 1 435 ? -29.891 0.328 10.352 1.00 93.25 435 ALA A CA 1
ATOM 3238 C C . ALA A 1 435 ? -30.479 -0.977 10.891 1.00 93.25 435 ALA A C 1
ATOM 3240 O O . ALA A 1 435 ? -30.692 -1.133 12.092 1.00 93.25 435 ALA A O 1
ATOM 3241 N N . GLN A 1 436 ? -30.732 -1.926 9.997 1.00 92.00 436 GLN A N 1
ATOM 3242 C CA . GLN A 1 436 ? -31.041 -3.305 10.358 1.00 92.00 436 GLN A CA 1
ATOM 3243 C C . GLN A 1 436 ? -29.906 -4.177 9.847 1.00 92.00 436 GLN A C 1
ATOM 3245 O O . GLN A 1 436 ? -29.633 -4.201 8.647 1.00 92.00 436 GLN A O 1
ATOM 3250 N N . ILE A 1 437 ? -29.228 -4.867 10.758 1.00 89.62 437 ILE A N 1
ATOM 3251 C CA . ILE A 1 437 ? -28.077 -5.707 10.430 1.00 89.62 437 ILE A CA 1
ATOM 3252 C C . ILE A 1 437 ? -28.321 -7.138 10.885 1.00 89.62 437 ILE A C 1
ATOM 3254 O O . ILE A 1 437 ? -29.034 -7.370 11.857 1.00 89.62 437 ILE A O 1
ATOM 3258 N N . ARG A 1 438 ? -27.727 -8.107 10.185 1.00 87.12 438 ARG A N 1
ATOM 3259 C CA . ARG A 1 438 ? -27.804 -9.514 10.578 1.00 87.12 438 ARG A CA 1
ATOM 3260 C C . ARG A 1 438 ? -26.588 -9.897 11.421 1.00 87.12 438 ARG A C 1
ATOM 3262 O O . ARG A 1 438 ? -25.465 -9.800 10.936 1.00 87.12 438 ARG A O 1
ATOM 3269 N N . VAL A 1 439 ? -26.814 -10.369 12.644 1.00 83.75 439 VAL A N 1
ATOM 3270 C CA . VAL A 1 439 ? -25.790 -10.842 13.587 1.00 83.75 439 VAL A CA 1
ATOM 3271 C C . VAL A 1 439 ? -26.148 -12.262 14.008 1.00 83.75 439 VAL A C 1
ATOM 3273 O O . VAL A 1 439 ? -27.229 -12.488 14.533 1.00 83.75 439 VAL A O 1
ATOM 3276 N N . GLY A 1 440 ? -25.282 -13.241 13.732 1.00 76.00 440 GLY A N 1
ATOM 3277 C CA . GLY A 1 440 ? -25.536 -14.636 14.125 1.00 76.00 440 GLY A CA 1
ATOM 3278 C C . GLY A 1 440 ? -26.819 -15.254 13.541 1.00 76.00 440 GLY A C 1
ATOM 3279 O O . GLY A 1 440 ? -27.306 -16.245 14.066 1.00 76.00 440 GLY A O 1
ATOM 3280 N N . GLY A 1 441 ? -27.376 -14.675 12.470 1.00 81.31 441 GLY A N 1
ATOM 3281 C CA . GLY A 1 441 ? -28.656 -15.085 11.875 1.00 81.31 441 GLY A CA 1
ATOM 3282 C C . GLY A 1 441 ? -29.851 -14.216 12.284 1.00 81.31 441 GLY A C 1
ATOM 3283 O O . GLY A 1 441 ? -30.830 -14.161 11.542 1.00 81.31 441 GLY A O 1
ATOM 3284 N N . GLU A 1 442 ? -29.747 -13.463 13.377 1.00 84.81 442 GLU A N 1
ATOM 3285 C CA . GLU A 1 442 ? -30.801 -12.569 13.862 1.00 84.81 442 GLU A CA 1
ATOM 3286 C C . GLU A 1 442 ? -30.688 -11.173 13.252 1.00 84.81 442 GLU A C 1
ATOM 3288 O O . GLU A 1 442 ? -29.591 -10.700 12.959 1.00 84.81 442 GLU A O 1
ATOM 3293 N N . VAL A 1 443 ? -31.823 -10.497 13.057 1.00 90.88 443 VAL A N 1
ATOM 3294 C CA . VAL A 1 443 ? -31.851 -9.101 12.601 1.00 90.88 443 VAL A CA 1
ATOM 3295 C C . VAL A 1 443 ? -31.905 -8.183 13.815 1.00 90.88 443 VAL A C 1
ATOM 3297 O O . VAL A 1 443 ? -32.888 -8.172 14.550 1.00 90.88 443 VAL A O 1
ATOM 3300 N N . VAL A 1 444 ? -30.861 -7.379 13.992 1.00 92.12 444 VAL A N 1
ATOM 3301 C CA . VAL A 1 444 ? -30.743 -6.389 15.062 1.00 92.12 444 VAL A CA 1
ATOM 3302 C C . VAL A 1 444 ? -30.972 -5.002 14.474 1.00 92.12 444 VAL A C 1
ATOM 3304 O O . VAL A 1 444 ? -30.333 -4.617 13.489 1.00 92.12 444 VAL A O 1
ATOM 3307 N N . LYS A 1 445 ? -31.886 -4.240 15.081 1.00 95.56 445 LYS A N 1
ATOM 3308 C CA . LYS A 1 445 ? -32.054 -2.814 14.790 1.00 95.56 445 LYS A CA 1
ATOM 3309 C C . LYS A 1 445 ? -31.004 -2.021 15.565 1.00 95.56 445 LYS A C 1
ATOM 3311 O O . LYS A 1 445 ? -30.857 -2.206 16.769 1.00 95.56 445 LYS A O 1
ATOM 3316 N N . VAL A 1 446 ? -30.311 -1.126 14.875 1.00 95.88 446 VAL A N 1
ATOM 3317 C CA . VAL A 1 446 ? -29.273 -0.270 15.444 1.00 95.88 446 VAL A CA 1
ATOM 3318 C C . VAL A 1 446 ? -29.591 1.178 15.109 1.00 95.88 446 VAL A C 1
ATOM 3320 O O . VAL A 1 446 ? -29.670 1.545 13.936 1.00 95.88 446 VAL A O 1
ATOM 3323 N N . ASP A 1 447 ? -29.778 1.999 16.134 1.00 96.56 447 ASP A N 1
ATOM 3324 C CA . ASP A 1 447 ? -30.057 3.423 15.972 1.00 96.56 447 ASP A CA 1
ATOM 3325 C C . ASP A 1 447 ? -28.743 4.224 15.906 1.00 96.56 447 ASP A C 1
ATOM 3327 O O . ASP A 1 447 ? -27.771 3.929 16.609 1.00 96.56 447 ASP A O 1
ATOM 3331 N N . ARG A 1 448 ? -28.704 5.246 15.048 1.00 95.69 448 ARG A N 1
ATOM 3332 C CA . ARG A 1 448 ? -27.577 6.172 14.918 1.00 95.69 448 ARG A CA 1
ATOM 3333 C C . ARG A 1 448 ? -27.544 7.101 16.137 1.00 95.69 448 ARG A C 1
ATOM 3335 O O . ARG A 1 448 ? -28.514 7.828 16.360 1.00 95.69 448 ARG A O 1
ATOM 3342 N N . PRO A 1 449 ? -26.440 7.149 16.904 1.00 94.25 449 PRO A N 1
ATOM 3343 C CA . PRO A 1 449 ? -26.335 8.073 18.026 1.00 94.25 449 PRO A CA 1
ATOM 3344 C C . PRO A 1 449 ? -26.382 9.533 17.561 1.00 94.25 449 PRO A C 1
ATOM 3346 O O . PRO A 1 449 ? -25.783 9.893 16.543 1.00 94.25 449 PRO A O 1
ATOM 3349 N N . LEU A 1 450 ? -27.055 10.391 18.333 1.00 92.81 450 LEU A N 1
ATOM 3350 C CA . LEU A 1 450 ? -27.135 11.822 18.040 1.00 92.81 450 LEU A CA 1
ATOM 3351 C C . LEU A 1 450 ? -25.725 12.436 17.960 1.00 92.81 450 LEU A C 1
ATOM 3353 O O . LEU A 1 450 ? -24.899 12.228 18.848 1.00 92.81 450 LEU A O 1
ATOM 3357 N N . GLY A 1 451 ? -25.457 13.186 16.887 1.00 91.62 451 GLY A N 1
ATOM 3358 C CA . GLY A 1 451 ? -24.174 13.862 16.672 1.00 91.62 451 GLY A CA 1
ATOM 3359 C C . GLY A 1 451 ? -23.009 12.944 16.285 1.00 91.62 451 GLY A C 1
ATOM 3360 O O . GLY A 1 451 ? -21.872 13.401 16.291 1.00 91.62 451 GLY A O 1
ATOM 3361 N N . ARG A 1 452 ? -23.258 11.668 15.956 1.00 93.38 452 ARG A N 1
ATOM 3362 C CA . ARG A 1 452 ? -22.226 10.736 15.471 1.00 93.38 452 ARG A CA 1
ATOM 3363 C C . ARG A 1 452 ? -22.547 10.216 14.077 1.00 93.38 452 ARG A C 1
ATOM 3365 O O . ARG A 1 452 ? -23.709 10.128 13.687 1.00 93.38 452 ARG A O 1
ATOM 3372 N N . THR A 1 453 ? -21.520 9.851 13.322 1.00 95.12 453 THR A N 1
ATOM 3373 C CA . THR A 1 453 ? -21.624 9.242 11.982 1.00 95.12 453 THR A CA 1
ATOM 3374 C C . THR A 1 453 ? -21.738 7.721 12.020 1.00 95.12 453 THR A C 1
ATOM 3376 O O . THR A 1 453 ? -22.301 7.128 11.101 1.00 95.12 453 THR A O 1
ATOM 3379 N N . GLY A 1 454 ? -21.292 7.093 13.107 1.00 96.12 454 GLY A N 1
ATOM 3380 C CA . GLY A 1 454 ? -21.325 5.646 13.262 1.00 96.12 454 GLY A CA 1
ATOM 3381 C C . GLY A 1 454 ? -21.403 5.166 14.709 1.00 96.12 454 GLY A C 1
ATOM 3382 O O . GLY A 1 454 ? -21.359 5.946 15.666 1.00 96.12 454 GLY A O 1
ATOM 3383 N N . VAL A 1 455 ? -21.536 3.851 14.855 1.00 97.19 455 VAL A N 1
ATOM 3384 C CA . VAL A 1 455 ? -21.696 3.147 16.131 1.00 97.19 455 VAL A CA 1
ATOM 3385 C C . VAL A 1 455 ? -20.839 1.886 16.165 1.00 97.19 455 VAL A C 1
ATOM 3387 O O . VAL A 1 455 ? -20.688 1.179 15.165 1.00 97.19 455 VAL A O 1
ATOM 3390 N N . TRP A 1 456 ? -20.257 1.628 17.333 1.00 97.44 456 TRP A N 1
ATOM 3391 C CA . TRP A 1 456 ? -19.525 0.404 17.629 1.00 97.44 456 TRP A CA 1
ATOM 3392 C C . TRP A 1 456 ? -20.455 -0.646 18.220 1.00 97.44 456 TRP A C 1
ATOM 3394 O O . TRP A 1 456 ? -21.322 -0.335 19.035 1.00 97.44 456 TRP A O 1
ATOM 3404 N N . MET A 1 457 ? -20.242 -1.897 17.834 1.00 95.94 457 MET A N 1
ATOM 3405 C CA . MET A 1 457 ? -20.887 -3.054 18.437 1.00 95.94 457 MET A CA 1
ATOM 3406 C C . MET A 1 457 ? -19.848 -4.139 18.680 1.00 95.94 457 MET A C 1
ATOM 3408 O O . MET A 1 457 ? -19.015 -4.414 17.815 1.00 95.94 457 MET A O 1
ATOM 3412 N N . ARG A 1 458 ? -19.930 -4.782 19.844 1.00 94.19 458 ARG A N 1
ATOM 3413 C CA . ARG A 1 458 ? -19.145 -5.970 20.163 1.00 94.19 458 ARG A CA 1
ATOM 3414 C C . ARG A 1 458 ? -20.083 -7.156 20.307 1.00 94.19 458 ARG A C 1
ATOM 3416 O O . ARG A 1 458 ? -21.065 -7.082 21.038 1.00 94.19 458 ARG A O 1
ATOM 3423 N N . ILE A 1 459 ? -19.777 -8.220 19.583 1.00 92.88 459 ILE A N 1
ATOM 3424 C CA . ILE A 1 459 ? -20.554 -9.456 19.557 1.00 92.88 459 ILE A CA 1
ATOM 3425 C C . ILE A 1 459 ? -19.667 -10.536 20.193 1.00 92.88 459 ILE A C 1
ATOM 3427 O O . ILE A 1 459 ? -18.522 -10.661 19.748 1.00 92.88 459 ILE A O 1
ATOM 3431 N N . PRO A 1 460 ? -20.134 -11.234 21.245 1.00 88.38 460 PRO A N 1
ATOM 3432 C CA . PRO A 1 460 ? -19.364 -12.266 21.939 1.00 88.38 460 PRO A CA 1
ATOM 3433 C C . PRO A 1 460 ? -18.810 -13.362 21.032 1.00 88.38 460 PRO A C 1
ATOM 3435 O O . PRO A 1 460 ? -19.488 -13.716 20.038 1.00 88.38 460 PRO A O 1
#

Sequence (460 aa):
MPLRLPFLVALGLTLSTVLPGAATPAAATPGSQPATRPAGSALEPYTALALNFPGPLPNVKGMYPVTLAGPQSTNPGIAAKEITRLAPGLRVVLAGDVAQGILDHPDDVCMTANGQPTTLQGVWPNAGPLAAAQRFDTWLKQFAAAGGSIDLLVVSAEEDLAIWNMAEDRLTAITEDPRFPKVAKALGFADARQAMLQRSPKAGEPARWNALMSGVVSAARRKAVLEPLHRYFPAAAMCNFNDLRIDEAHVAMGVLGQPWYTVGGPAGTHQSPALFGGAAPPQIEADWSRPYVQMIFAVNFVRCVSRSSNVPQIPWVPFKGLTVGGGFGGGDMYEEAVTHIMLSGGTTNVFFFNPLQPKEIPPGAKVPRFSTPADAEALNSLMREVRREAGGKRIVAPVSVDPVRYDARFVVSAARLEDGSTLCRITFAETEGTAQIRVGGEVVKVDRPLGRTGVWMRIP

Organism: NCBI:txid2807512